Protein AF-A0A349END9-F1 (afdb_monomer_lite)

Sequence (588 aa):
MIPVGSDLELKRTPVATLIIIGINVVVHISQFFLLPQHYPWIIKYLVFSPVTYNPLSVVISMFLHIDFFHLIFNMVFLWAFGAALETRVGRKNFLLTYFGAGIWATALWIVVEAFVRPESTIGLVGASGAVSGVIALYLYRCFYSKIRMVVTLLFLPWRVSIPAAPFIIIWFYQNVIYSVADLTEPSGTAHWAHIGGFIFGLLVGRIKRYGHEGRLEHLNTRLLERLRSGDGWKSAEKELKKLLGVSPNDPVVHHELARLSVQNGDAGLASEHFQRAMHRYALTEPVHAAFVVIEHADTLGKPMALHHHLKAGEALAASGYVEDALRAILPAVRISEAGNAISEKALALYAKVLRHLGKTDAAGEAAARFRELFPESKLAAGVQAAMGKQPNEVFAPPPQKPAAVSSKASVQPEDEDREYTVLGILACFENIISQPYFLFPWICFSLFIGFAFGGFWPLHVLSFMFCFVLAAFIVIDWSSLFRSFSSTSTESARNEVDIIQAFDRASLAERGDNFQKAAELYEKTLALDPRHVQARFNLARIYMNRLLNNAKALLHTRLLLQHLPPAHPYHGEAQDMVLKLKVKLAKE

Secondary structure (DSSP, 8-state):
-EEEEESS--SS--HHHHHHHHHHHHHHHIIIII-GGGHHHHHHHTSB-TTT--HHHHHHGGG--SSHHHHHHHHHHHHHHHHHHHHHH-HHHHHHHHHHHHHHHHHHHHHHHHHH-TT--PPB-SSHHHHHHHHHHHHHHSTT-EEEEEEEETTEEEEEEEEHHHHHHHHHHHHHHHHHHTTTS--SS-HHHHHHHHHHHHHHHHHTTHHHHHHHHHHHHHHHHHHHHT--HHHHHHHHHHHHHH-TT-HHHHHHHHHHHHHTT-HHHHHHHHHHHHHHHHHH-HHHHHHHHHHHHHHHSS---HHHHHHHHHHHHHTT-HHHHHHHHHHHHHT--TT-HHHHHHHHHHHHHHHHTT-HHHHHHHHHHHHHH-TT-TTHHHHHHHHHS-GGGSSPPPPPPPPP-PPPPPPPS-SHHHHHHHHHHHHHHHHHHT-TTTHHHHHHHHHHHHHHTTT-HHHHHHHHHHHHHHHHHHHS-HHHHHHHHSTTTHHHHHHHHHHHHHHHHHHHHHHTT-HHHHHHHHHHHHHH-TT-HHHHHHHHHHHHHTS--HHHHHHHHHHHHTT--TTSTHHHHHHHHHHHHHHHHTT-

Structure (mmCIF, N/CA/C/O backbone):
data_AF-A0A349END9-F1
#
_entry.id   AF-A0A349END9-F1
#
loop_
_atom_site.group_PDB
_atom_site.id
_atom_site.type_symbol
_atom_site.label_atom_id
_atom_site.label_alt_id
_atom_site.label_comp_id
_atom_site.label_asym_id
_atom_site.label_entity_id
_atom_site.label_seq_id
_atom_site.pdbx_PDB_ins_code
_atom_site.Cartn_x
_atom_site.Cartn_y
_atom_site.Cartn_z
_atom_site.occupancy
_atom_site.B_iso_or_equiv
_atom_site.auth_seq_id
_atom_site.auth_comp_id
_atom_site.auth_asym_id
_atom_site.auth_atom_id
_atom_site.pdbx_PDB_model_num
ATOM 1 N N . MET A 1 1 ? 24.588 -10.634 -11.301 1.00 74.38 1 MET A N 1
ATOM 2 C CA . MET A 1 1 ? 23.450 -10.928 -10.399 1.00 74.38 1 MET A CA 1
ATOM 3 C C . MET A 1 1 ? 22.180 -10.513 -11.117 1.00 74.38 1 MET A C 1
ATOM 5 O O . MET A 1 1 ? 22.178 -9.423 -11.673 1.00 74.38 1 MET A O 1
ATOM 9 N N . ILE A 1 2 ? 21.144 -11.348 -11.141 1.00 80.50 2 ILE A N 1
ATOM 10 C CA . ILE A 1 2 ? 19.910 -11.086 -11.896 1.00 80.50 2 ILE A CA 1
ATOM 11 C C . ILE A 1 2 ? 18.745 -10.935 -10.909 1.00 80.50 2 ILE A C 1
ATOM 13 O O . ILE A 1 2 ? 18.530 -11.858 -10.120 1.00 80.50 2 ILE A O 1
ATOM 17 N N . PRO A 1 3 ? 18.008 -9.808 -10.904 1.00 83.44 3 PRO A N 1
ATOM 18 C CA . PRO A 1 3 ? 16.833 -9.658 -10.055 1.00 83.44 3 PRO A CA 1
ATOM 19 C C . PRO A 1 3 ? 15.689 -10.515 -10.604 1.00 83.44 3 PRO A C 1
ATOM 21 O O . PRO A 1 3 ? 15.348 -10.411 -11.774 1.00 83.44 3 PRO A O 1
ATOM 24 N N . VAL A 1 4 ? 15.091 -11.365 -9.770 1.00 84.12 4 VAL A N 1
ATOM 25 C CA . VAL A 1 4 ? 13.994 -12.270 -10.181 1.00 84.12 4 VAL A CA 1
ATOM 26 C C . VAL A 1 4 ? 12.654 -11.932 -9.525 1.00 84.12 4 VAL A C 1
ATOM 28 O O . VAL A 1 4 ? 11.622 -12.491 -9.881 1.00 84.12 4 VAL A O 1
ATOM 31 N N . GLY A 1 5 ? 12.655 -11.012 -8.561 1.00 85.44 5 GLY A N 1
ATOM 32 C CA . GLY A 1 5 ? 11.465 -10.569 -7.838 1.00 85.44 5 GLY A CA 1
ATOM 33 C C . GLY A 1 5 ? 11.834 -9.898 -6.524 1.00 85.44 5 GLY A C 1
ATOM 34 O O . GLY A 1 5 ? 13.010 -9.717 -6.222 1.00 85.44 5 GLY A O 1
ATOM 35 N N . SER A 1 6 ? 10.843 -9.573 -5.702 1.00 88.69 6 SER A N 1
ATOM 36 C CA . SER A 1 6 ? 11.058 -9.071 -4.342 1.00 88.69 6 SER A CA 1
ATOM 37 C C . SER A 1 6 ? 10.493 -10.015 -3.283 1.00 88.69 6 SER A C 1
ATOM 39 O O . SER A 1 6 ? 9.871 -11.033 -3.604 1.00 88.69 6 SER A O 1
ATOM 41 N N . ASP A 1 7 ? 10.780 -9.712 -2.019 1.00 88.06 7 ASP A N 1
ATOM 42 C CA . ASP A 1 7 ? 10.189 -10.344 -0.832 1.00 88.06 7 ASP A CA 1
ATOM 43 C C . ASP A 1 7 ? 8.766 -9.849 -0.532 1.00 88.06 7 ASP A C 1
ATOM 45 O O . ASP A 1 7 ? 8.123 -10.303 0.410 1.00 88.06 7 ASP A O 1
ATOM 49 N N . LEU A 1 8 ? 8.266 -8.918 -1.340 1.00 86.00 8 LEU A N 1
ATOM 50 C CA . LEU A 1 8 ? 6.950 -8.343 -1.185 1.00 86.00 8 LEU A CA 1
ATOM 51 C C . LEU A 1 8 ? 5.875 -9.253 -1.778 1.00 86.00 8 LEU A C 1
ATOM 53 O O . LEU A 1 8 ? 5.938 -9.633 -2.947 1.00 86.00 8 LEU A O 1
ATOM 57 N N . GLU A 1 9 ? 4.819 -9.495 -1.006 1.00 82.44 9 GLU A N 1
ATOM 58 C CA . GLU A 1 9 ? 3.622 -10.163 -1.513 1.00 82.44 9 GLU A CA 1
ATOM 59 C C . GLU A 1 9 ? 2.939 -9.325 -2.606 1.00 82.44 9 GLU A C 1
ATOM 61 O O . GLU A 1 9 ? 2.851 -8.085 -2.524 1.00 82.44 9 GLU A O 1
ATOM 66 N N . LEU A 1 10 ? 2.436 -10.021 -3.629 1.00 83.19 10 LEU A N 1
ATOM 67 C CA . LEU A 1 10 ? 1.621 -9.443 -4.691 1.00 83.19 10 LEU A CA 1
ATOM 68 C C . LEU A 1 10 ? 0.174 -9.339 -4.205 1.00 83.19 10 LEU A C 1
ATOM 70 O O . LEU A 1 10 ? -0.523 -10.337 -4.066 1.00 83.19 10 LEU A O 1
ATOM 74 N N . LYS A 1 11 ? -0.298 -8.111 -3.962 1.00 76.31 11 LYS A N 1
ATOM 75 C CA . LYS A 1 11 ? -1.661 -7.875 -3.444 1.00 76.31 11 LYS A CA 1
ATOM 76 C C . LYS A 1 11 ? -2.764 -8.142 -4.476 1.00 76.31 11 LYS A C 1
ATOM 78 O O . LYS A 1 11 ? -3.929 -8.259 -4.103 1.00 76.31 11 LYS A O 1
ATOM 83 N N . ARG A 1 12 ? -2.418 -8.125 -5.768 1.00 81.00 12 ARG A N 1
ATOM 84 C CA . ARG A 1 12 ? -3.301 -8.285 -6.939 1.00 81.00 12 ARG A CA 1
ATOM 85 C C . ARG A 1 12 ? -2.486 -8.843 -8.109 1.00 81.00 12 ARG A C 1
ATOM 87 O O . ARG A 1 12 ? -1.260 -8.814 -8.064 1.00 81.00 12 ARG A O 1
ATOM 94 N N . THR A 1 13 ? -3.147 -9.274 -9.178 1.00 85.44 13 THR A N 1
ATOM 95 C CA . THR A 1 13 ? -2.466 -9.641 -10.425 1.00 85.44 13 THR A CA 1
ATOM 96 C C . THR A 1 13 ? -1.896 -8.389 -11.126 1.00 85.44 13 THR A C 1
ATOM 98 O O . THR A 1 13 ? -2.647 -7.422 -11.346 1.00 85.44 13 THR A O 1
ATOM 101 N N . PRO A 1 14 ? -0.587 -8.366 -11.465 1.00 91.56 14 PRO A N 1
ATOM 102 C CA . PRO A 1 14 ? 0.092 -7.241 -12.113 1.00 91.56 14 PRO A CA 1
ATOM 103 C C . PRO A 1 14 ? -0.157 -7.241 -13.632 1.00 91.56 14 PRO A C 1
ATOM 105 O O . PRO A 1 14 ? 0.734 -7.474 -14.449 1.00 91.56 14 PRO A O 1
ATOM 108 N N . VAL A 1 15 ? -1.420 -7.039 -14.007 1.00 93.06 15 VAL A N 1
ATOM 109 C CA . VAL A 1 15 ? -1.901 -7.126 -15.392 1.00 93.06 15 VAL A CA 1
ATOM 110 C C . VAL A 1 15 ? -1.189 -6.132 -16.310 1.00 93.06 15 VAL A C 1
ATOM 112 O O . VAL A 1 15 ? -0.852 -6.491 -17.431 1.00 93.06 15 VAL A O 1
ATOM 115 N N . ALA A 1 16 ? -0.929 -4.899 -15.865 1.00 94.25 16 ALA A N 1
ATOM 116 C CA . ALA A 1 16 ? -0.267 -3.906 -16.713 1.00 94.25 16 ALA A CA 1
ATOM 117 C C . ALA A 1 16 ? 1.186 -4.300 -17.022 1.00 94.25 16 ALA A C 1
ATOM 119 O O . ALA A 1 16 ? 1.623 -4.191 -18.165 1.00 94.25 16 ALA A O 1
ATOM 120 N N . THR A 1 17 ? 1.908 -4.808 -16.023 1.00 94.62 17 THR A N 1
ATOM 121 C CA . THR A 1 17 ? 3.271 -5.333 -16.168 1.00 94.62 17 THR A CA 1
ATOM 122 C C . THR A 1 17 ? 3.287 -6.496 -17.159 1.00 94.62 17 THR A C 1
ATOM 124 O O . THR A 1 17 ? 4.083 -6.490 -18.095 1.00 94.62 17 THR A O 1
ATOM 127 N N . LEU A 1 18 ? 2.370 -7.458 -17.003 1.00 93.81 18 LEU A N 1
ATOM 128 C CA . LEU A 1 18 ? 2.256 -8.619 -17.890 1.00 93.81 18 LEU A CA 1
ATOM 129 C C . LEU A 1 18 ? 1.900 -8.228 -19.329 1.00 93.81 18 LEU A C 1
ATOM 131 O O . LEU A 1 18 ? 2.509 -8.747 -20.258 1.00 93.81 18 LEU A O 1
ATOM 135 N N . ILE A 1 19 ? 0.967 -7.291 -19.523 1.00 94.38 19 ILE A N 1
ATOM 136 C CA . ILE A 1 19 ? 0.595 -6.795 -20.855 1.00 94.38 19 ILE A CA 1
ATOM 137 C C . ILE A 1 19 ? 1.787 -6.117 -21.529 1.00 94.38 19 ILE A C 1
ATOM 139 O O . ILE A 1 19 ? 2.066 -6.404 -22.689 1.00 94.38 19 ILE A O 1
ATOM 143 N N . ILE A 1 20 ? 2.513 -5.247 -20.820 1.00 96.50 20 ILE A N 1
ATOM 144 C CA . ILE A 1 20 ? 3.696 -4.585 -21.383 1.00 96.50 20 ILE A CA 1
ATOM 145 C C . ILE A 1 20 ? 4.747 -5.626 -21.772 1.00 96.50 20 ILE A C 1
ATOM 147 O O . ILE A 1 20 ? 5.289 -5.543 -22.873 1.00 96.50 20 ILE A O 1
ATOM 151 N N . ILE A 1 21 ? 5.012 -6.617 -20.915 1.00 95.12 21 ILE A N 1
ATOM 152 C CA . ILE A 1 21 ? 5.941 -7.708 -21.238 1.00 95.12 21 ILE A CA 1
ATOM 153 C C . ILE A 1 21 ? 5.469 -8.464 -22.486 1.00 95.12 21 ILE A C 1
ATOM 155 O O . ILE A 1 21 ? 6.242 -8.634 -23.425 1.00 95.12 21 ILE A O 1
ATOM 159 N N . GLY A 1 22 ? 4.194 -8.856 -22.531 1.00 93.12 22 GLY A N 1
ATOM 160 C CA . GLY A 1 22 ? 3.602 -9.566 -23.663 1.00 93.12 22 GLY A CA 1
ATOM 161 C C . GLY A 1 22 ? 3.720 -8.792 -24.976 1.00 93.12 22 GLY A C 1
ATOM 162 O O . GLY A 1 22 ? 4.172 -9.352 -25.971 1.00 93.12 22 GLY A O 1
ATOM 163 N N . ILE A 1 23 ? 3.403 -7.493 -24.974 1.00 93.38 23 ILE A N 1
ATOM 164 C CA . ILE A 1 23 ? 3.544 -6.627 -26.155 1.00 93.38 23 ILE A CA 1
ATOM 165 C C . ILE A 1 23 ? 5.004 -6.579 -26.616 1.00 93.38 23 ILE A C 1
ATOM 167 O O . ILE A 1 23 ? 5.266 -6.769 -27.798 1.00 93.38 23 ILE A O 1
ATOM 171 N N . ASN A 1 24 ? 5.956 -6.373 -25.703 1.00 94.19 24 ASN A N 1
ATOM 172 C CA . ASN A 1 24 ? 7.382 -6.321 -26.039 1.00 94.19 24 ASN A CA 1
ATOM 173 C C . ASN A 1 24 ? 7.882 -7.628 -26.667 1.00 94.19 24 ASN A C 1
ATOM 175 O O . ASN A 1 24 ? 8.601 -7.604 -27.665 1.00 94.19 24 ASN A O 1
ATOM 179 N N . VAL A 1 25 ? 7.467 -8.770 -26.115 1.00 92.50 25 VAL A N 1
ATOM 180 C CA . VAL A 1 25 ? 7.806 -10.092 -26.653 1.00 92.50 25 VAL A CA 1
ATOM 181 C C . VAL A 1 25 ? 7.196 -10.291 -28.042 1.00 92.50 25 VAL A C 1
ATOM 183 O O . VAL A 1 25 ? 7.905 -10.693 -28.961 1.00 92.50 25 VAL A O 1
ATOM 186 N N . VAL A 1 26 ? 5.912 -9.965 -28.227 1.00 89.75 26 VAL A N 1
ATOM 187 C CA . VAL A 1 26 ? 5.226 -10.094 -29.524 1.00 89.75 26 VAL A CA 1
ATOM 188 C C . VAL A 1 26 ? 5.863 -9.191 -30.578 1.00 89.75 26 VAL A C 1
ATOM 190 O O . VAL A 1 26 ? 6.127 -9.649 -31.689 1.00 89.75 26 VAL A O 1
ATOM 193 N N . VAL A 1 27 ? 6.155 -7.933 -30.239 1.00 88.31 27 VAL A N 1
ATOM 194 C CA . VAL A 1 27 ? 6.823 -6.984 -31.143 1.00 88.31 27 VAL A CA 1
ATOM 195 C C . VAL A 1 27 ? 8.207 -7.498 -31.533 1.00 88.31 27 VAL A C 1
ATOM 197 O O . VAL A 1 27 ? 8.536 -7.513 -32.718 1.00 88.31 27 VAL A O 1
ATOM 200 N N . HIS A 1 28 ? 8.995 -7.991 -30.575 1.00 88.00 28 HIS A N 1
ATOM 201 C CA . HIS A 1 28 ? 10.331 -8.513 -30.854 1.00 88.00 28 HIS A CA 1
ATOM 202 C C . HIS A 1 28 ? 10.304 -9.777 -31.728 1.00 88.00 28 HIS A C 1
ATOM 204 O O . HIS A 1 28 ? 11.038 -9.860 -32.712 1.00 88.00 28 HIS A O 1
ATOM 210 N N . ILE A 1 29 ? 9.415 -10.734 -31.433 1.00 86.06 29 ILE A N 1
ATOM 211 C CA . ILE A 1 29 ? 9.221 -11.933 -32.266 1.00 86.06 29 ILE A CA 1
ATOM 212 C C . ILE A 1 29 ? 8.796 -11.535 -33.683 1.00 86.06 29 ILE A C 1
ATOM 214 O O . ILE A 1 29 ? 9.327 -12.058 -34.662 1.00 86.06 29 ILE A O 1
ATOM 218 N N . SER A 1 30 ? 7.882 -10.570 -33.802 1.00 82.88 30 SER A N 1
ATOM 219 C CA . SER A 1 30 ? 7.416 -10.077 -35.099 1.00 82.88 30 SER A CA 1
ATOM 220 C C . SER A 1 30 ? 8.549 -9.447 -35.909 1.00 82.88 30 SER A C 1
ATOM 222 O O . SER A 1 30 ? 8.685 -9.738 -37.094 1.00 82.88 30 SER A O 1
ATOM 224 N N . GLN A 1 31 ? 9.397 -8.639 -35.267 1.00 79.44 31 GLN A N 1
ATOM 225 C CA . GLN A 1 31 ? 10.535 -7.969 -35.897 1.00 79.44 31 GLN A CA 1
ATOM 226 C C . GLN A 1 31 ? 11.573 -8.956 -36.452 1.00 79.44 31 GLN A C 1
ATOM 228 O O . GLN A 1 31 ? 12.085 -8.743 -37.549 1.00 79.44 31 GLN A O 1
ATOM 233 N N . PHE A 1 32 ? 11.887 -10.023 -35.711 1.00 79.31 32 PHE A N 1
ATOM 234 C CA . PHE A 1 32 ? 12.980 -10.935 -36.064 1.00 79.31 32 PHE A CA 1
ATOM 235 C C . PHE A 1 32 ? 12.555 -12.165 -36.866 1.00 79.31 32 PHE A C 1
ATOM 237 O O . PHE A 1 32 ? 13.344 -12.652 -37.672 1.00 79.31 32 PHE A O 1
ATOM 244 N N . PHE A 1 33 ? 11.333 -12.664 -36.672 1.00 78.62 33 PHE A N 1
ATOM 245 C CA . PHE A 1 33 ? 10.887 -13.908 -37.308 1.00 78.62 33 PHE A CA 1
ATOM 246 C C . PHE A 1 33 ? 9.786 -13.707 -38.342 1.00 78.62 33 PHE A C 1
ATOM 248 O O . PHE A 1 33 ? 9.785 -1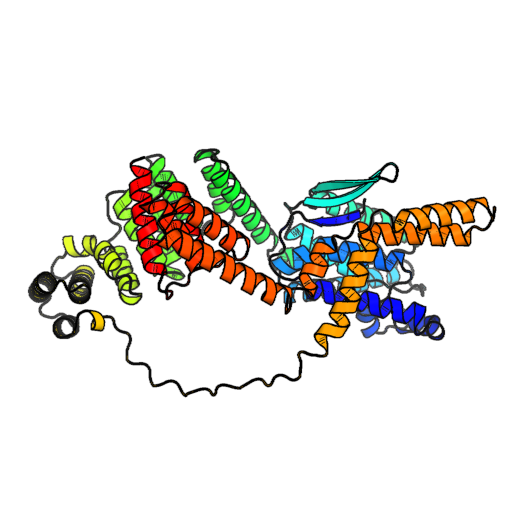4.400 -39.355 1.00 78.62 33 PHE A O 1
ATOM 255 N N . LEU A 1 34 ? 8.851 -12.780 -38.110 1.00 74.88 34 LEU A N 1
ATOM 256 C CA . LEU A 1 34 ? 7.697 -12.609 -39.002 1.00 74.88 34 LEU A CA 1
ATOM 257 C C . LEU A 1 34 ? 7.967 -11.602 -40.124 1.00 74.88 34 LEU A C 1
ATOM 259 O O . LEU A 1 34 ? 7.460 -11.766 -41.230 1.00 74.88 34 LEU A O 1
ATOM 263 N N . LEU A 1 35 ? 8.759 -10.562 -39.847 1.00 82.50 35 LEU A N 1
ATOM 264 C CA . LEU A 1 35 ? 9.025 -9.452 -40.766 1.00 82.50 35 LEU A CA 1
ATOM 265 C C . LEU A 1 35 ? 10.531 -9.143 -40.949 1.00 82.50 35 LEU A C 1
ATOM 267 O O . LEU A 1 35 ? 10.892 -7.962 -40.997 1.00 82.50 35 LEU A O 1
ATOM 271 N N . PRO A 1 36 ? 11.431 -10.140 -41.088 1.00 80.25 36 PRO A N 1
ATOM 272 C CA . PRO A 1 36 ? 12.876 -9.896 -41.152 1.00 80.25 36 PRO A CA 1
ATOM 273 C C . PRO A 1 36 ? 13.282 -8.997 -42.331 1.00 80.25 36 PRO A C 1
ATOM 275 O O . PRO A 1 36 ? 14.157 -8.144 -42.194 1.00 80.25 36 PRO A O 1
ATOM 278 N N . GLN A 1 37 ? 12.599 -9.104 -43.474 1.00 81.50 37 GLN A N 1
ATOM 279 C CA . GLN A 1 37 ? 12.840 -8.256 -44.646 1.00 81.50 37 GLN A CA 1
ATOM 280 C C . GLN A 1 37 ? 12.498 -6.776 -44.413 1.00 81.50 37 GLN A C 1
ATOM 282 O O . GLN A 1 37 ? 13.026 -5.899 -45.094 1.00 81.50 37 GLN A O 1
ATOM 287 N N . HIS A 1 38 ? 11.627 -6.482 -43.443 1.00 81.81 38 HIS A N 1
ATOM 288 C CA . HIS A 1 38 ? 11.241 -5.120 -43.084 1.00 81.81 38 HIS A CA 1
ATOM 289 C C . HIS A 1 38 ? 12.088 -4.555 -41.942 1.00 81.81 38 HIS A C 1
ATOM 291 O O . HIS A 1 38 ? 11.906 -3.392 -41.590 1.00 81.81 38 HIS A O 1
ATOM 297 N N . TYR A 1 39 ? 13.041 -5.314 -41.393 1.00 78.56 39 TYR A N 1
ATOM 298 C CA . TYR A 1 39 ? 13.894 -4.859 -40.296 1.00 78.56 39 TYR A CA 1
ATOM 299 C C . TYR A 1 39 ? 14.575 -3.503 -40.573 1.00 78.56 39 TYR A C 1
ATOM 301 O O . TYR A 1 39 ? 14.450 -2.606 -39.737 1.00 78.56 39 TYR A O 1
ATOM 309 N N . PRO A 1 40 ? 15.190 -3.250 -41.752 1.00 80.06 40 PRO A N 1
ATOM 310 C CA . PRO A 1 40 ? 15.771 -1.936 -42.045 1.00 80.06 40 PRO A CA 1
ATOM 311 C C . PRO A 1 40 ? 14.732 -0.805 -42.063 1.00 80.06 40 PRO A C 1
ATOM 313 O O . PRO A 1 40 ? 15.027 0.318 -41.663 1.00 80.06 40 PRO A O 1
ATOM 316 N N . TRP A 1 41 ? 13.504 -1.096 -42.501 1.00 82.69 41 TRP A N 1
ATOM 317 C CA . TRP A 1 41 ? 12.398 -0.138 -42.498 1.00 82.69 41 TRP A CA 1
ATOM 318 C C . TRP A 1 41 ? 11.918 0.154 -41.067 1.00 82.69 41 TRP A C 1
ATOM 320 O O . TRP A 1 41 ? 11.751 1.317 -40.706 1.00 82.69 41 TRP A O 1
ATOM 330 N N . ILE A 1 42 ? 11.777 -0.877 -40.227 1.00 79.19 42 ILE A N 1
ATOM 331 C CA . ILE A 1 42 ? 11.416 -0.755 -38.804 1.00 79.19 42 ILE A CA 1
ATOM 332 C C . ILE A 1 42 ? 12.435 0.132 -38.085 1.00 79.19 42 ILE A C 1
ATOM 334 O O . ILE A 1 42 ? 12.055 1.102 -37.432 1.00 79.19 42 ILE A O 1
ATOM 338 N N . ILE A 1 43 ? 13.730 -0.143 -38.265 1.00 77.50 43 ILE A N 1
ATOM 339 C CA . ILE A 1 43 ? 14.798 0.663 -37.666 1.00 77.50 43 ILE A CA 1
ATOM 340 C C . ILE A 1 43 ? 14.787 2.098 -38.203 1.00 77.50 43 ILE A C 1
ATOM 342 O O . ILE A 1 43 ? 14.995 3.034 -37.446 1.00 77.50 43 ILE A O 1
ATOM 346 N N . LYS A 1 44 ? 14.497 2.311 -39.487 1.00 74.31 44 LYS A N 1
ATOM 347 C CA . LYS A 1 44 ? 14.487 3.660 -40.067 1.00 74.31 44 LYS A CA 1
ATOM 348 C C . LYS A 1 44 ? 13.320 4.534 -39.587 1.00 74.31 44 LYS A C 1
ATOM 350 O O . LYS A 1 44 ? 13.494 5.745 -39.468 1.00 74.31 44 LYS A O 1
ATOM 355 N N . TYR A 1 45 ? 12.138 3.956 -39.365 1.00 76.69 45 TYR A N 1
ATOM 356 C CA . TYR A 1 45 ? 10.901 4.729 -39.162 1.00 76.69 45 TYR A CA 1
ATOM 357 C C . TYR A 1 45 ? 10.265 4.595 -37.775 1.00 76.69 45 TYR A C 1
ATOM 359 O O . TYR A 1 45 ? 9.492 5.475 -37.386 1.00 76.69 45 TYR A O 1
ATOM 367 N N . LEU A 1 46 ? 10.542 3.511 -37.045 1.00 81.25 46 LEU A N 1
ATOM 368 C CA . LEU A 1 46 ? 9.911 3.221 -35.752 1.00 81.25 46 LEU A CA 1
ATOM 369 C C . LEU A 1 46 ? 10.859 3.405 -34.560 1.00 81.25 46 LEU A C 1
ATOM 371 O O . LEU A 1 46 ? 10.389 3.673 -33.453 1.00 81.25 46 LEU A O 1
ATOM 375 N N . VAL A 1 47 ? 12.175 3.311 -34.777 1.00 83.06 47 VAL A N 1
ATOM 376 C CA . VAL A 1 47 ? 13.176 3.781 -33.808 1.00 83.06 47 VAL A CA 1
ATOM 377 C C . VAL A 1 47 ? 13.104 5.300 -33.740 1.00 83.06 47 VAL A C 1
ATOM 379 O O . VAL A 1 47 ? 12.901 5.975 -34.752 1.00 83.06 47 VAL A O 1
ATOM 382 N N . PHE A 1 48 ? 13.266 5.847 -32.539 1.00 82.44 48 PHE A N 1
ATOM 383 C CA . PHE A 1 48 ? 13.308 7.288 -32.388 1.00 82.44 48 PHE A CA 1
ATOM 384 C C . PHE A 1 48 ? 14.623 7.819 -32.969 1.00 82.44 48 PHE A C 1
ATOM 386 O O . PHE A 1 48 ? 15.695 7.425 -32.518 1.00 82.44 48 PHE A O 1
ATOM 393 N N . SER A 1 49 ? 14.551 8.725 -33.944 1.00 80.62 49 SER A N 1
ATOM 394 C CA . SER A 1 49 ? 15.716 9.432 -34.481 1.00 80.62 49 SER A CA 1
ATOM 395 C C . SER A 1 49 ? 15.523 10.942 -34.325 1.00 80.62 49 SER A C 1
ATOM 397 O O . SER A 1 49 ? 14.457 11.456 -34.686 1.00 80.62 49 SER A O 1
ATOM 399 N N . PRO A 1 50 ? 16.543 11.673 -33.835 1.00 70.94 50 PRO A N 1
ATOM 400 C CA . PRO A 1 50 ? 16.470 13.126 -33.717 1.00 70.94 50 PRO A CA 1
ATOM 401 C C . PRO A 1 50 ? 16.355 13.825 -35.084 1.00 70.94 50 PRO A C 1
ATOM 403 O O . PRO A 1 50 ? 15.852 14.941 -35.144 1.00 70.94 50 PRO A O 1
ATOM 406 N N . VAL A 1 51 ? 16.749 13.159 -36.179 1.00 72.62 51 VAL A N 1
ATOM 407 C CA . VAL A 1 51 ? 16.779 13.737 -37.534 1.00 72.62 51 VAL A CA 1
ATOM 408 C C . VAL A 1 51 ? 15.430 13.636 -38.252 1.00 72.62 51 VAL A C 1
ATOM 410 O O . VAL A 1 51 ? 15.010 14.581 -38.913 1.00 72.62 51 VAL A O 1
ATOM 413 N N . THR A 1 52 ? 14.729 12.502 -38.145 1.00 71.12 52 THR A N 1
ATOM 414 C CA . THR A 1 52 ? 13.435 12.298 -38.831 1.00 71.12 52 THR A CA 1
ATOM 415 C C . THR A 1 52 ? 12.232 12.777 -38.017 1.00 71.12 52 THR A C 1
ATOM 417 O O . THR A 1 52 ? 11.143 12.882 -38.575 1.00 71.12 52 THR A O 1
ATOM 420 N N . TYR A 1 53 ? 12.432 13.051 -36.720 1.00 67.69 53 TYR A N 1
ATOM 421 C CA . TYR A 1 53 ? 11.462 13.545 -35.736 1.00 67.69 53 TYR A CA 1
ATOM 422 C C . TYR A 1 53 ? 10.022 13.045 -35.951 1.00 67.69 53 TYR A C 1
ATOM 424 O O . TYR A 1 53 ? 9.147 13.752 -36.448 1.00 67.69 53 TYR A O 1
ATOM 432 N N . ASN A 1 54 ? 9.757 11.808 -35.523 1.00 78.25 54 ASN A N 1
ATOM 433 C CA . ASN A 1 54 ? 8.406 11.254 -35.465 1.00 78.25 54 ASN A CA 1
ATOM 434 C C . ASN A 1 54 ? 7.924 11.212 -34.002 1.00 78.25 54 ASN A C 1
ATOM 436 O O . ASN A 1 54 ? 8.401 10.365 -33.244 1.00 78.25 54 ASN A O 1
ATOM 440 N N . PRO A 1 55 ? 6.959 12.046 -33.574 1.00 77.75 55 PRO A N 1
ATOM 441 C CA . PRO A 1 55 ? 6.462 12.031 -32.196 1.00 77.75 55 PRO A CA 1
ATOM 442 C C . PRO A 1 55 ? 5.930 10.664 -31.741 1.00 77.75 55 PRO A C 1
ATOM 444 O O . PRO A 1 55 ? 6.074 10.305 -30.574 1.00 77.75 55 PRO A O 1
ATOM 447 N N . LEU A 1 56 ? 5.373 9.862 -32.655 1.00 83.75 56 LEU A N 1
ATOM 448 C CA . LEU A 1 56 ? 4.909 8.508 -32.340 1.00 83.75 56 LEU A CA 1
ATOM 449 C C . LEU A 1 56 ? 6.077 7.558 -32.049 1.00 83.75 56 LEU A C 1
ATOM 451 O O . LEU A 1 56 ? 5.939 6.661 -31.218 1.00 83.75 56 LEU A O 1
ATOM 455 N N . SER A 1 57 ? 7.242 7.778 -32.671 1.00 83.75 57 SER A N 1
ATOM 456 C CA . SER A 1 57 ? 8.441 6.959 -32.442 1.00 83.75 57 SER A CA 1
ATOM 457 C C . SER A 1 57 ? 8.972 7.071 -31.010 1.00 83.75 57 SER A C 1
ATOM 459 O O . SER A 1 57 ? 9.583 6.127 -30.527 1.00 83.75 57 SER A O 1
ATOM 461 N N . VAL A 1 58 ? 8.647 8.140 -30.268 1.00 86.00 58 VAL A N 1
ATOM 462 C CA . VAL A 1 58 ? 8.972 8.250 -28.831 1.00 86.00 58 VAL A CA 1
ATOM 463 C C . VAL A 1 58 ? 8.313 7.124 -28.035 1.00 86.00 58 VAL A C 1
ATOM 465 O O . VAL A 1 58 ? 8.941 6.524 -27.171 1.00 86.00 58 VAL A O 1
ATOM 468 N N . VAL A 1 59 ? 7.054 6.806 -28.343 1.00 89.31 59 VAL A N 1
ATOM 469 C CA . VAL A 1 59 ? 6.311 5.749 -27.643 1.00 89.31 59 VAL A CA 1
ATOM 470 C C . VAL A 1 59 ? 6.580 4.387 -28.271 1.00 89.31 59 VAL A C 1
ATOM 472 O O . VAL A 1 59 ? 6.745 3.408 -27.552 1.00 89.31 59 VAL A O 1
ATOM 475 N N . ILE A 1 60 ? 6.656 4.306 -29.601 1.00 89.12 60 ILE A N 1
ATOM 476 C CA . ILE A 1 60 ? 6.886 3.035 -30.302 1.00 89.12 60 ILE A CA 1
ATOM 477 C C . ILE A 1 60 ? 8.278 2.475 -29.982 1.00 89.12 60 ILE A C 1
ATOM 479 O O . ILE A 1 60 ? 8.405 1.277 -29.735 1.00 89.12 60 ILE A O 1
ATOM 483 N N . SER A 1 61 ? 9.307 3.325 -29.903 1.00 89.50 61 SER A N 1
ATOM 484 C CA . SER A 1 61 ? 10.677 2.895 -29.594 1.00 89.50 61 SER A CA 1
ATOM 485 C C . SER A 1 61 ? 10.818 2.241 -28.216 1.00 89.50 61 SER A C 1
ATOM 487 O O . SER A 1 61 ? 11.692 1.391 -28.048 1.00 89.50 61 SER A O 1
ATOM 489 N N . MET A 1 62 ? 9.913 2.534 -27.270 1.00 93.38 62 MET A N 1
ATOM 490 C CA . MET A 1 62 ? 9.843 1.862 -25.965 1.00 93.38 62 MET A CA 1
ATOM 491 C C . MET A 1 62 ? 9.536 0.363 -26.077 1.00 93.38 62 MET A C 1
ATOM 493 O O . MET A 1 62 ? 9.789 -0.369 -25.125 1.00 93.38 62 MET A O 1
ATOM 497 N N . PHE A 1 63 ? 8.980 -0.092 -27.205 1.00 94.06 63 PHE A N 1
ATOM 498 C CA . PHE A 1 63 ? 8.609 -1.492 -27.433 1.00 94.06 63 PHE A CA 1
ATOM 499 C C . PHE A 1 63 ? 9.555 -2.243 -28.378 1.00 94.06 63 PHE A C 1
ATOM 501 O O . PHE A 1 63 ? 9.428 -3.453 -28.570 1.00 94.06 63 PHE A O 1
ATOM 508 N N . LEU A 1 64 ? 10.517 -1.536 -28.969 1.00 91.00 64 LEU A N 1
ATOM 509 C CA . LEU A 1 64 ? 11.491 -2.094 -29.898 1.00 91.00 64 LEU A CA 1
ATOM 510 C C . LEU A 1 64 ? 12.768 -2.487 -29.152 1.00 91.00 64 LEU A C 1
ATOM 512 O O . LEU A 1 64 ? 13.184 -1.812 -28.217 1.00 91.00 64 LEU A O 1
ATOM 516 N N . HIS A 1 65 ? 13.405 -3.575 -29.577 1.00 90.25 65 HIS A N 1
ATOM 517 C CA . HIS A 1 65 ? 14.650 -4.073 -28.988 1.00 90.25 65 HIS A CA 1
ATOM 518 C C . HIS A 1 65 ? 15.588 -4.540 -30.104 1.00 90.25 65 HIS A C 1
ATOM 520 O O . HIS A 1 65 ? 15.140 -5.213 -31.033 1.00 90.25 65 HIS A O 1
ATOM 526 N N . ILE A 1 66 ? 16.872 -4.177 -30.011 1.00 86.19 66 ILE A N 1
ATOM 527 C CA . ILE A 1 66 ? 17.894 -4.463 -31.039 1.00 86.19 66 ILE A CA 1
ATOM 528 C C . ILE A 1 66 ? 18.285 -5.947 -31.059 1.00 86.19 66 ILE A C 1
ATOM 530 O O . ILE A 1 66 ? 18.680 -6.463 -32.096 1.00 86.19 66 ILE A O 1
ATOM 534 N N . ASP A 1 67 ? 18.165 -6.645 -29.933 1.00 86.25 67 ASP A N 1
ATOM 535 C CA . ASP A 1 67 ? 18.545 -8.049 -29.804 1.00 86.25 67 ASP A CA 1
ATOM 536 C C . ASP A 1 67 ? 17.799 -8.724 -28.640 1.00 86.25 67 ASP A C 1
ATOM 538 O O . ASP A 1 67 ? 17.125 -8.070 -27.832 1.00 86.25 67 ASP A O 1
ATOM 542 N N . PHE A 1 68 ? 17.911 -10.052 -28.565 1.00 87.69 68 PHE A N 1
ATOM 543 C CA . PHE A 1 68 ? 17.245 -10.859 -27.542 1.00 87.69 68 PHE A CA 1
ATOM 544 C C . PHE A 1 68 ? 17.715 -10.545 -26.123 1.00 87.69 68 PHE A C 1
ATOM 546 O O . PHE A 1 68 ? 16.899 -10.568 -25.202 1.00 87.69 68 PHE A O 1
ATOM 553 N N . PHE A 1 69 ? 19.002 -10.256 -25.912 1.00 86.56 69 PHE A N 1
ATOM 554 C CA . PHE A 1 69 ? 19.506 -9.937 -24.577 1.00 86.56 69 PHE A CA 1
ATOM 555 C C . PHE A 1 69 ? 18.938 -8.606 -24.102 1.00 86.56 69 PHE A C 1
ATOM 557 O O . PHE A 1 69 ? 18.481 -8.513 -22.961 1.00 86.56 69 PHE A O 1
ATOM 564 N N . HIS A 1 70 ? 18.883 -7.609 -24.986 1.00 88.44 70 HIS A N 1
ATOM 565 C CA . HIS A 1 70 ? 18.274 -6.324 -24.682 1.00 88.44 70 HIS A CA 1
ATOM 566 C C . HIS A 1 70 ? 16.800 -6.488 -24.268 1.00 88.44 70 HIS A C 1
ATOM 568 O O . HIS A 1 70 ? 16.383 -5.902 -23.265 1.00 88.44 70 HIS A O 1
ATOM 574 N N . LEU A 1 71 ? 16.023 -7.335 -24.957 1.00 91.06 71 LEU A N 1
ATOM 575 C CA . LEU A 1 71 ? 14.656 -7.672 -24.538 1.00 91.06 71 LEU A CA 1
ATOM 576 C C . LEU A 1 71 ? 14.636 -8.355 -23.163 1.00 91.06 71 LEU A C 1
ATOM 578 O O . LEU A 1 71 ? 13.945 -7.892 -22.256 1.00 91.06 71 LEU A O 1
ATOM 582 N N . ILE A 1 72 ? 15.390 -9.447 -22.994 1.00 89.31 72 ILE A N 1
ATOM 583 C CA . ILE A 1 72 ? 15.366 -10.266 -21.774 1.00 89.31 72 ILE A CA 1
ATOM 584 C C . ILE A 1 72 ? 15.697 -9.418 -20.544 1.00 89.31 72 ILE A C 1
ATOM 586 O O . ILE A 1 72 ? 14.960 -9.466 -19.559 1.00 89.31 72 ILE A O 1
ATOM 590 N N . PHE A 1 73 ? 16.753 -8.603 -20.593 1.00 88.69 73 PHE A N 1
ATOM 591 C CA . PHE A 1 73 ? 17.129 -7.765 -19.454 1.00 88.69 73 PHE A CA 1
ATOM 592 C C . PHE A 1 73 ? 16.053 -6.731 -19.112 1.00 88.69 73 PHE A C 1
ATOM 594 O O . PHE A 1 73 ? 15.734 -6.565 -17.933 1.00 88.69 73 PHE A O 1
ATOM 601 N N . ASN A 1 74 ? 15.430 -6.097 -20.110 1.00 93.44 74 ASN A N 1
ATOM 602 C CA . ASN A 1 74 ? 14.322 -5.176 -19.859 1.00 93.44 74 ASN A CA 1
ATOM 603 C C . ASN A 1 74 ? 13.136 -5.880 -19.199 1.00 93.44 74 ASN A C 1
ATOM 605 O O . ASN A 1 74 ? 12.589 -5.367 -18.223 1.00 93.44 74 ASN A O 1
ATOM 609 N N . MET A 1 75 ? 12.750 -7.058 -19.694 1.00 94.62 75 MET A N 1
ATOM 610 C CA . MET A 1 75 ? 11.590 -7.783 -19.171 1.00 94.62 75 MET A CA 1
ATOM 611 C C . MET A 1 75 ? 11.847 -8.342 -17.770 1.00 94.62 75 MET A C 1
ATOM 613 O O . MET A 1 75 ? 10.964 -8.282 -16.919 1.00 94.62 75 MET A O 1
ATOM 617 N N . VAL A 1 76 ? 13.062 -8.822 -17.492 1.00 90.69 76 VAL A N 1
ATOM 618 C CA . VAL A 1 76 ? 13.453 -9.312 -16.163 1.00 90.69 76 VAL A CA 1
ATOM 619 C C . VAL A 1 76 ? 13.417 -8.188 -15.129 1.00 90.69 76 VAL A C 1
ATOM 621 O O . VAL A 1 76 ? 12.833 -8.361 -14.060 1.00 90.69 76 VAL A O 1
ATOM 624 N N . PHE A 1 77 ? 13.974 -7.014 -15.442 1.00 93.44 77 PHE A N 1
ATOM 625 C CA . PHE A 1 77 ? 13.897 -5.863 -14.539 1.00 93.44 77 PHE A CA 1
ATOM 626 C C . PHE A 1 77 ? 12.458 -5.344 -14.415 1.00 93.44 77 PHE A C 1
ATOM 628 O O . PHE A 1 77 ? 11.985 -5.088 -13.305 1.00 93.44 77 PHE A O 1
ATOM 635 N N . LEU A 1 78 ? 11.718 -5.247 -15.521 1.00 96.31 78 LEU A N 1
ATOM 636 C CA . LEU A 1 78 ? 10.316 -4.837 -15.485 1.00 96.31 78 LEU A CA 1
ATOM 637 C C . LEU A 1 78 ? 9.473 -5.785 -14.626 1.00 96.31 78 LEU A C 1
ATOM 639 O O . LEU A 1 78 ? 8.654 -5.315 -13.846 1.00 96.31 78 LEU A O 1
ATOM 643 N N . TRP A 1 79 ? 9.692 -7.096 -14.701 1.00 94.44 79 TRP A N 1
ATOM 644 C CA . TRP A 1 79 ? 9.016 -8.059 -13.838 1.00 94.44 79 TRP A CA 1
ATOM 645 C C . TRP A 1 79 ? 9.436 -7.900 -12.375 1.00 94.44 79 TRP A C 1
ATOM 647 O O . TRP A 1 79 ? 8.585 -7.712 -11.502 1.00 94.44 79 TRP A O 1
ATOM 657 N N . ALA A 1 80 ? 10.746 -7.925 -12.107 1.00 91.56 80 ALA A N 1
ATOM 658 C CA . ALA A 1 80 ? 11.280 -7.952 -10.751 1.00 91.56 80 ALA A CA 1
ATOM 659 C C . ALA A 1 80 ? 10.853 -6.737 -9.914 1.00 91.56 80 ALA A C 1
ATOM 661 O O . ALA A 1 80 ? 10.588 -6.870 -8.718 1.00 91.56 80 ALA A O 1
ATOM 662 N N . PHE A 1 81 ? 10.753 -5.567 -10.549 1.00 96.50 81 PHE A N 1
ATOM 663 C CA . PHE A 1 81 ? 10.351 -4.321 -9.900 1.00 96.50 81 PHE A CA 1
ATOM 664 C C . PHE A 1 81 ? 8.887 -3.960 -10.165 1.00 96.50 81 PHE A C 1
ATOM 666 O O . PHE A 1 81 ? 8.161 -3.569 -9.248 1.00 96.50 81 PHE A O 1
ATOM 673 N N . GLY A 1 82 ? 8.429 -4.094 -11.408 1.00 96.31 82 GLY A N 1
ATOM 674 C CA . GLY A 1 82 ? 7.113 -3.633 -11.842 1.00 96.31 82 GLY A CA 1
ATOM 675 C C . GLY A 1 82 ? 5.961 -4.420 -11.233 1.00 96.31 82 GLY A C 1
ATOM 676 O O . GLY A 1 82 ? 4.994 -3.801 -10.793 1.00 96.31 82 GLY A O 1
ATOM 677 N N . ALA A 1 83 ? 6.089 -5.742 -11.074 1.00 92.94 83 ALA A N 1
ATOM 678 C CA . ALA A 1 83 ? 5.011 -6.567 -10.528 1.00 92.94 83 ALA A CA 1
ATOM 679 C C . ALA A 1 83 ? 4.633 -6.156 -9.092 1.00 92.94 83 ALA A C 1
ATOM 681 O O . ALA A 1 83 ? 3.474 -5.867 -8.779 1.00 92.94 83 ALA A O 1
ATOM 682 N N . ALA A 1 84 ? 5.625 -6.059 -8.204 1.00 91.75 84 ALA A N 1
ATOM 683 C CA . ALA A 1 84 ? 5.400 -5.634 -6.824 1.00 91.75 84 ALA A CA 1
ATOM 684 C C . ALA A 1 84 ? 5.032 -4.144 -6.715 1.00 91.75 84 ALA A C 1
ATOM 686 O O . ALA A 1 84 ? 4.321 -3.766 -5.775 1.00 91.75 84 ALA A O 1
ATOM 687 N N . LEU A 1 85 ? 5.475 -3.311 -7.663 1.00 97.06 85 LEU A N 1
ATOM 688 C CA . LEU A 1 85 ? 5.116 -1.898 -7.714 1.00 97.06 85 LEU A CA 1
ATOM 689 C C . LEU A 1 85 ? 3.657 -1.685 -8.124 1.00 97.06 85 LEU A C 1
ATOM 691 O O . LEU A 1 85 ? 2.929 -0.987 -7.419 1.00 97.06 85 LEU A O 1
ATOM 695 N N . GLU A 1 86 ? 3.215 -2.289 -9.229 1.00 96.69 86 GLU A N 1
ATOM 696 C CA . GLU A 1 86 ? 1.869 -2.128 -9.792 1.00 96.69 86 GLU A CA 1
ATOM 697 C C . GLU A 1 86 ? 0.788 -2.457 -8.760 1.00 96.69 86 GLU A C 1
ATOM 699 O O . GLU A 1 86 ? -0.191 -1.723 -8.612 1.00 96.69 86 GLU A O 1
ATOM 704 N N . THR A 1 87 ? 0.994 -3.523 -7.986 1.00 91.25 87 THR A N 1
ATOM 705 C CA . THR A 1 87 ? 0.051 -3.950 -6.942 1.00 91.25 87 THR A CA 1
ATOM 706 C C . THR A 1 87 ? -0.057 -2.970 -5.771 1.00 91.25 87 THR A C 1
ATOM 708 O O . THR A 1 87 ? -1.035 -3.027 -5.025 1.00 91.25 87 THR A O 1
ATOM 711 N N . ARG A 1 88 ? 0.912 -2.057 -5.613 1.00 91.31 88 ARG A N 1
ATOM 712 C CA . ARG A 1 88 ? 0.960 -1.041 -4.548 1.00 91.31 88 ARG A CA 1
ATOM 713 C C . ARG A 1 88 ? 0.516 0.336 -5.012 1.00 91.31 88 ARG A C 1
ATOM 715 O O . ARG A 1 88 ? -0.223 0.991 -4.289 1.00 91.31 88 ARG A O 1
ATOM 722 N N . VAL A 1 89 ? 0.945 0.770 -6.197 1.00 92.94 89 VAL A N 1
ATOM 723 C CA . VAL A 1 89 ? 0.599 2.103 -6.732 1.00 92.94 89 VAL A CA 1
ATOM 724 C C . VAL A 1 89 ? -0.687 2.094 -7.562 1.00 92.94 89 VAL A C 1
ATOM 726 O O . VAL A 1 89 ? -1.270 3.150 -7.819 1.00 92.94 89 VAL A O 1
ATOM 729 N N . GLY A 1 90 ? -1.151 0.907 -7.958 1.00 93.88 90 GLY A N 1
ATOM 730 C CA . GLY A 1 90 ? -2.303 0.697 -8.825 1.00 93.88 90 GLY A CA 1
ATOM 731 C C . GLY A 1 90 ? -1.971 0.845 -10.313 1.00 93.88 90 GLY A C 1
ATOM 732 O O . GLY A 1 90 ? -1.096 1.617 -10.706 1.00 93.88 90 GLY A O 1
ATOM 733 N N . ARG A 1 91 ? -2.739 0.141 -11.156 1.00 95.00 91 ARG A N 1
ATOM 734 C CA . ARG A 1 91 ? -2.540 0.044 -12.618 1.00 95.00 91 ARG A CA 1
ATOM 735 C C . ARG A 1 91 ? -2.402 1.401 -13.307 1.00 95.00 91 ARG A C 1
ATOM 737 O O . ARG A 1 91 ? -1.478 1.609 -14.082 1.00 95.00 91 ARG A O 1
ATOM 744 N N . LYS A 1 92 ? -3.297 2.345 -12.990 1.00 95.81 92 LYS A N 1
ATOM 745 C CA . LYS A 1 92 ? -3.300 3.688 -13.590 1.00 95.81 92 LYS A CA 1
ATOM 746 C C . LYS A 1 92 ? -1.992 4.435 -13.325 1.00 95.81 92 LYS A C 1
ATOM 748 O O . LYS A 1 92 ? -1.395 4.953 -14.259 1.00 95.81 92 LYS A O 1
ATOM 753 N N . ASN A 1 93 ? -1.551 4.496 -12.067 1.00 95.31 93 ASN A N 1
ATOM 754 C CA . ASN A 1 93 ? -0.329 5.223 -11.722 1.00 95.31 93 ASN A CA 1
ATOM 755 C C . ASN A 1 93 ? 0.908 4.502 -12.259 1.00 95.31 93 ASN A C 1
ATOM 757 O O . ASN A 1 93 ? 1.813 5.167 -12.739 1.00 95.31 93 ASN A O 1
ATOM 761 N N . PHE A 1 94 ? 0.912 3.165 -12.259 1.00 98.00 94 PHE A N 1
ATOM 762 C CA . PHE A 1 94 ? 1.981 2.375 -12.866 1.00 98.00 94 PHE A CA 1
ATOM 763 C C . PHE A 1 94 ? 2.153 2.685 -14.361 1.00 98.00 94 PHE A C 1
ATOM 765 O O . PHE A 1 94 ? 3.256 3.008 -14.791 1.00 98.00 94 PHE A O 1
ATOM 772 N N . LEU A 1 95 ? 1.062 2.669 -15.137 1.00 97.94 95 LEU A N 1
ATOM 773 C CA . LEU A 1 95 ? 1.091 2.993 -16.568 1.00 97.94 95 LEU A CA 1
ATOM 774 C C . LEU A 1 95 ? 1.521 4.443 -16.821 1.00 97.94 95 LEU A C 1
ATOM 776 O O . LEU A 1 95 ? 2.364 4.687 -17.681 1.00 97.94 95 LEU A O 1
ATOM 780 N N . LEU A 1 96 ? 0.996 5.401 -16.046 1.00 97.38 96 LEU A N 1
ATOM 781 C CA . LEU A 1 96 ? 1.424 6.803 -16.128 1.00 97.38 96 LEU A CA 1
ATOM 782 C C . LEU A 1 96 ? 2.918 6.960 -15.830 1.00 97.38 96 LEU A C 1
ATOM 784 O O . LEU A 1 96 ? 3.591 7.747 -16.491 1.00 97.38 96 LEU A O 1
ATOM 788 N N . THR A 1 97 ? 3.447 6.208 -14.863 1.00 98.12 97 THR A N 1
ATOM 789 C CA . THR A 1 97 ? 4.881 6.197 -14.573 1.00 98.12 97 THR A CA 1
ATOM 790 C C . THR A 1 97 ? 5.679 5.590 -15.713 1.00 98.12 97 THR A C 1
ATOM 792 O O . THR A 1 97 ? 6.651 6.205 -16.122 1.00 98.12 97 THR A O 1
ATOM 795 N N . TYR A 1 98 ? 5.275 4.436 -16.246 1.00 98.50 98 TYR A N 1
ATOM 796 C CA . TYR A 1 98 ? 5.995 3.760 -17.325 1.00 98.50 98 TYR A CA 1
ATOM 797 C C . TYR A 1 98 ? 6.082 4.636 -18.584 1.00 98.50 98 TYR A C 1
ATOM 799 O O . TYR A 1 98 ? 7.178 4.958 -19.040 1.00 98.50 98 TYR A O 1
ATOM 807 N N . PHE A 1 99 ? 4.942 5.103 -19.102 1.00 97.69 99 PHE A N 1
ATOM 808 C CA . PHE A 1 99 ? 4.919 5.941 -20.305 1.00 97.69 99 PHE A CA 1
ATOM 809 C C . PHE A 1 99 ? 5.526 7.324 -20.065 1.00 97.69 99 PHE A C 1
ATOM 811 O O . PHE A 1 99 ? 6.314 7.798 -20.879 1.00 97.69 99 PHE A O 1
ATOM 818 N N . GLY A 1 100 ? 5.218 7.955 -18.929 1.00 97.44 100 GLY A N 1
ATOM 819 C CA . GLY A 1 100 ? 5.797 9.249 -18.578 1.00 97.44 100 GLY A CA 1
ATOM 820 C C . GLY A 1 100 ? 7.320 9.188 -18.436 1.00 97.44 100 GLY A C 1
ATOM 821 O O . GLY A 1 100 ? 8.007 10.076 -18.932 1.00 97.44 100 GLY A O 1
ATOM 822 N N . ALA A 1 101 ? 7.852 8.113 -17.845 1.00 98.06 101 ALA A N 1
ATOM 823 C CA . ALA A 1 101 ? 9.289 7.893 -17.729 1.00 98.06 101 ALA A CA 1
ATOM 824 C C . ALA A 1 101 ? 9.947 7.651 -19.087 1.00 98.06 101 ALA A C 1
ATOM 826 O O . ALA A 1 101 ? 11.014 8.201 -19.321 1.00 98.06 101 ALA A O 1
ATOM 827 N N . GLY A 1 102 ? 9.326 6.885 -19.991 1.00 96.69 102 GLY A N 1
ATOM 828 C CA . GLY A 1 102 ? 9.852 6.682 -21.346 1.00 96.69 102 GLY A CA 1
ATOM 829 C C . GLY A 1 102 ? 9.921 7.978 -22.161 1.00 96.69 102 GLY A C 1
ATOM 830 O O . GLY A 1 102 ? 10.934 8.260 -22.803 1.00 96.69 102 GLY A O 1
ATOM 831 N N . ILE A 1 103 ? 8.889 8.820 -22.061 1.00 94.50 103 ILE A N 1
ATOM 832 C CA . ILE A 1 103 ? 8.861 10.137 -22.713 1.00 94.50 103 ILE A CA 1
ATOM 833 C C . ILE A 1 103 ? 9.941 11.056 -22.126 1.00 94.50 103 ILE A C 1
ATOM 835 O O . ILE A 1 103 ? 10.698 11.666 -22.877 1.00 94.50 103 ILE A O 1
ATOM 839 N N . TRP A 1 104 ? 10.061 11.129 -20.796 1.00 95.50 104 TRP A N 1
ATOM 840 C CA . TRP A 1 104 ? 11.090 11.942 -20.133 1.00 95.50 104 TRP A CA 1
ATOM 841 C C . TRP A 1 104 ? 12.513 11.437 -20.377 1.00 95.50 104 TRP A C 1
ATOM 843 O O . TRP A 1 104 ? 13.427 12.243 -20.539 1.00 95.50 104 TRP A O 1
ATOM 853 N N . ALA A 1 105 ? 12.701 10.120 -20.434 1.00 96.12 105 ALA A N 1
ATOM 854 C CA . ALA A 1 105 ? 13.957 9.487 -20.814 1.00 96.12 105 ALA A CA 1
ATOM 855 C C . ALA A 1 105 ? 14.382 9.924 -22.219 1.00 96.12 105 ALA A C 1
ATOM 857 O O . ALA A 1 105 ? 15.505 10.386 -22.409 1.00 96.12 105 ALA A O 1
ATOM 858 N N . THR A 1 106 ? 13.456 9.844 -23.176 1.00 92.62 106 THR A N 1
ATOM 859 C CA . THR A 1 106 ? 13.691 10.261 -24.562 1.00 92.62 106 THR A CA 1
ATOM 860 C C . THR A 1 106 ? 13.980 11.757 -24.646 1.00 92.62 106 THR A C 1
ATOM 862 O O . THR A 1 106 ? 14.953 12.153 -25.275 1.00 92.62 106 THR A O 1
ATOM 865 N N . ALA A 1 107 ? 13.203 12.591 -23.949 1.00 91.94 107 ALA A N 1
ATOM 866 C CA . ALA A 1 107 ? 13.411 14.037 -23.917 1.00 91.94 107 ALA A CA 1
ATOM 867 C C . ALA A 1 107 ? 14.795 14.419 -23.372 1.00 91.94 107 ALA A C 1
ATOM 869 O O . ALA A 1 107 ? 15.489 15.221 -23.993 1.00 91.94 107 ALA A O 1
ATOM 870 N N . LEU A 1 108 ? 15.224 13.833 -22.246 1.00 93.38 108 LEU A N 1
ATOM 871 C CA . LEU A 1 108 ? 16.543 14.129 -21.685 1.00 93.38 108 LEU A CA 1
ATOM 872 C C . LEU A 1 108 ? 17.665 13.661 -22.616 1.00 93.38 108 LEU A C 1
ATOM 874 O O . LEU A 1 108 ? 18.628 14.394 -22.822 1.00 93.38 108 LEU A O 1
ATOM 878 N N . TRP A 1 109 ? 17.531 12.469 -23.197 1.00 92.31 109 TRP A N 1
ATOM 879 C CA . TRP A 1 109 ? 18.515 11.946 -24.139 1.00 92.31 109 TRP A CA 1
ATOM 880 C C . TRP A 1 109 ? 18.648 12.833 -25.387 1.00 92.31 109 TRP A C 1
ATOM 882 O O . TRP A 1 109 ? 19.769 13.171 -25.754 1.00 92.31 109 TRP A O 1
ATOM 892 N N . ILE A 1 110 ? 17.531 13.296 -25.970 1.00 89.44 110 ILE A N 1
ATOM 893 C CA . ILE A 1 110 ? 17.534 14.239 -27.107 1.00 89.44 110 ILE A CA 1
ATOM 894 C C . ILE A 1 110 ? 18.297 15.511 -26.757 1.00 89.44 110 ILE A C 1
ATOM 896 O O . ILE A 1 110 ? 19.126 15.962 -27.541 1.00 89.44 110 ILE A O 1
ATOM 900 N N . VAL A 1 111 ? 18.000 16.101 -25.594 1.00 89.81 111 VAL A N 1
ATOM 901 C CA . VAL A 1 111 ? 18.648 17.342 -25.162 1.00 89.81 111 VAL A CA 1
ATOM 902 C C . VAL A 1 111 ? 20.157 17.136 -25.086 1.00 89.81 111 VAL A C 1
ATOM 904 O O . VAL A 1 111 ? 20.899 17.941 -25.633 1.00 89.81 111 VAL A O 1
ATOM 907 N N . VAL A 1 112 ? 20.616 16.047 -24.467 1.00 90.81 112 VAL A N 1
ATOM 908 C CA . VAL A 1 112 ? 22.052 15.771 -24.338 1.00 90.81 112 VAL A CA 1
ATOM 909 C C . VAL A 1 112 ? 22.703 15.523 -25.700 1.00 90.81 112 VAL A C 1
ATOM 911 O O . VAL A 1 112 ? 23.710 16.159 -26.000 1.00 90.81 112 VAL A O 1
ATOM 914 N N . GLU A 1 113 ? 22.135 14.666 -26.550 1.00 87.62 113 GLU A N 1
ATOM 915 C CA . GLU A 1 113 ? 22.706 14.398 -27.879 1.00 87.62 113 GLU A CA 1
ATOM 916 C C . GLU A 1 113 ? 22.757 15.654 -28.754 1.00 87.62 113 GLU A C 1
ATOM 918 O O . GLU A 1 113 ? 23.758 15.874 -29.428 1.00 87.62 113 GLU A O 1
ATOM 923 N N . ALA A 1 114 ? 21.755 16.536 -28.682 1.00 87.56 114 ALA A N 1
ATOM 924 C CA . ALA A 1 114 ? 21.758 17.792 -29.433 1.00 87.56 114 ALA A CA 1
ATOM 925 C C . ALA A 1 114 ? 22.934 18.717 -29.061 1.00 87.56 114 ALA A C 1
ATOM 927 O O . ALA A 1 114 ? 23.424 19.452 -29.915 1.00 87.56 114 ALA A O 1
ATOM 928 N N . PHE A 1 115 ? 23.405 18.680 -27.809 1.00 88.50 115 PHE A N 1
ATOM 929 C CA . PHE A 1 115 ? 24.563 19.466 -27.365 1.00 88.50 115 PHE A CA 1
ATOM 930 C C . PHE A 1 115 ? 25.902 18.761 -27.595 1.00 88.50 115 PHE A C 1
ATOM 932 O O . PHE A 1 115 ? 26.902 19.425 -27.858 1.00 88.50 115 PHE A O 1
ATOM 939 N N . VAL A 1 116 ? 25.940 17.436 -27.459 1.00 88.81 116 VAL A N 1
ATOM 940 C CA . VAL A 1 116 ? 27.187 16.656 -27.476 1.00 88.81 116 VAL A CA 1
ATOM 941 C C . VAL A 1 116 ? 27.549 16.220 -28.898 1.00 88.81 116 VAL A C 1
ATOM 943 O O . VAL A 1 116 ? 28.718 16.260 -29.275 1.00 88.81 116 VAL A O 1
ATOM 946 N N . ARG A 1 117 ? 26.556 15.812 -29.698 1.00 86.38 117 ARG A N 1
ATOM 947 C CA . ARG A 1 117 ? 26.712 15.301 -31.069 1.00 86.38 117 ARG A CA 1
ATOM 948 C C . ARG A 1 117 ? 25.535 15.749 -31.957 1.00 86.38 117 ARG A C 1
ATOM 950 O O . ARG A 1 117 ? 24.711 14.920 -32.345 1.00 86.38 117 ARG A O 1
ATOM 957 N N . PRO A 1 118 ? 25.466 17.037 -32.336 1.00 82.50 118 PRO A N 1
ATOM 958 C CA . PRO A 1 118 ? 24.348 17.586 -33.113 1.00 82.50 118 PRO A CA 1
ATOM 959 C C . PRO A 1 118 ? 24.133 16.904 -34.476 1.00 82.50 118 PRO A C 1
ATOM 961 O O . PRO A 1 118 ? 23.006 16.839 -34.953 1.00 82.50 118 PRO A O 1
ATOM 964 N N . GLU A 1 119 ? 25.190 16.344 -35.072 1.00 82.00 119 GLU A N 1
ATOM 965 C CA . GLU A 1 119 ? 25.142 15.639 -36.365 1.00 82.00 119 GLU A CA 1
ATOM 966 C C . GLU A 1 119 ? 24.865 14.124 -36.230 1.00 82.00 119 GLU A C 1
ATOM 968 O O . GLU A 1 119 ? 24.929 13.374 -37.207 1.00 82.00 119 GLU A O 1
ATOM 973 N N . SER A 1 120 ? 24.605 13.629 -35.012 1.00 78.12 120 SER A N 1
ATOM 974 C CA . SER A 1 120 ? 24.380 12.203 -34.766 1.00 78.12 120 SER A CA 1
ATOM 975 C C . SER A 1 120 ? 23.070 11.725 -35.387 1.00 78.12 120 SER A C 1
ATOM 977 O O . SER A 1 120 ? 21.990 12.254 -35.126 1.00 78.12 120 SER A O 1
ATOM 979 N N . THR A 1 121 ? 23.155 10.645 -36.160 1.00 77.19 121 THR A N 1
ATOM 980 C CA . THR A 1 121 ? 21.988 9.915 -36.679 1.00 77.19 121 THR A CA 1
ATOM 981 C C . THR A 1 121 ? 21.617 8.711 -35.812 1.00 77.19 121 THR A C 1
ATOM 983 O O . THR A 1 121 ? 20.671 7.991 -36.139 1.00 77.19 121 THR A O 1
ATOM 986 N N . ILE A 1 122 ? 22.345 8.485 -34.708 1.00 78.69 122 ILE A N 1
ATOM 987 C CA . ILE A 1 122 ? 22.096 7.376 -33.784 1.00 78.69 122 ILE A CA 1
ATOM 988 C C . ILE A 1 122 ? 20.684 7.532 -33.219 1.00 78.69 122 ILE A C 1
ATOM 990 O O . ILE A 1 122 ? 20.292 8.613 -32.789 1.00 78.69 122 ILE A O 1
ATOM 994 N N . GLY A 1 123 ? 19.907 6.453 -33.266 1.00 82.38 123 GLY A N 1
ATOM 995 C CA . GLY A 1 123 ? 18.544 6.421 -32.751 1.00 82.38 123 GLY A CA 1
ATOM 996 C C . GLY A 1 123 ? 18.456 5.849 -31.337 1.00 82.38 123 GLY A C 1
ATOM 997 O O . GLY A 1 123 ? 19.315 5.079 -30.908 1.00 82.38 123 GLY A O 1
ATOM 998 N N . LEU A 1 124 ? 17.379 6.192 -30.633 1.00 86.62 124 LEU A N 1
ATOM 999 C CA . LEU A 1 124 ? 17.034 5.651 -29.323 1.00 86.62 124 LEU A CA 1
ATOM 1000 C C . LEU A 1 124 ? 16.005 4.526 -29.466 1.00 86.62 124 LEU A C 1
ATOM 1002 O O . LEU A 1 124 ? 14.983 4.669 -30.141 1.00 86.62 124 LEU A O 1
ATOM 1006 N N . VAL A 1 125 ? 16.268 3.408 -28.796 1.00 89.06 125 VAL A N 1
ATOM 1007 C CA . VAL A 1 125 ? 15.420 2.216 -28.816 1.00 89.06 125 VAL A CA 1
ATOM 1008 C C . VAL A 1 125 ? 15.508 1.469 -27.490 1.00 89.06 125 VAL A C 1
ATOM 1010 O O . VAL A 1 125 ? 16.577 1.409 -26.884 1.00 89.06 125 VAL A O 1
ATOM 1013 N N . GLY A 1 126 ? 14.396 0.879 -27.057 1.00 87.19 126 GLY A N 1
ATOM 1014 C CA . GLY A 1 126 ? 14.329 0.043 -25.863 1.00 87.19 126 GLY A CA 1
ATOM 1015 C C . GLY A 1 126 ? 13.395 0.583 -24.787 1.00 87.19 126 GLY A C 1
ATOM 1016 O O . GLY A 1 126 ? 13.208 1.787 -24.612 1.00 87.19 126 GLY A O 1
ATOM 1017 N N . ALA A 1 127 ? 12.857 -0.340 -23.991 1.00 92.25 127 ALA A N 1
ATOM 1018 C CA . ALA A 1 127 ? 12.016 -0.026 -22.836 1.00 92.25 127 ALA A CA 1
ATOM 1019 C C . ALA A 1 127 ? 12.795 0.580 -21.650 1.00 92.25 127 ALA A C 1
ATOM 1021 O O . ALA A 1 127 ? 12.190 1.000 -20.660 1.00 92.25 127 ALA A O 1
ATOM 1022 N N . SER A 1 128 ? 14.126 0.611 -21.703 1.00 94.75 128 SER A N 1
ATOM 1023 C CA . SER A 1 128 ? 14.990 0.742 -20.526 1.00 94.75 128 SER A CA 1
ATOM 1024 C C . SER A 1 128 ? 14.870 2.081 -19.798 1.00 94.75 128 SER A C 1
ATOM 1026 O O . SER A 1 128 ? 14.931 2.118 -18.569 1.00 94.75 128 SER A O 1
ATOM 1028 N N . GLY A 1 129 ? 14.597 3.177 -20.511 1.00 96.38 129 GLY A N 1
ATOM 1029 C CA . GLY A 1 129 ? 14.266 4.468 -19.896 1.00 96.38 129 GLY A CA 1
ATOM 1030 C C . GLY A 1 129 ? 12.969 4.412 -19.076 1.00 96.38 129 GLY A C 1
ATOM 1031 O O . GLY A 1 129 ? 12.923 4.866 -17.931 1.00 96.38 129 GLY A O 1
ATOM 1032 N N . ALA A 1 130 ? 11.928 3.772 -19.613 1.00 98.00 130 ALA A N 1
ATOM 1033 C CA . ALA A 1 130 ? 10.659 3.575 -18.913 1.00 98.00 130 ALA A CA 1
ATOM 1034 C C . ALA A 1 130 ? 10.810 2.643 -17.700 1.00 98.00 130 ALA A C 1
ATOM 1036 O O . ALA A 1 130 ? 10.312 2.937 -16.609 1.00 98.00 130 ALA A O 1
ATOM 1037 N N . VAL A 1 131 ? 11.559 1.548 -17.864 1.00 98.06 131 VAL A N 1
ATOM 1038 C CA . VAL A 1 131 ? 11.888 0.607 -16.783 1.00 98.06 131 VAL A CA 1
ATOM 1039 C C . VAL A 1 131 ? 12.712 1.296 -15.690 1.00 98.06 131 VAL A C 1
ATOM 1041 O O . VAL A 1 131 ? 12.427 1.102 -14.510 1.00 98.06 131 VAL A O 1
ATOM 1044 N N . SER A 1 132 ? 13.655 2.174 -16.045 1.00 98.31 132 SER A N 1
ATOM 1045 C CA . SER A 1 132 ? 14.411 2.988 -15.083 1.00 98.31 132 SER A CA 1
ATOM 1046 C C . SER A 1 132 ? 13.491 3.845 -14.203 1.00 98.31 132 SER A C 1
ATOM 1048 O O . SER A 1 132 ? 13.656 3.894 -12.982 1.00 98.31 132 SER A O 1
ATOM 1050 N N . GLY A 1 133 ? 12.446 4.450 -14.780 1.00 98.38 133 GLY A N 1
ATOM 1051 C CA . GLY A 1 133 ? 11.447 5.186 -14.000 1.00 98.38 133 GLY A CA 1
ATOM 1052 C C . GLY A 1 133 ? 10.592 4.305 -13.091 1.00 98.38 133 GLY A C 1
ATOM 1053 O O . GLY A 1 133 ? 10.292 4.696 -11.960 1.00 98.38 133 GLY A O 1
ATOM 1054 N N . VAL A 1 134 ? 10.252 3.090 -13.530 1.00 98.56 134 VAL A N 1
ATOM 1055 C CA . VAL A 1 134 ? 9.599 2.080 -12.678 1.00 98.56 134 VAL A CA 1
ATOM 1056 C C . VAL A 1 134 ? 10.499 1.705 -11.496 1.00 98.56 134 VAL A C 1
ATOM 1058 O O . VAL A 1 134 ? 10.030 1.680 -10.358 1.00 98.56 134 VAL A O 1
ATOM 1061 N N . ILE A 1 135 ? 11.792 1.478 -11.731 1.00 98.31 135 ILE A N 1
ATOM 1062 C CA . ILE A 1 135 ? 12.777 1.160 -10.687 1.00 98.31 135 ILE A CA 1
ATOM 1063 C C . ILE A 1 135 ? 12.923 2.323 -9.695 1.00 98.31 135 ILE A C 1
ATOM 1065 O O . ILE A 1 135 ? 12.926 2.104 -8.483 1.00 98.31 135 ILE A O 1
ATOM 1069 N N . ALA A 1 136 ? 12.988 3.565 -10.175 1.00 98.25 136 ALA A N 1
ATOM 1070 C CA . ALA A 1 136 ? 13.054 4.746 -9.317 1.00 98.25 136 ALA A CA 1
ATOM 1071 C C . ALA A 1 136 ? 11.803 4.908 -8.443 1.00 98.25 136 ALA A C 1
ATOM 1073 O O . ALA A 1 136 ? 11.894 5.190 -7.245 1.00 98.25 136 ALA A O 1
ATOM 1074 N N . LEU A 1 137 ? 10.617 4.685 -9.015 1.00 98.25 137 LEU A N 1
ATOM 1075 C CA . LEU A 1 137 ? 9.379 4.715 -8.247 1.00 98.25 137 LEU A CA 1
ATOM 1076 C C . LEU A 1 137 ? 9.314 3.558 -7.235 1.00 98.25 137 LEU A C 1
ATOM 1078 O O . LEU A 1 137 ? 8.852 3.754 -6.108 1.00 98.25 137 LEU A O 1
ATOM 1082 N N . TYR A 1 138 ? 9.829 2.379 -7.595 1.00 98.00 138 TYR A N 1
ATOM 1083 C CA . TYR A 1 138 ? 9.996 1.255 -6.675 1.00 98.00 138 TYR A CA 1
ATOM 1084 C C . TYR A 1 138 ? 10.920 1.609 -5.510 1.00 98.00 138 TYR A C 1
ATOM 1086 O O . TYR A 1 138 ? 10.545 1.377 -4.364 1.00 98.00 138 TYR A O 1
ATOM 1094 N N . LEU A 1 139 ? 12.082 2.223 -5.759 1.00 96.88 139 LEU A N 1
ATOM 1095 C CA . LEU A 1 139 ? 12.980 2.702 -4.701 1.00 96.88 139 LEU A CA 1
ATOM 1096 C C . LEU A 1 139 ? 12.230 3.594 -3.705 1.00 96.88 139 LEU A C 1
ATOM 1098 O O . LEU A 1 139 ? 12.401 3.457 -2.495 1.00 96.88 139 LEU A O 1
ATOM 1102 N N . TYR A 1 140 ? 11.364 4.471 -4.211 1.00 93.12 140 TYR A N 1
ATOM 1103 C CA . TYR A 1 140 ? 10.595 5.395 -3.386 1.00 93.12 140 TYR A CA 1
ATOM 1104 C C . TYR A 1 140 ? 9.471 4.700 -2.593 1.00 93.12 140 TYR A C 1
ATOM 1106 O O . TYR A 1 140 ? 9.327 4.933 -1.392 1.00 93.12 140 TYR A O 1
ATOM 1114 N N . ARG A 1 141 ? 8.663 3.841 -3.239 1.00 95.38 141 ARG A N 1
ATOM 1115 C CA . ARG A 1 141 ? 7.477 3.190 -2.636 1.00 95.38 141 ARG A CA 1
ATOM 1116 C C . ARG A 1 141 ? 7.808 1.946 -1.809 1.00 95.38 141 ARG A C 1
ATOM 1118 O O . ARG A 1 141 ? 7.083 1.625 -0.866 1.00 95.38 141 ARG A O 1
ATOM 1125 N N . CYS A 1 142 ? 8.873 1.245 -2.170 1.00 95.19 142 CYS A N 1
ATOM 1126 C CA . CYS A 1 142 ? 9.268 -0.065 -1.654 1.00 95.19 142 CYS A CA 1
ATOM 1127 C C . CYS A 1 142 ? 10.666 -0.016 -1.009 1.00 95.19 142 CYS A C 1
ATOM 1129 O O . CYS A 1 142 ? 11.384 -1.014 -1.006 1.00 95.19 142 CYS A O 1
ATOM 1131 N N . PHE A 1 143 ? 11.055 1.135 -0.448 1.00 95.00 143 PHE A N 1
ATOM 1132 C CA . PHE A 1 143 ? 12.403 1.414 0.071 1.00 95.00 143 PHE A CA 1
ATOM 1133 C C . PHE A 1 143 ? 12.960 0.340 1.025 1.00 95.00 143 PHE A C 1
ATOM 1135 O O . PHE A 1 143 ? 14.136 -0.006 0.957 1.00 95.00 143 PHE A O 1
ATOM 1142 N N . TYR A 1 144 ? 12.111 -0.206 1.901 1.00 92.69 144 TYR A N 1
ATOM 1143 C CA . TYR A 1 144 ? 12.495 -1.189 2.925 1.00 92.69 144 TYR A CA 1
ATOM 1144 C C . TYR A 1 144 ? 12.397 -2.655 2.468 1.00 92.69 144 TYR A C 1
ATOM 1146 O O . TYR A 1 144 ? 12.581 -3.553 3.287 1.00 92.69 144 TYR A O 1
ATOM 1154 N N . SER A 1 145 ? 12.077 -2.905 1.195 1.00 93.88 145 SER A N 1
ATOM 1155 C CA . SER A 1 145 ? 11.964 -4.262 0.644 1.00 93.88 145 SER A CA 1
ATOM 1156 C C . SER A 1 145 ? 13.323 -4.890 0.336 1.00 93.88 145 SER A C 1
ATOM 1158 O O . SER A 1 145 ? 14.345 -4.199 0.238 1.00 93.88 145 SER A O 1
ATOM 1160 N N . LYS A 1 146 ? 13.328 -6.207 0.135 1.00 93.50 146 LYS A N 1
ATOM 1161 C CA . LYS A 1 146 ? 14.463 -6.953 -0.407 1.00 93.50 146 LYS A CA 1
ATOM 1162 C C . LYS A 1 146 ? 14.146 -7.442 -1.813 1.00 93.50 146 LYS A C 1
ATOM 1164 O O . LYS A 1 146 ? 13.032 -7.861 -2.115 1.00 93.50 146 LYS A O 1
ATOM 1169 N N . ILE A 1 147 ? 15.153 -7.426 -2.673 1.00 92.00 147 ILE A N 1
ATOM 1170 C CA . ILE A 1 147 ? 15.086 -8.014 -4.009 1.00 92.00 147 ILE A CA 1
ATOM 1171 C C . ILE A 1 147 ? 15.713 -9.398 -3.927 1.00 92.00 147 ILE A C 1
ATOM 1173 O O . ILE A 1 147 ? 16.823 -9.561 -3.415 1.00 92.00 147 ILE A O 1
ATOM 1177 N N . ARG A 1 148 ? 14.989 -10.392 -4.435 1.00 89.19 148 ARG A N 1
ATOM 1178 C CA . ARG A 1 148 ? 15.487 -11.740 -4.673 1.00 89.19 148 ARG A CA 1
ATOM 1179 C C . ARG A 1 148 ? 16.347 -11.706 -5.928 1.00 89.19 148 ARG A C 1
ATOM 1181 O O . ARG A 1 148 ? 15.871 -11.379 -7.014 1.00 89.19 148 ARG A O 1
ATOM 1188 N N . MET A 1 149 ? 17.611 -12.048 -5.759 1.00 83.56 149 MET A N 1
ATOM 1189 C CA . MET A 1 149 ? 18.609 -12.117 -6.810 1.00 83.56 149 MET A CA 1
ATOM 1190 C C . MET A 1 149 ? 18.984 -13.571 -7.052 1.00 83.56 149 MET A C 1
ATOM 1192 O O . MET A 1 149 ? 19.112 -14.357 -6.110 1.00 83.56 149 MET A O 1
ATOM 1196 N N . VAL A 1 150 ? 19.237 -13.902 -8.311 1.00 82.12 150 VAL A N 1
ATOM 1197 C CA . VAL A 1 150 ? 19.942 -15.121 -8.688 1.00 82.12 150 VAL A CA 1
ATOM 1198 C C . VAL A 1 150 ? 21.368 -14.764 -9.076 1.00 82.12 150 VAL A C 1
ATOM 1200 O O . VAL A 1 150 ? 21.625 -13.865 -9.885 1.00 82.12 150 VAL A O 1
ATOM 1203 N N . VAL A 1 151 ? 22.311 -15.440 -8.432 1.00 76.25 151 VAL A N 1
ATOM 1204 C CA . VAL A 1 151 ? 23.744 -15.301 -8.664 1.00 76.25 151 VAL A CA 1
ATOM 1205 C C . VAL A 1 151 ? 24.252 -16.639 -9.159 1.00 76.25 151 VAL A C 1
ATOM 1207 O O . VAL A 1 151 ? 24.149 -17.642 -8.461 1.00 76.25 151 VAL A O 1
ATOM 1210 N N . THR A 1 152 ? 24.792 -16.654 -10.369 1.00 67.44 152 THR A N 1
ATOM 1211 C CA . THR A 1 152 ? 25.452 -17.839 -10.909 1.00 67.44 152 THR A CA 1
ATOM 1212 C C . THR A 1 152 ? 26.888 -17.842 -10.402 1.00 67.44 152 THR A C 1
ATOM 1214 O O . THR A 1 152 ? 27.722 -17.093 -10.909 1.00 67.44 152 THR A O 1
ATOM 1217 N N . LEU A 1 153 ? 27.167 -18.635 -9.369 1.00 61.50 153 LEU A N 1
ATOM 1218 C CA . LEU A 1 153 ? 28.518 -18.856 -8.848 1.00 61.50 153 LEU A CA 1
ATOM 1219 C C . LEU A 1 153 ? 28.902 -20.307 -9.149 1.00 61.50 153 LEU A C 1
ATOM 1221 O O . LEU A 1 153 ? 28.130 -21.208 -8.833 1.00 61.50 153 LEU A O 1
ATOM 1225 N N . LEU A 1 154 ? 30.064 -20.543 -9.774 1.00 56.88 154 LEU A N 1
ATOM 1226 C CA . LEU A 1 154 ? 30.514 -21.890 -10.175 1.00 56.88 154 LEU A CA 1
ATOM 1227 C C . LEU A 1 154 ? 29.446 -22.677 -10.970 1.00 56.88 154 LEU A C 1
ATOM 1229 O O . LEU A 1 154 ? 29.240 -23.863 -10.736 1.00 56.88 154 LEU A O 1
ATOM 1233 N N . PHE A 1 155 ? 28.727 -22.004 -11.878 1.00 59.72 155 PHE A N 1
ATOM 1234 C CA . PHE A 1 155 ? 27.620 -22.561 -12.680 1.00 59.72 155 PHE A CA 1
ATOM 1235 C C . PHE A 1 155 ? 26.377 -23.029 -11.895 1.00 59.72 155 PHE A C 1
ATOM 1237 O O . PHE A 1 155 ? 25.411 -23.481 -12.504 1.00 59.72 155 PHE A O 1
ATOM 1244 N N . LEU A 1 156 ? 26.340 -22.855 -10.570 1.00 65.38 156 LEU A N 1
ATOM 1245 C CA . LEU A 1 156 ? 25.181 -23.163 -9.729 1.00 65.38 156 LEU A CA 1
ATOM 1246 C C . LEU A 1 156 ? 24.347 -21.894 -9.463 1.00 65.38 156 LEU A C 1
ATOM 1248 O O . LEU A 1 156 ? 24.911 -20.856 -9.099 1.00 65.38 156 LEU A O 1
ATOM 1252 N N . PRO A 1 157 ? 23.009 -21.941 -9.615 1.00 73.12 157 PRO A N 1
ATOM 1253 C CA . PRO A 1 157 ? 22.143 -20.801 -9.332 1.00 73.12 157 PRO A CA 1
ATOM 1254 C C . PRO A 1 157 ? 21.919 -20.648 -7.820 1.00 73.12 157 PRO A C 1
ATOM 1256 O O . PRO A 1 157 ? 21.164 -21.400 -7.207 1.00 73.12 157 PRO A O 1
ATOM 1259 N N . TRP A 1 158 ? 22.536 -19.635 -7.214 1.00 76.69 158 TRP A N 1
ATOM 1260 C CA . TRP A 1 158 ? 22.318 -19.272 -5.813 1.00 76.69 158 TRP A CA 1
ATOM 1261 C C . TRP A 1 158 ? 21.264 -18.174 -5.693 1.00 76.69 158 TRP A C 1
ATOM 1263 O O . TRP A 1 158 ? 21.334 -17.152 -6.376 1.00 76.69 158 TRP A O 1
ATOM 1273 N N . ARG A 1 159 ? 20.291 -18.368 -4.798 1.00 82.81 159 ARG A N 1
ATOM 1274 C CA . ARG A 1 159 ? 19.236 -17.388 -4.508 1.00 82.81 159 ARG A CA 1
ATOM 1275 C C . ARG A 1 159 ? 19.617 -16.590 -3.266 1.00 82.81 159 ARG A C 1
ATOM 1277 O O . ARG A 1 159 ? 19.708 -17.154 -2.180 1.00 82.81 159 ARG A O 1
ATOM 1284 N N . VAL A 1 160 ? 19.818 -15.285 -3.420 1.00 86.75 160 VAL A N 1
ATOM 1285 C CA . VAL A 1 160 ? 20.149 -14.372 -2.314 1.00 86.75 160 VAL A CA 1
ATOM 1286 C C . VAL A 1 160 ? 19.175 -13.202 -2.291 1.00 86.75 160 VAL A C 1
ATOM 1288 O O . VAL A 1 160 ? 18.781 -12.700 -3.339 1.00 86.75 160 VAL A O 1
ATOM 1291 N N . SER A 1 161 ? 18.787 -12.750 -1.102 1.00 90.44 161 SER A N 1
ATOM 1292 C CA . SER A 1 161 ? 17.908 -11.588 -0.940 1.00 90.44 161 SER A CA 1
ATOM 1293 C C . SER A 1 161 ? 18.706 -10.417 -0.392 1.00 90.44 161 SER A C 1
ATOM 1295 O O . SER A 1 161 ? 19.216 -10.490 0.726 1.00 90.44 161 SER A O 1
ATOM 1297 N N . ILE A 1 162 ? 18.791 -9.330 -1.155 1.00 92.00 162 ILE A N 1
ATOM 1298 C CA . ILE A 1 162 ? 19.532 -8.121 -0.768 1.00 92.00 162 ILE A CA 1
ATOM 1299 C C . ILE A 1 162 ? 18.580 -6.932 -0.604 1.00 92.00 162 ILE A C 1
ATOM 1301 O O . ILE A 1 162 ? 17.541 -6.899 -1.266 1.00 92.00 162 ILE A O 1
ATOM 1305 N N . PRO A 1 163 ? 18.888 -5.945 0.257 1.00 95.25 163 PRO A N 1
ATOM 1306 C CA . PRO A 1 163 ? 18.058 -4.751 0.382 1.00 95.25 163 PRO A CA 1
ATOM 1307 C C . PRO A 1 163 ? 17.931 -4.019 -0.962 1.00 95.25 163 PRO A C 1
ATOM 1309 O O . PRO A 1 163 ? 18.931 -3.770 -1.637 1.00 95.25 163 PRO A O 1
ATOM 1312 N N . ALA A 1 164 ? 16.704 -3.663 -1.342 1.00 94.56 164 ALA A N 1
ATOM 1313 C CA . ALA A 1 164 ? 16.417 -3.084 -2.651 1.00 94.56 164 ALA A CA 1
ATOM 1314 C C . ALA A 1 164 ? 17.084 -1.720 -2.853 1.00 94.56 164 ALA A C 1
ATOM 1316 O O . ALA A 1 164 ? 17.664 -1.452 -3.902 1.00 94.56 164 ALA A O 1
ATOM 1317 N N . ALA A 1 165 ? 17.015 -0.863 -1.832 1.00 95.94 165 ALA A N 1
ATOM 1318 C CA . ALA A 1 165 ? 17.493 0.509 -1.913 1.00 95.94 165 ALA A CA 1
ATOM 1319 C C . ALA A 1 165 ? 18.980 0.639 -2.299 1.00 95.94 165 ALA A C 1
ATOM 1321 O O . ALA A 1 165 ? 19.255 1.301 -3.299 1.00 95.94 165 ALA A O 1
ATOM 1322 N N . PRO A 1 166 ? 19.945 0.012 -1.592 1.00 94.88 166 PRO A N 1
ATOM 1323 C CA . PRO A 1 166 ? 21.353 0.115 -1.969 1.00 94.88 166 PRO A CA 1
ATOM 1324 C C . PRO A 1 166 ? 21.633 -0.475 -3.353 1.00 94.88 166 PRO A C 1
ATOM 1326 O O . PRO A 1 166 ? 22.408 0.116 -4.097 1.00 94.88 166 PRO A O 1
ATOM 1329 N N . PHE A 1 167 ? 20.975 -1.577 -3.737 1.00 93.88 167 PHE A N 1
ATOM 1330 C CA . PHE A 1 167 ? 21.121 -2.144 -5.081 1.00 93.88 167 PHE A CA 1
ATOM 1331 C C . PHE A 1 167 ? 20.735 -1.130 -6.167 1.00 93.88 167 PHE A C 1
ATOM 1333 O O . PHE A 1 167 ? 21.517 -0.872 -7.079 1.00 93.88 167 PHE A O 1
ATOM 1340 N N . ILE A 1 168 ? 19.558 -0.511 -6.035 1.00 96.38 168 ILE A N 1
ATOM 1341 C CA . ILE A 1 168 ? 19.063 0.475 -7.002 1.00 96.38 168 ILE A CA 1
ATOM 1342 C C . ILE A 1 168 ? 19.946 1.730 -7.016 1.00 96.38 168 ILE A C 1
ATOM 1344 O O . ILE A 1 168 ? 20.236 2.255 -8.086 1.00 96.38 168 ILE A O 1
ATOM 1348 N N . ILE A 1 169 ? 20.382 2.215 -5.848 1.00 96.06 169 ILE A N 1
ATOM 1349 C CA . ILE A 1 169 ? 21.230 3.413 -5.740 1.00 96.06 169 ILE A CA 1
ATOM 1350 C C . ILE A 1 169 ? 22.587 3.181 -6.410 1.00 96.06 169 ILE A C 1
ATOM 1352 O O . ILE A 1 169 ? 23.037 4.037 -7.166 1.00 96.06 169 ILE A O 1
ATOM 1356 N N . ILE A 1 170 ? 23.218 2.026 -6.178 1.00 94.88 170 ILE A N 1
ATOM 1357 C CA . ILE A 1 170 ? 24.486 1.667 -6.827 1.00 94.88 170 ILE A CA 1
ATOM 1358 C C . ILE A 1 170 ? 24.291 1.555 -8.341 1.00 94.88 170 ILE A C 1
ATOM 1360 O O . ILE A 1 170 ? 25.073 2.127 -9.095 1.00 94.88 170 ILE A O 1
ATOM 1364 N N . TRP A 1 171 ? 23.228 0.881 -8.789 1.00 94.06 171 TRP A N 1
ATOM 1365 C CA . TRP A 1 171 ? 22.908 0.764 -10.213 1.00 94.06 171 TRP A CA 1
ATOM 1366 C C . TRP A 1 171 ? 22.686 2.136 -10.870 1.00 94.06 171 TRP A C 1
ATOM 1368 O O . TRP A 1 171 ? 23.210 2.405 -11.949 1.00 94.06 171 TRP A O 1
ATOM 1378 N N . PHE A 1 172 ? 21.960 3.045 -10.214 1.00 96.25 172 PHE A N 1
ATOM 1379 C CA . PHE A 1 172 ? 21.763 4.404 -10.718 1.00 96.25 172 PHE A CA 1
ATOM 1380 C C . PHE A 1 172 ? 23.080 5.189 -10.761 1.00 96.25 172 PHE A C 1
ATOM 1382 O O . PHE A 1 172 ? 23.372 5.846 -11.755 1.00 96.25 172 PHE A O 1
ATOM 1389 N N . TYR A 1 173 ? 23.910 5.073 -9.724 1.00 95.69 173 TYR A N 1
ATOM 1390 C CA . TYR A 1 173 ? 25.222 5.715 -9.684 1.00 95.69 173 TYR A CA 1
ATOM 1391 C C . TYR A 1 173 ? 26.144 5.227 -10.814 1.00 95.69 173 TYR A C 1
ATOM 1393 O O . TYR A 1 173 ? 26.822 6.034 -11.444 1.00 95.69 173 TYR A O 1
ATOM 1401 N N . GLN A 1 174 ? 26.112 3.931 -11.142 1.00 93.19 174 GLN A N 1
ATOM 1402 C CA . GLN A 1 174 ? 26.815 3.391 -12.311 1.00 93.19 174 GLN A CA 1
ATOM 1403 C C . GLN A 1 174 ? 26.324 4.028 -13.616 1.00 93.19 174 GLN A C 1
ATOM 1405 O O . GLN A 1 174 ? 27.145 4.424 -14.435 1.00 93.19 174 GLN A O 1
ATOM 1410 N N . ASN A 1 175 ? 25.009 4.204 -13.788 1.00 94.19 175 ASN A N 1
ATOM 1411 C CA . ASN A 1 175 ? 24.457 4.890 -14.961 1.00 94.19 175 ASN A CA 1
ATOM 1412 C C . ASN A 1 175 ? 24.926 6.347 -15.065 1.00 94.19 175 ASN A C 1
ATOM 1414 O O . ASN A 1 175 ? 25.167 6.813 -16.170 1.00 94.19 175 ASN A O 1
ATOM 1418 N N . VAL A 1 176 ? 25.096 7.046 -13.939 1.00 94.75 176 VAL A N 1
ATOM 1419 C CA . VAL A 1 176 ? 25.658 8.408 -13.921 1.00 94.75 176 VAL A CA 1
ATOM 1420 C C . VAL A 1 176 ? 27.131 8.417 -14.336 1.00 94.75 176 VAL A C 1
ATOM 1422 O O . VAL A 1 176 ? 27.550 9.284 -15.093 1.00 94.75 176 VAL A O 1
ATOM 1425 N N . ILE A 1 177 ? 27.933 7.448 -13.885 1.00 94.56 177 ILE A N 1
ATOM 1426 C CA . ILE A 1 177 ? 29.335 7.338 -14.320 1.00 94.56 177 ILE A CA 1
ATOM 1427 C C . ILE A 1 177 ? 29.405 7.056 -15.825 1.00 94.56 177 ILE A C 1
ATOM 1429 O O . ILE A 1 177 ? 30.140 7.728 -16.548 1.00 94.56 177 ILE A O 1
ATOM 1433 N N . TYR A 1 178 ? 28.625 6.088 -16.307 1.00 93.00 178 TYR A N 1
ATOM 1434 C CA . TYR A 1 178 ? 28.620 5.725 -17.721 1.00 93.00 178 TYR A CA 1
ATOM 1435 C C . TYR A 1 178 ? 28.049 6.830 -18.611 1.00 93.00 178 TYR A C 1
ATOM 1437 O O . TYR A 1 178 ? 28.555 7.029 -19.709 1.00 93.00 178 TYR A O 1
ATOM 1445 N N . SER A 1 179 ? 27.089 7.625 -18.129 1.00 92.12 179 SER A N 1
ATOM 1446 C CA . SER A 1 179 ? 26.582 8.768 -18.892 1.00 92.12 179 SER A CA 1
ATOM 1447 C C . SER A 1 179 ? 27.641 9.855 -19.091 1.00 92.12 179 SER A C 1
ATOM 1449 O O . SER A 1 179 ? 27.631 10.534 -20.113 1.00 92.12 179 SER A O 1
ATOM 1451 N N . VAL A 1 180 ? 28.564 10.029 -18.138 1.00 92.38 180 VAL A N 1
ATOM 1452 C CA . VAL A 1 180 ? 29.711 10.937 -18.303 1.00 92.38 180 VAL A CA 1
ATOM 1453 C C . VAL A 1 180 ? 30.699 10.379 -19.328 1.00 92.38 180 VAL A C 1
ATOM 1455 O O . VAL A 1 180 ? 31.164 11.133 -20.177 1.00 92.38 180 VAL A O 1
ATOM 1458 N N . ALA A 1 181 ? 30.982 9.073 -19.297 1.00 90.00 181 ALA A N 1
ATOM 1459 C CA . ALA A 1 181 ? 31.836 8.426 -20.299 1.00 90.00 181 ALA A CA 1
ATOM 1460 C C . ALA A 1 181 ? 31.234 8.500 -21.721 1.00 90.00 181 ALA A C 1
ATOM 1462 O O . ALA A 1 181 ? 31.951 8.753 -22.687 1.00 90.00 181 ALA A O 1
ATOM 1463 N N . ASP A 1 182 ? 29.906 8.395 -21.838 1.00 87.88 182 ASP A N 1
ATOM 1464 C CA . ASP A 1 182 ? 29.174 8.525 -23.106 1.00 87.88 182 ASP A CA 1
ATOM 1465 C C . ASP A 1 182 ? 29.296 9.912 -23.760 1.00 87.88 182 ASP A C 1
ATOM 1467 O O . ASP A 1 182 ? 28.937 10.075 -24.931 1.00 87.88 182 ASP A O 1
ATOM 1471 N N . LEU A 1 183 ? 29.775 10.932 -23.037 1.00 87.62 183 LEU A N 1
ATOM 1472 C CA . LEU A 1 183 ? 30.025 12.255 -23.614 1.00 87.62 183 LEU A CA 1
ATOM 1473 C C . LEU A 1 183 ? 31.193 12.228 -24.605 1.00 87.62 183 LEU A C 1
ATOM 1475 O O . LEU A 1 183 ? 31.175 12.978 -25.576 1.00 87.62 183 LEU A O 1
ATOM 1479 N N . THR A 1 184 ? 32.179 11.355 -24.384 1.00 85.56 184 THR A N 1
ATOM 1480 C CA . THR A 1 184 ? 33.357 11.230 -25.251 1.00 85.56 184 THR A CA 1
ATOM 1481 C C . THR A 1 184 ? 33.213 10.095 -26.256 1.00 85.56 184 THR A C 1
ATOM 1483 O O . THR A 1 184 ? 33.494 10.296 -27.434 1.00 85.56 184 THR A O 1
ATOM 1486 N N . GLU A 1 185 ? 32.738 8.924 -25.824 1.00 83.44 185 GLU A N 1
ATOM 1487 C CA . GLU A 1 185 ? 32.615 7.738 -26.680 1.00 83.44 185 GLU A CA 1
ATOM 1488 C C . GLU A 1 185 ? 31.252 7.060 -26.482 1.00 83.44 185 GLU A C 1
ATOM 1490 O O . GLU A 1 185 ? 30.934 6.668 -25.361 1.00 83.44 185 GLU A O 1
ATOM 1495 N N . PRO A 1 186 ? 30.431 6.887 -27.536 1.00 79.38 186 PRO A N 1
ATOM 1496 C CA . PRO A 1 186 ? 29.142 6.212 -27.407 1.00 79.38 186 PRO A CA 1
ATOM 1497 C C . PRO A 1 186 ? 29.296 4.734 -27.010 1.00 79.38 186 PRO A C 1
ATOM 1499 O O . PRO A 1 186 ? 29.831 3.935 -27.775 1.00 79.38 186 PRO A O 1
ATOM 1502 N N . SER A 1 187 ? 28.751 4.335 -25.857 1.00 79.75 187 SER A N 1
ATOM 1503 C CA . SER A 1 187 ? 28.786 2.938 -25.383 1.00 79.75 187 SER A CA 1
ATOM 1504 C C . SER A 1 187 ? 27.736 2.007 -26.014 1.00 79.75 187 SER A C 1
ATOM 1506 O O . SER A 1 187 ? 27.668 0.824 -25.680 1.00 79.75 187 SER A O 1
ATOM 1508 N N . GLY A 1 188 ? 26.862 2.529 -26.882 1.00 81.88 188 GLY A N 1
ATOM 1509 C CA . GLY A 1 188 ? 25.718 1.794 -27.443 1.00 81.88 188 GLY A CA 1
ATOM 1510 C C . GLY A 1 188 ? 24.543 1.606 -26.471 1.00 81.88 188 GLY A C 1
ATOM 1511 O O . GLY A 1 188 ? 23.491 1.118 -26.877 1.00 81.88 188 GLY A O 1
ATOM 1512 N N . THR A 1 189 ? 24.680 2.032 -25.211 1.00 84.44 189 THR A N 1
ATOM 1513 C CA . THR A 1 189 ? 23.596 2.077 -24.220 1.00 84.44 189 THR A CA 1
ATOM 1514 C C . THR A 1 189 ? 23.266 3.528 -23.893 1.00 84.44 189 THR A C 1
ATOM 1516 O O . THR A 1 189 ? 24.142 4.309 -23.546 1.00 84.44 189 THR A O 1
ATOM 1519 N N . ALA A 1 190 ? 21.993 3.912 -23.972 1.00 89.06 190 ALA A N 1
ATOM 1520 C CA . ALA A 1 190 ? 21.569 5.291 -23.735 1.00 89.06 190 ALA A CA 1
ATOM 1521 C C . ALA A 1 190 ? 21.470 5.626 -22.229 1.00 89.06 190 ALA A C 1
ATOM 1523 O O . ALA A 1 190 ? 20.374 5.806 -21.694 1.00 89.06 190 ALA A O 1
ATOM 1524 N N . HIS A 1 191 ? 22.601 5.743 -21.523 1.00 92.88 191 HIS A N 1
ATOM 1525 C CA . HIS A 1 191 ? 22.617 5.986 -20.070 1.00 92.88 191 HIS A CA 1
ATOM 1526 C C . HIS A 1 191 ? 21.902 7.288 -19.663 1.00 92.88 191 HIS A C 1
ATOM 1528 O O . HIS A 1 191 ? 21.213 7.329 -18.641 1.00 92.88 191 HIS A O 1
ATOM 1534 N N . TRP A 1 192 ? 21.959 8.333 -20.496 1.00 94.31 192 TRP A N 1
ATOM 1535 C CA . TRP A 1 192 ? 21.194 9.570 -20.283 1.00 94.31 192 TRP A CA 1
ATOM 1536 C C . TRP A 1 192 ? 19.673 9.360 -20.322 1.00 94.31 192 TRP A C 1
ATOM 1538 O O . TRP A 1 192 ? 18.944 10.005 -19.565 1.00 94.31 192 TRP A O 1
ATOM 1548 N N . ALA A 1 193 ? 19.182 8.405 -21.119 1.00 95.25 193 ALA A N 1
ATOM 1549 C CA . ALA A 1 193 ? 17.773 8.023 -21.108 1.00 95.25 193 ALA A CA 1
ATOM 1550 C C . ALA A 1 193 ? 17.403 7.337 -19.780 1.00 95.25 193 ALA A C 1
ATOM 1552 O O . ALA A 1 193 ? 16.363 7.641 -19.189 1.00 95.25 193 ALA A O 1
ATOM 1553 N N . HIS A 1 194 ? 18.274 6.472 -19.245 1.00 96.56 194 HIS A N 1
ATOM 1554 C CA . HIS A 1 194 ? 18.056 5.866 -17.927 1.00 96.56 194 HIS A CA 1
ATOM 1555 C C . HIS A 1 194 ? 17.976 6.925 -16.827 1.00 96.56 194 HIS A C 1
ATOM 1557 O O . HIS A 1 194 ? 17.089 6.833 -15.977 1.00 96.56 194 HIS A O 1
ATOM 1563 N N . ILE A 1 195 ? 18.839 7.945 -16.862 1.00 97.56 195 ILE A N 1
ATOM 1564 C CA . ILE A 1 195 ? 18.808 9.058 -15.904 1.00 97.56 195 ILE A CA 1
ATOM 1565 C C . ILE A 1 195 ? 17.488 9.827 -15.999 1.00 97.56 195 ILE A C 1
ATOM 1567 O O . ILE A 1 195 ? 16.852 10.071 -14.972 1.00 97.56 195 ILE A O 1
ATOM 1571 N N . GLY A 1 196 ? 17.034 10.153 -17.212 1.00 97.38 196 GLY A N 1
ATOM 1572 C CA . GLY A 1 196 ? 15.787 10.895 -17.425 1.00 97.38 196 GLY A CA 1
ATOM 1573 C C . GLY A 1 196 ? 14.565 10.142 -16.904 1.00 97.38 196 GLY A C 1
ATOM 1574 O O . GLY A 1 196 ? 13.752 10.699 -16.163 1.00 97.38 196 GLY A O 1
ATOM 1575 N N . GLY A 1 197 ? 14.487 8.843 -17.204 1.00 98.00 197 GLY A N 1
ATOM 1576 C CA . GLY A 1 197 ? 13.450 7.970 -16.664 1.00 98.00 197 GLY A CA 1
ATOM 1577 C C . GLY A 1 197 ? 13.499 7.874 -15.138 1.00 98.00 197 GLY A C 1
ATOM 1578 O O . GLY A 1 197 ? 12.466 8.001 -14.476 1.00 98.00 197 GLY A O 1
ATOM 1579 N N . PHE A 1 198 ? 14.697 7.723 -14.563 1.00 98.31 198 PHE A N 1
ATOM 1580 C CA . PHE A 1 198 ? 14.888 7.620 -13.115 1.00 98.31 198 PHE A CA 1
ATOM 1581 C C . PHE A 1 198 ? 14.423 8.888 -12.386 1.00 98.31 198 PHE A C 1
ATOM 1583 O O . PHE A 1 198 ? 13.667 8.810 -11.416 1.00 98.31 198 PHE A O 1
ATOM 1590 N N . ILE A 1 199 ? 14.817 10.066 -12.884 1.00 98.06 199 ILE A N 1
ATOM 1591 C CA . ILE A 1 199 ? 14.391 11.366 -12.346 1.00 98.06 199 ILE A CA 1
ATOM 1592 C C . ILE A 1 199 ? 12.866 11.473 -12.374 1.00 98.06 199 ILE A C 1
ATOM 1594 O O . ILE A 1 199 ? 12.259 11.830 -11.362 1.00 98.06 199 ILE A O 1
ATOM 1598 N N . PHE A 1 200 ? 12.228 11.107 -13.489 1.00 98.06 200 PHE A N 1
ATOM 1599 C CA . PHE A 1 200 ? 10.771 11.130 -13.588 1.00 98.06 200 PHE A CA 1
ATOM 1600 C C . PHE A 1 200 ? 10.104 10.227 -12.540 1.00 98.06 200 PHE A C 1
ATOM 1602 O O . PHE A 1 200 ? 9.177 10.655 -11.848 1.00 98.06 200 PHE A O 1
ATOM 1609 N N . GLY A 1 201 ? 10.599 9.000 -12.360 1.00 97.88 201 GLY A N 1
ATOM 1610 C CA . GLY A 1 201 ? 10.090 8.082 -11.339 1.00 97.88 201 GLY A CA 1
ATOM 1611 C C . GLY A 1 201 ? 10.227 8.629 -9.912 1.00 97.88 201 GLY A C 1
ATOM 1612 O O . GLY A 1 201 ? 9.277 8.540 -9.127 1.00 97.88 201 GLY A O 1
ATOM 1613 N N . LEU A 1 202 ? 11.357 9.272 -9.586 1.00 97.00 202 LEU A N 1
ATOM 1614 C CA . LEU A 1 202 ? 11.550 9.958 -8.300 1.00 97.00 202 LEU A CA 1
ATOM 1615 C C . LEU A 1 202 ? 10.566 11.121 -8.111 1.00 97.00 202 LEU A C 1
ATOM 1617 O O . LEU A 1 202 ? 9.998 11.273 -7.026 1.00 97.00 202 LEU A O 1
ATOM 1621 N N . LEU A 1 203 ? 10.334 11.922 -9.156 1.00 97.50 203 LEU A N 1
ATOM 1622 C CA . LEU A 1 203 ? 9.378 13.031 -9.128 1.00 97.50 203 LEU A CA 1
ATOM 1623 C C . LEU A 1 203 ? 7.953 12.530 -8.881 1.00 97.50 203 LEU A C 1
ATOM 1625 O O . LEU A 1 203 ? 7.265 13.052 -8.000 1.00 97.50 203 LEU A O 1
ATOM 1629 N N . VAL A 1 204 ? 7.523 11.472 -9.575 1.00 97.00 204 VAL A N 1
ATOM 1630 C CA . VAL A 1 204 ? 6.220 10.836 -9.322 1.00 97.00 204 VAL A CA 1
ATOM 1631 C C . VAL A 1 204 ? 6.140 10.329 -7.881 1.00 97.00 204 VAL A C 1
ATOM 1633 O O . VAL A 1 204 ? 5.155 10.605 -7.189 1.00 97.00 204 VAL A O 1
ATOM 1636 N N . GLY A 1 205 ? 7.190 9.655 -7.401 1.00 95.12 205 GLY A N 1
ATOM 1637 C CA . GLY A 1 205 ? 7.317 9.194 -6.017 1.00 95.12 205 GLY A CA 1
ATOM 1638 C C . GLY A 1 205 ? 7.096 10.313 -4.999 1.00 95.12 205 GLY A C 1
ATOM 1639 O O . GLY A 1 205 ? 6.300 10.170 -4.063 1.00 95.12 205 GLY A O 1
ATOM 1640 N N . ARG A 1 206 ? 7.754 11.455 -5.223 1.00 94.38 206 ARG A N 1
ATOM 1641 C CA . ARG A 1 206 ? 7.683 12.658 -4.387 1.00 94.38 206 ARG A CA 1
ATOM 1642 C C . ARG A 1 206 ? 6.296 13.301 -4.411 1.00 94.38 206 ARG A C 1
ATOM 1644 O O . ARG A 1 206 ? 5.755 13.571 -3.338 1.00 94.38 206 ARG A O 1
ATOM 1651 N N . ILE A 1 207 ? 5.728 13.535 -5.599 1.00 94.31 207 ILE A N 1
ATOM 1652 C CA . ILE A 1 207 ? 4.433 14.216 -5.796 1.00 94.31 207 ILE A CA 1
ATOM 1653 C C . ILE A 1 207 ? 3.295 13.396 -5.186 1.00 94.31 207 ILE A C 1
ATOM 1655 O O . ILE A 1 207 ? 2.445 13.931 -4.479 1.00 94.31 207 ILE A O 1
ATOM 1659 N N . LYS A 1 208 ? 3.297 12.081 -5.415 1.00 92.31 208 LYS A N 1
ATOM 1660 C CA . LYS A 1 208 ? 2.274 11.167 -4.890 1.00 92.31 208 LYS A CA 1
ATOM 1661 C C . LYS A 1 208 ? 2.513 10.750 -3.438 1.00 92.31 208 LYS A C 1
ATOM 1663 O O . LYS A 1 208 ? 1.696 10.032 -2.880 1.00 92.31 208 LYS A O 1
ATOM 1668 N N . ARG A 1 209 ? 3.605 11.209 -2.811 1.00 89.88 209 ARG A N 1
ATOM 1669 C CA . ARG A 1 209 ? 3.985 10.897 -1.420 1.00 89.88 209 ARG A CA 1
ATOM 1670 C C . ARG A 1 209 ? 4.114 9.393 -1.142 1.00 89.88 209 ARG A C 1
ATOM 1672 O O . ARG A 1 209 ? 3.950 8.957 -0.005 1.00 89.88 209 ARG A O 1
ATOM 1679 N N . TYR A 1 210 ? 4.506 8.606 -2.141 1.00 91.62 210 TYR A N 1
ATOM 1680 C CA . TYR A 1 210 ? 4.597 7.148 -2.026 1.00 91.62 210 TYR A CA 1
ATOM 1681 C C . TYR A 1 210 ? 5.605 6.661 -0.972 1.00 91.62 210 TYR A C 1
ATOM 1683 O O . TYR A 1 210 ? 5.452 5.570 -0.430 1.00 91.62 210 TYR A O 1
ATOM 1691 N N . GLY A 1 211 ? 6.597 7.480 -0.611 1.00 87.12 211 GLY A N 1
ATOM 1692 C CA . GLY A 1 211 ? 7.529 7.169 0.477 1.00 87.12 211 GLY A CA 1
ATOM 1693 C C . GLY A 1 211 ? 6.869 7.174 1.861 1.00 87.12 211 GLY A C 1
ATOM 1694 O O . GLY A 1 211 ? 7.268 6.408 2.737 1.00 87.12 211 GLY A O 1
ATOM 1695 N N . HIS A 1 212 ? 5.828 7.991 2.059 1.00 82.94 212 HIS A N 1
ATOM 1696 C CA . HIS A 1 212 ? 5.040 7.987 3.292 1.00 82.94 212 HIS A CA 1
ATOM 1697 C C . HIS A 1 212 ? 4.240 6.683 3.414 1.00 82.94 212 HIS A C 1
ATOM 1699 O O . HIS A 1 212 ? 4.329 6.009 4.438 1.00 82.94 212 HIS A O 1
ATOM 1705 N N . GLU A 1 213 ? 3.561 6.268 2.341 1.00 84.94 213 GLU A N 1
ATOM 1706 C CA . GLU A 1 213 ? 2.840 4.989 2.294 1.00 84.94 213 GLU A CA 1
ATOM 1707 C C . GLU A 1 213 ? 3.764 3.780 2.487 1.00 84.94 213 GLU A C 1
ATOM 1709 O O . GLU A 1 213 ? 3.434 2.861 3.233 1.00 84.94 213 GLU A O 1
ATOM 1714 N N . GLY A 1 214 ? 4.941 3.784 1.850 1.00 86.06 214 GLY A N 1
ATOM 1715 C CA . GLY A 1 214 ? 5.931 2.715 2.004 1.00 86.06 214 GLY A CA 1
ATOM 1716 C C . GLY A 1 214 ? 6.449 2.583 3.434 1.00 86.06 214 GLY A C 1
ATOM 1717 O O . GLY A 1 214 ? 6.612 1.471 3.938 1.00 86.06 214 GLY A O 1
ATOM 1718 N N . ARG A 1 215 ? 6.658 3.712 4.123 1.00 86.19 215 ARG A N 1
ATOM 1719 C CA . ARG A 1 215 ? 7.054 3.722 5.535 1.00 86.19 215 ARG A CA 1
ATOM 1720 C C . ARG A 1 215 ? 5.938 3.205 6.444 1.00 86.19 215 ARG A C 1
ATOM 1722 O O . ARG A 1 215 ? 6.233 2.437 7.354 1.00 86.19 215 ARG A O 1
ATOM 1729 N N . LEU A 1 216 ? 4.687 3.594 6.191 1.00 80.38 216 LEU A N 1
ATOM 1730 C CA . LEU A 1 216 ? 3.530 3.095 6.943 1.00 80.38 216 LEU A CA 1
ATOM 1731 C C . LEU A 1 216 ? 3.361 1.584 6.784 1.00 80.38 216 LEU A C 1
ATOM 1733 O O . LEU A 1 216 ? 3.231 0.880 7.780 1.00 80.38 216 LEU A O 1
ATOM 1737 N N . GLU A 1 217 ? 3.426 1.076 5.551 1.00 83.25 217 GLU A N 1
ATOM 1738 C CA . GLU A 1 217 ? 3.354 -0.364 5.282 1.00 83.25 217 GLU A CA 1
ATOM 1739 C C . GLU A 1 217 ? 4.464 -1.120 6.022 1.00 83.25 217 GLU A C 1
ATOM 1741 O O . GLU A 1 217 ? 4.181 -2.095 6.709 1.00 83.25 217 GLU A O 1
ATOM 1746 N N . HIS A 1 218 ? 5.706 -0.628 5.968 1.00 87.06 218 HIS A N 1
ATOM 1747 C CA . HIS A 1 218 ? 6.830 -1.252 6.664 1.00 87.06 218 HIS A CA 1
ATOM 1748 C C . HIS A 1 218 ? 6.646 -1.303 8.188 1.00 87.06 218 HIS A C 1
ATOM 1750 O O . HIS A 1 218 ? 6.871 -2.345 8.807 1.00 87.06 218 HIS A O 1
ATOM 1756 N N . LEU A 1 219 ? 6.250 -0.183 8.798 1.00 82.81 219 LEU A N 1
ATOM 1757 C CA . LEU A 1 219 ? 6.053 -0.105 10.244 1.00 82.81 219 LEU A CA 1
ATOM 1758 C C . LEU A 1 219 ? 4.870 -0.968 10.705 1.00 82.81 219 LEU A C 1
ATOM 1760 O O . LEU A 1 219 ? 4.981 -1.639 11.728 1.00 82.81 219 LEU A O 1
ATOM 1764 N N . ASN A 1 220 ? 3.782 -1.018 9.930 1.00 74.44 220 ASN A N 1
ATOM 1765 C CA . ASN A 1 220 ? 2.644 -1.892 10.213 1.00 74.44 220 ASN A CA 1
ATOM 1766 C C . ASN A 1 220 ? 3.027 -3.373 10.128 1.00 74.44 220 ASN A C 1
ATOM 1768 O O . ASN A 1 220 ? 2.688 -4.138 11.029 1.00 74.44 220 ASN A O 1
ATOM 1772 N N . THR A 1 221 ? 3.782 -3.784 9.104 1.00 79.88 221 THR A N 1
ATOM 1773 C CA . THR A 1 221 ? 4.278 -5.166 9.005 1.00 79.88 221 THR A CA 1
ATOM 1774 C C . THR A 1 221 ? 5.156 -5.522 10.203 1.00 79.88 221 THR A C 1
ATOM 1776 O O . THR A 1 221 ? 4.934 -6.551 10.834 1.00 79.88 221 THR A O 1
ATOM 1779 N N . ARG A 1 222 ? 6.085 -4.640 10.598 1.00 82.69 222 ARG A N 1
ATOM 1780 C CA . ARG A 1 222 ? 6.934 -4.862 11.780 1.00 82.69 222 ARG A CA 1
ATOM 1781 C C . ARG A 1 222 ? 6.158 -4.913 13.088 1.00 82.69 222 ARG A C 1
ATOM 1783 O O . ARG A 1 222 ? 6.514 -5.688 13.974 1.00 82.69 222 ARG A O 1
ATOM 1790 N N . LEU A 1 223 ? 5.126 -4.085 13.231 1.00 75.44 223 LEU A N 1
ATOM 1791 C CA . LEU A 1 223 ? 4.245 -4.129 14.392 1.00 75.44 223 LEU A CA 1
ATOM 1792 C C . LEU A 1 223 ? 3.548 -5.491 14.473 1.00 75.44 223 LEU A C 1
ATOM 1794 O O . LEU A 1 223 ? 3.576 -6.121 15.525 1.00 75.44 223 LEU A O 1
ATOM 1798 N N . LEU A 1 224 ? 2.989 -5.980 13.363 1.00 71.00 224 LEU A N 1
ATOM 1799 C CA . LEU A 1 224 ? 2.341 -7.292 13.308 1.00 71.00 224 LEU A CA 1
ATOM 1800 C C . LEU A 1 224 ? 3.315 -8.439 13.590 1.00 71.00 224 LEU A C 1
ATOM 1802 O O . LEU A 1 224 ? 2.966 -9.356 14.327 1.00 71.00 224 LEU A O 1
ATOM 1806 N N . GLU A 1 225 ? 4.530 -8.386 13.044 1.00 76.25 225 GLU A N 1
ATOM 1807 C CA . GLU A 1 225 ? 5.581 -9.368 13.332 1.00 76.25 225 GLU A CA 1
ATOM 1808 C C . GLU A 1 225 ? 5.908 -9.413 14.827 1.00 76.25 225 GLU A C 1
ATOM 1810 O O . GLU A 1 225 ? 5.935 -10.496 15.403 1.00 76.25 225 GLU A O 1
ATOM 1815 N N . ARG A 1 226 ? 6.061 -8.252 15.477 1.00 73.38 226 ARG A N 1
ATOM 1816 C CA . ARG A 1 226 ? 6.336 -8.157 16.923 1.00 73.38 226 ARG A CA 1
ATOM 1817 C C . ARG A 1 226 ? 5.176 -8.626 17.792 1.00 73.38 226 ARG A C 1
ATOM 1819 O O . ARG A 1 226 ? 5.389 -9.237 18.834 1.00 73.38 226 ARG A O 1
ATOM 1826 N N . LEU A 1 227 ? 3.945 -8.335 17.375 1.00 65.31 227 LEU A N 1
ATOM 1827 C CA . LEU A 1 227 ? 2.753 -8.827 18.063 1.00 65.31 227 LEU A CA 1
ATOM 1828 C C . LEU A 1 227 ? 2.624 -10.352 17.935 1.00 65.31 227 LEU A C 1
ATOM 1830 O O . LEU A 1 227 ? 2.125 -10.993 18.854 1.00 65.31 227 LEU A O 1
ATOM 1834 N N . ARG A 1 228 ? 3.090 -10.939 16.823 1.00 66.94 228 ARG A N 1
ATOM 1835 C CA . ARG A 1 228 ? 3.100 -12.395 16.597 1.00 66.94 228 ARG A CA 1
ATOM 1836 C C . ARG A 1 228 ? 4.249 -13.111 17.300 1.00 66.94 228 ARG A C 1
ATOM 1838 O O . ARG A 1 228 ? 4.043 -14.229 17.756 1.00 66.94 228 ARG A O 1
ATOM 1845 N N . SER A 1 229 ? 5.435 -12.507 17.368 1.00 69.81 229 SER A N 1
ATOM 1846 C CA . SER A 1 229 ? 6.614 -13.122 17.994 1.00 69.81 229 SER A CA 1
ATOM 1847 C C . SER A 1 229 ? 6.496 -13.231 19.512 1.00 69.81 229 SER A C 1
ATOM 1849 O O . SER A 1 229 ? 7.249 -13.978 20.126 1.00 69.81 229 SER A O 1
ATOM 1851 N N . GLY A 1 230 ? 5.549 -12.514 20.126 1.00 56.62 230 GLY A N 1
ATOM 1852 C CA . GLY A 1 230 ? 5.386 -12.521 21.575 1.00 56.62 230 GLY A CA 1
ATOM 1853 C C . GLY A 1 230 ? 6.508 -11.779 22.306 1.00 56.62 230 GLY A C 1
ATOM 1854 O O . GLY A 1 230 ? 6.591 -11.893 23.524 1.00 56.62 230 GLY A O 1
ATOM 1855 N N . ASP A 1 231 ? 7.312 -10.962 21.604 1.00 59.56 231 ASP A N 1
ATOM 1856 C CA . ASP A 1 231 ? 8.447 -10.175 22.140 1.00 59.56 231 ASP A CA 1
ATOM 1857 C C . ASP A 1 231 ? 8.042 -9.096 23.177 1.00 59.56 231 ASP A C 1
ATOM 1859 O O . ASP A 1 231 ? 8.829 -8.215 23.537 1.00 59.56 231 ASP A O 1
ATOM 1863 N N . GLY A 1 232 ? 6.800 -9.135 23.660 1.00 60.09 232 GLY A N 1
ATOM 1864 C CA . GLY A 1 232 ? 6.275 -8.286 24.715 1.00 60.09 232 GLY A CA 1
ATOM 1865 C C . GLY A 1 232 ? 5.846 -6.889 24.261 1.00 60.09 232 GLY A C 1
ATOM 1866 O O . GLY A 1 232 ? 6.286 -6.324 23.255 1.00 60.09 232 GLY A O 1
ATOM 1867 N N . TRP A 1 233 ? 4.980 -6.291 25.076 1.00 63.34 233 TRP A N 1
ATOM 1868 C CA . TRP A 1 233 ? 4.289 -5.021 24.831 1.00 63.34 233 TRP A CA 1
ATOM 1869 C C . TRP A 1 233 ? 5.233 -3.821 24.623 1.00 63.34 233 TRP A C 1
ATOM 1871 O O . TRP A 1 233 ? 4.962 -2.953 23.792 1.00 63.34 233 TRP A O 1
ATOM 1881 N N . LYS A 1 234 ? 6.413 -3.821 25.266 1.00 68.12 234 LYS A N 1
ATOM 1882 C CA . LYS A 1 234 ? 7.466 -2.797 25.075 1.00 68.12 234 LYS A CA 1
ATOM 1883 C C . LYS A 1 234 ? 8.001 -2.751 23.639 1.00 68.12 234 LYS A C 1
ATOM 1885 O O . LYS A 1 234 ? 8.385 -1.692 23.139 1.00 68.12 234 LYS A O 1
ATOM 1890 N N . SER A 1 235 ? 8.035 -3.898 22.959 1.00 71.38 235 SER A N 1
ATOM 1891 C CA . SER A 1 235 ? 8.500 -3.997 21.575 1.00 71.38 235 SER A CA 1
ATOM 1892 C C . SER A 1 235 ? 7.487 -3.370 20.605 1.00 71.38 235 SER A C 1
ATOM 1894 O O . SER A 1 235 ? 7.890 -2.686 19.658 1.00 71.38 235 SER A O 1
ATOM 1896 N N . ALA A 1 236 ? 6.187 -3.545 20.869 1.00 73.94 236 ALA A N 1
ATOM 1897 C CA . ALA A 1 236 ? 5.095 -2.957 20.093 1.00 73.94 236 ALA A CA 1
ATOM 1898 C C . ALA A 1 236 ? 4.979 -1.437 20.308 1.00 73.94 236 ALA A C 1
ATOM 1900 O O . ALA A 1 236 ? 4.824 -0.696 19.339 1.00 73.94 236 ALA A O 1
ATOM 1901 N N . GLU A 1 237 ? 5.158 -0.955 21.544 1.00 81.81 237 GLU A N 1
ATOM 1902 C CA . GLU A 1 237 ? 5.128 0.476 21.880 1.00 81.81 237 GLU A CA 1
ATOM 1903 C C . GLU A 1 237 ? 6.108 1.299 21.035 1.00 81.81 237 GLU A C 1
ATOM 1905 O O . GLU A 1 237 ? 5.759 2.355 20.506 1.00 81.81 237 GLU A O 1
ATOM 1910 N N . LYS A 1 238 ? 7.339 0.803 20.862 1.00 85.50 238 LYS A N 1
ATOM 1911 C CA . LYS A 1 238 ? 8.360 1.480 20.053 1.00 85.50 238 LYS A CA 1
ATOM 1912 C C . LYS A 1 238 ? 7.918 1.653 18.598 1.00 85.50 238 LYS A C 1
ATOM 1914 O O . LYS A 1 238 ? 8.178 2.701 18.009 1.00 85.50 238 LYS A O 1
ATOM 1919 N N . GLU A 1 239 ? 7.283 0.640 18.010 1.00 83.31 239 GLU A N 1
ATOM 1920 C CA . GLU A 1 239 ? 6.799 0.716 16.627 1.00 83.31 239 GLU A CA 1
ATOM 1921 C C . GLU A 1 239 ? 5.532 1.575 16.516 1.00 83.31 239 GLU A C 1
ATOM 1923 O O . GLU A 1 239 ? 5.441 2.381 15.594 1.00 83.31 239 GLU A O 1
ATOM 1928 N N . LEU A 1 240 ? 4.623 1.521 17.496 1.00 83.94 240 LEU A N 1
ATOM 1929 C CA . LEU A 1 240 ? 3.458 2.413 17.578 1.00 83.94 240 LEU A CA 1
ATOM 1930 C C . LEU A 1 240 ? 3.866 3.890 17.695 1.00 83.94 240 LEU A C 1
ATOM 1932 O O . LEU A 1 240 ? 3.324 4.736 16.989 1.00 83.94 240 LEU A O 1
ATOM 1936 N N . LYS A 1 241 ? 4.877 4.219 18.509 1.00 87.31 241 LYS A N 1
ATOM 1937 C CA . LYS A 1 241 ? 5.412 5.591 18.606 1.00 87.31 241 LYS A CA 1
ATOM 1938 C C . LYS A 1 241 ? 6.030 6.066 17.290 1.00 87.31 241 LYS A C 1
ATOM 1940 O O . LYS A 1 241 ? 5.844 7.218 16.904 1.00 87.31 241 LYS A O 1
ATOM 1945 N N . LYS A 1 242 ? 6.733 5.189 16.562 1.00 88.31 242 LYS A N 1
ATOM 1946 C CA . LYS A 1 242 ? 7.232 5.512 15.213 1.00 88.31 242 LYS A CA 1
ATOM 1947 C C . LYS A 1 242 ? 6.090 5.716 14.223 1.00 88.31 242 LYS A C 1
ATOM 1949 O O . LYS A 1 242 ? 6.155 6.655 13.436 1.00 88.31 242 LYS A O 1
ATOM 1954 N N . LEU A 1 243 ? 5.062 4.864 14.266 1.00 84.88 243 LEU A N 1
ATOM 1955 C CA . LEU A 1 243 ? 3.855 5.012 13.452 1.00 84.88 243 LEU A CA 1
ATOM 1956 C C . LEU A 1 243 ? 3.185 6.353 13.724 1.00 84.88 243 LEU A C 1
ATOM 1958 O O . LEU A 1 243 ? 2.866 7.053 12.772 1.00 84.88 243 LEU A O 1
ATOM 1962 N N . LEU A 1 244 ? 3.085 6.764 14.989 1.00 86.88 244 LEU A N 1
ATOM 1963 C CA . LEU A 1 244 ? 2.533 8.060 15.368 1.00 86.88 244 LEU A CA 1
ATOM 1964 C C . LEU A 1 244 ? 3.379 9.232 14.847 1.00 86.88 244 LEU A C 1
ATOM 1966 O O . LEU A 1 244 ? 2.837 10.228 14.383 1.00 86.88 244 LEU A O 1
ATOM 1970 N N . GLY A 1 245 ? 4.710 9.107 14.841 1.00 87.38 245 GLY A N 1
ATOM 1971 C CA . GLY A 1 245 ? 5.589 10.107 14.223 1.00 87.38 245 GLY A CA 1
ATOM 1972 C C . GLY A 1 245 ? 5.390 10.251 12.707 1.00 87.38 245 GLY A C 1
ATOM 1973 O O . GLY A 1 245 ? 5.670 11.307 12.144 1.00 87.38 245 GLY A O 1
ATOM 1974 N N . VAL A 1 246 ? 4.904 9.203 12.033 1.00 83.06 246 VAL A N 1
ATOM 1975 C CA . VAL A 1 246 ? 4.611 9.221 10.592 1.00 83.06 246 VAL A CA 1
ATOM 1976 C C . VAL A 1 246 ? 3.173 9.661 10.328 1.00 83.06 246 VAL A C 1
ATOM 1978 O O . VAL A 1 246 ? 2.961 10.516 9.473 1.00 83.06 246 VAL A O 1
ATOM 1981 N N . SER A 1 247 ? 2.206 9.114 11.064 1.00 81.19 247 SER A N 1
ATOM 1982 C CA . SER A 1 247 ? 0.776 9.414 10.992 1.00 81.19 247 SER A CA 1
ATOM 1983 C C . SER A 1 247 ? 0.257 9.849 12.372 1.00 81.19 247 SER A C 1
ATOM 1985 O O . SER A 1 247 ? -0.295 9.040 13.119 1.00 81.19 247 SER A O 1
ATOM 1987 N N . PRO A 1 248 ? 0.404 11.141 12.731 1.00 86.31 248 PRO A N 1
ATOM 1988 C CA . PRO A 1 248 ? 0.066 11.640 14.071 1.00 86.31 248 PRO A CA 1
ATOM 1989 C C . PRO A 1 248 ? -1.420 11.598 14.415 1.00 86.31 248 PRO A C 1
ATOM 1991 O O . PRO A 1 248 ? -1.788 11.811 15.560 1.00 86.31 248 PRO A O 1
ATOM 1994 N N . ASN A 1 249 ? -2.272 11.402 13.412 1.00 82.31 249 ASN A N 1
ATOM 1995 C CA . ASN A 1 249 ? -3.723 11.443 13.535 1.00 82.31 249 ASN A CA 1
ATOM 1996 C C . ASN A 1 249 ? -4.364 10.080 13.258 1.00 82.31 249 ASN A C 1
ATOM 1998 O O . ASN A 1 249 ? -5.575 10.025 13.056 1.00 82.31 249 ASN A O 1
ATOM 2002 N N . ASP A 1 250 ? -3.567 9.010 13.198 1.00 79.12 250 ASP A N 1
ATOM 2003 C CA . ASP A 1 250 ? -4.073 7.666 12.951 1.00 79.12 250 ASP A CA 1
ATOM 2004 C C . ASP A 1 250 ? -4.916 7.191 14.150 1.00 79.12 250 ASP A C 1
ATOM 2006 O O . ASP A 1 250 ? -4.377 7.030 15.255 1.00 79.12 250 ASP A O 1
ATOM 2010 N N . PRO A 1 251 ? -6.234 6.988 13.969 1.00 76.12 251 PRO A N 1
ATOM 2011 C CA . PRO A 1 251 ? -7.106 6.581 15.061 1.00 76.12 251 PRO A CA 1
ATOM 2012 C C . PRO A 1 251 ? -6.762 5.187 15.594 1.00 76.12 251 PRO A C 1
ATOM 2014 O O . PRO A 1 251 ? -6.895 4.955 16.794 1.00 76.12 251 PRO A O 1
ATOM 2017 N N . VAL A 1 252 ? -6.266 4.287 14.739 1.00 75.50 252 VAL A N 1
ATOM 2018 C CA . VAL A 1 252 ? -5.893 2.918 15.116 1.00 75.50 252 VAL A CA 1
ATOM 2019 C C . VAL A 1 252 ? -4.669 2.953 16.022 1.00 75.50 252 VAL A C 1
ATOM 2021 O O . VAL A 1 252 ? -4.665 2.339 17.087 1.00 75.50 252 VAL A O 1
ATOM 2024 N N . VAL A 1 253 ? -3.647 3.726 15.643 1.00 79.88 253 VAL A N 1
ATOM 2025 C CA . VAL A 1 253 ? -2.410 3.847 16.432 1.00 79.88 253 VAL A CA 1
ATOM 2026 C C . VAL A 1 253 ? -2.699 4.460 17.800 1.00 79.88 253 VAL A C 1
ATOM 2028 O O . VAL A 1 253 ? -2.195 3.969 18.809 1.00 79.88 253 VAL A O 1
ATOM 2031 N N . HIS A 1 254 ? -3.536 5.499 17.855 1.00 84.12 254 HIS A N 1
ATOM 2032 C CA . HIS A 1 254 ? -3.965 6.076 19.126 1.00 84.12 254 HIS A CA 1
ATOM 2033 C C . HIS A 1 254 ? -4.752 5.086 19.982 1.00 84.12 254 HIS A C 1
ATOM 2035 O O . HIS A 1 254 ? -4.512 5.006 21.181 1.00 84.12 254 HIS A O 1
ATOM 2041 N N . HIS A 1 255 ? -5.652 4.304 19.393 1.00 82.00 255 HIS A N 1
ATOM 2042 C CA . HIS A 1 255 ? -6.439 3.326 20.140 1.00 82.00 255 HIS A CA 1
ATOM 2043 C C . HIS A 1 255 ? -5.565 2.217 20.739 1.00 82.00 255 HIS A C 1
ATOM 2045 O O . HIS A 1 255 ? -5.722 1.875 21.910 1.00 82.00 255 HIS A O 1
ATOM 2051 N N . GLU A 1 256 ? -4.594 1.705 19.981 1.00 80.38 256 GLU A N 1
ATOM 2052 C CA . GLU A 1 256 ? -3.650 0.699 20.484 1.00 80.38 256 GLU A CA 1
ATOM 2053 C C . GLU A 1 256 ? -2.700 1.269 21.546 1.00 80.38 256 GLU A C 1
ATOM 2055 O O . GLU A 1 256 ? -2.438 0.615 22.556 1.00 80.38 256 GLU A O 1
ATOM 2060 N N . LEU A 1 257 ? -2.238 2.514 21.386 1.00 85.56 257 LEU A N 1
ATOM 2061 C CA . LEU A 1 257 ? -1.472 3.196 22.432 1.00 85.56 257 LEU A CA 1
ATOM 2062 C C . LEU A 1 257 ? -2.304 3.424 23.697 1.00 85.56 257 LEU A C 1
ATOM 2064 O O . LEU A 1 257 ? -1.769 3.275 24.788 1.00 85.56 257 LEU A O 1
ATOM 2068 N N . ALA A 1 258 ? -3.601 3.724 23.577 1.00 86.56 258 ALA A N 1
ATOM 2069 C CA . ALA A 1 258 ? -4.480 3.868 24.734 1.00 86.56 258 ALA A CA 1
ATOM 2070 C C . ALA A 1 258 ? -4.551 2.566 25.545 1.00 86.56 258 ALA A C 1
ATOM 2072 O O . ALA A 1 258 ? -4.331 2.580 26.754 1.00 86.56 258 ALA A O 1
ATOM 2073 N N . ARG A 1 259 ? -4.771 1.429 24.870 1.00 82.38 259 ARG A N 1
ATOM 2074 C CA . ARG A 1 259 ? -4.763 0.095 25.497 1.00 82.38 259 ARG A CA 1
ATOM 2075 C C . ARG A 1 259 ? -3.432 -0.209 26.176 1.00 82.38 259 ARG A C 1
ATOM 2077 O O . ARG A 1 259 ? -3.414 -0.732 27.288 1.00 82.38 259 ARG A O 1
ATOM 2084 N N . LEU A 1 260 ? -2.327 0.149 25.529 1.00 81.12 260 LEU A N 1
ATOM 2085 C CA . LEU A 1 260 ? -0.992 -0.021 26.091 1.00 81.12 260 LEU A CA 1
ATOM 2086 C C . LEU A 1 260 ? -0.785 0.848 27.344 1.00 81.12 260 LEU A C 1
ATOM 2088 O O . LEU A 1 260 ? -0.263 0.371 28.347 1.00 81.12 260 LEU A O 1
ATOM 2092 N N . SER A 1 261 ? -1.227 2.106 27.323 1.00 86.31 261 SER A N 1
ATOM 2093 C CA . SER A 1 261 ? -1.159 3.000 28.483 1.00 86.31 261 SER A CA 1
ATOM 2094 C C . SER A 1 261 ? -1.984 2.477 29.662 1.00 86.31 261 SER A C 1
ATOM 2096 O O . SER A 1 261 ? -1.507 2.545 30.793 1.00 86.31 261 SER A O 1
ATOM 2098 N N . VAL A 1 262 ? -3.158 1.876 29.410 1.00 85.50 262 VAL A N 1
ATOM 2099 C CA . VAL A 1 262 ? -3.948 1.182 30.447 1.00 85.50 262 VAL A CA 1
ATOM 2100 C C . VAL A 1 262 ? -3.142 0.042 31.068 1.00 85.50 262 VAL A C 1
ATOM 2102 O O . VAL A 1 262 ? -3.042 -0.033 32.289 1.00 85.50 262 VAL A O 1
ATOM 2105 N N . GLN A 1 263 ? -2.528 -0.817 30.249 1.00 82.81 263 GLN A N 1
ATOM 2106 C CA . GLN A 1 263 ? -1.698 -1.925 30.744 1.00 82.81 263 GLN A CA 1
ATOM 2107 C C . GLN A 1 263 ? -0.489 -1.442 31.556 1.00 82.81 263 GLN A C 1
ATOM 2109 O O . GLN A 1 263 ? -0.097 -2.089 32.523 1.00 82.81 263 GLN A O 1
ATOM 2114 N N . ASN A 1 264 ? 0.084 -0.297 31.186 1.00 83.50 264 ASN A N 1
ATOM 2115 C CA . ASN A 1 264 ? 1.206 0.320 31.892 1.00 83.50 264 ASN A CA 1
ATOM 2116 C C . ASN A 1 264 ? 0.787 1.094 33.159 1.00 83.50 264 ASN A C 1
ATOM 2118 O O . ASN A 1 264 ? 1.654 1.615 33.858 1.00 83.50 264 ASN A O 1
ATOM 2122 N N . GLY A 1 265 ? -0.514 1.191 33.455 1.00 85.25 265 GLY A N 1
ATOM 2123 C CA . GLY A 1 265 ? -1.042 1.912 34.616 1.00 85.25 265 GLY A CA 1
ATOM 2124 C C . GLY A 1 265 ? -1.108 3.437 34.460 1.00 85.25 265 GLY A C 1
ATOM 2125 O O . GLY A 1 265 ? -1.409 4.131 35.429 1.00 85.25 265 GLY A O 1
ATOM 2126 N N . ASP A 1 266 ? -0.869 3.979 33.263 1.00 90.62 266 ASP A N 1
ATOM 2127 C CA . ASP A 1 266 ? -0.963 5.417 32.987 1.00 90.62 266 ASP A CA 1
ATOM 2128 C C . ASP A 1 266 ? -2.361 5.779 32.466 1.00 90.62 266 ASP A C 1
ATOM 2130 O O . ASP A 1 266 ? -2.617 5.884 31.262 1.00 90.62 266 ASP A O 1
ATOM 2134 N N . ALA A 1 267 ? -3.294 5.959 33.402 1.00 91.06 267 ALA A N 1
ATOM 2135 C CA . ALA A 1 267 ? -4.683 6.297 33.094 1.00 91.06 267 ALA A CA 1
ATOM 2136 C C . ALA A 1 267 ? -4.840 7.668 32.405 1.00 91.06 267 ALA A C 1
ATOM 2138 O O . ALA A 1 267 ? -5.774 7.861 31.622 1.00 91.06 267 ALA A O 1
ATOM 2139 N N . GLY A 1 268 ? -3.940 8.620 32.683 1.00 92.81 268 GLY A N 1
ATOM 2140 C CA . GLY A 1 268 ? -3.977 9.956 32.087 1.00 92.81 268 GLY A CA 1
ATOM 2141 C C . GLY A 1 268 ? -3.662 9.898 30.598 1.00 92.81 268 GLY A C 1
ATOM 2142 O O . GLY A 1 268 ? -4.470 10.329 29.769 1.00 92.81 268 GLY A O 1
ATOM 2143 N N . LEU A 1 269 ? -2.533 9.271 30.261 1.00 92.62 269 LEU A N 1
ATOM 2144 C CA . LEU A 1 269 ? -2.110 9.080 28.878 1.00 92.62 269 LEU A CA 1
ATOM 2145 C C . LEU A 1 269 ? -3.075 8.171 28.103 1.00 92.62 269 LEU A C 1
ATOM 2147 O O . LEU A 1 269 ? -3.394 8.445 26.944 1.00 92.62 269 LEU A O 1
ATOM 2151 N N . ALA A 1 270 ? -3.607 7.129 28.754 1.00 91.50 270 ALA A N 1
ATOM 2152 C CA . ALA A 1 270 ? -4.638 6.276 28.169 1.00 91.50 270 ALA A CA 1
ATOM 2153 C C . ALA A 1 270 ? -5.876 7.084 27.762 1.00 91.50 270 ALA A C 1
ATOM 2155 O O . ALA A 1 270 ? -6.350 6.971 26.629 1.00 91.50 270 ALA A O 1
ATOM 2156 N N . SER A 1 271 ? -6.379 7.937 28.661 1.00 94.81 271 SER A N 1
ATOM 2157 C CA . SER A 1 271 ? -7.549 8.771 28.383 1.00 94.81 271 SER A CA 1
ATOM 2158 C C . SER A 1 271 ? -7.299 9.740 27.227 1.00 94.81 271 SER A C 1
ATOM 2160 O O . SER A 1 271 ? -8.177 9.915 26.382 1.00 94.81 271 SER A O 1
ATOM 2162 N N . GLU A 1 272 ? -6.117 10.353 27.155 1.00 94.31 272 GLU A N 1
ATOM 2163 C CA . GLU A 1 272 ? -5.749 11.252 26.055 1.00 94.31 272 GLU A CA 1
ATOM 2164 C C . GLU A 1 272 ? -5.778 10.524 24.702 1.00 94.31 272 GLU A C 1
ATOM 2166 O O . GLU A 1 272 ? -6.375 11.000 23.730 1.00 94.31 272 GLU A O 1
ATOM 2171 N N . HIS A 1 273 ? -5.170 9.340 24.633 1.00 93.06 273 HIS A N 1
ATOM 2172 C CA . HIS A 1 273 ? -5.134 8.543 23.414 1.00 93.06 273 HIS A CA 1
ATOM 2173 C C . HIS A 1 273 ? -6.517 8.022 23.000 1.00 93.06 273 HIS A C 1
ATOM 2175 O O . HIS A 1 273 ? -6.861 8.108 21.819 1.00 93.06 273 HIS A O 1
ATOM 2181 N N . PHE A 1 274 ? -7.351 7.585 23.948 1.00 93.00 274 PHE A N 1
ATOM 2182 C CA . PHE A 1 274 ? -8.743 7.223 23.673 1.00 93.00 274 PHE A CA 1
ATOM 2183 C C . PHE A 1 274 ? -9.544 8.397 23.096 1.00 93.00 274 PHE A C 1
ATOM 2185 O O . PHE A 1 274 ? -10.265 8.220 22.114 1.00 93.00 274 PHE A O 1
ATOM 2192 N N . GLN A 1 275 ? -9.397 9.606 23.650 1.00 94.62 275 GLN A N 1
ATOM 2193 C CA . GLN A 1 275 ? -10.078 10.802 23.137 1.00 94.62 275 GLN A CA 1
ATOM 2194 C C . GLN A 1 275 ? -9.649 11.140 21.709 1.00 94.62 275 GLN A C 1
ATOM 2196 O O . GLN A 1 275 ? -10.497 11.427 20.862 1.00 94.62 275 GLN A O 1
ATOM 2201 N N . ARG A 1 276 ? -8.346 11.060 21.413 1.00 93.56 276 ARG A N 1
ATOM 2202 C CA . ARG A 1 276 ? -7.826 11.300 20.059 1.00 93.56 276 ARG A CA 1
ATOM 2203 C C . ARG A 1 276 ? -8.322 10.259 19.059 1.00 93.56 276 ARG A C 1
ATOM 2205 O O . ARG A 1 276 ? -8.762 10.641 17.974 1.00 93.56 276 ARG A O 1
ATOM 2212 N N . ALA A 1 277 ? -8.293 8.977 19.424 1.00 83.31 277 ALA A N 1
ATOM 2213 C CA . ALA A 1 277 ? -8.818 7.899 18.590 1.00 83.31 277 ALA A CA 1
ATOM 2214 C C . ALA A 1 277 ? -10.312 8.096 18.308 1.00 83.31 277 ALA A C 1
ATOM 2216 O O . ALA A 1 277 ? -10.724 8.123 17.151 1.00 83.31 277 ALA A O 1
ATOM 2217 N N . MET A 1 278 ? -11.109 8.321 19.355 1.00 92.44 278 MET A N 1
ATOM 2218 C CA . MET A 1 278 ? -12.551 8.543 19.255 1.00 92.44 278 MET A CA 1
ATOM 2219 C C . MET A 1 278 ? -12.884 9.737 18.358 1.00 92.44 278 MET A C 1
ATOM 2221 O O . MET A 1 278 ? -13.676 9.587 17.431 1.00 92.44 278 MET A O 1
ATOM 2225 N N . HIS A 1 279 ? -12.248 10.898 18.560 1.00 91.75 279 HIS A N 1
ATOM 2226 C CA . HIS A 1 279 ? -12.525 12.091 17.753 1.00 91.75 279 HIS A CA 1
ATOM 2227 C C . HIS A 1 279 ? -12.225 11.855 16.266 1.00 91.75 279 HIS A C 1
ATOM 2229 O O . HIS A 1 279 ? -12.909 12.385 15.393 1.00 91.75 279 HIS A O 1
ATOM 2235 N N . ARG A 1 280 ? -11.193 11.063 15.957 1.00 84.88 280 ARG A N 1
ATOM 2236 C CA . ARG A 1 280 ? -10.829 10.721 14.579 1.00 84.88 280 ARG A CA 1
ATOM 2237 C C . ARG A 1 280 ? -11.789 9.698 13.976 1.00 84.88 280 ARG A C 1
ATOM 2239 O O . ARG A 1 280 ? -12.289 9.949 12.883 1.00 84.88 280 ARG A O 1
ATOM 2246 N N . TYR A 1 281 ? -12.122 8.627 14.697 1.00 81.69 281 TYR A N 1
ATOM 2247 C CA . TYR A 1 281 ? -13.135 7.669 14.250 1.00 81.69 281 TYR A CA 1
ATOM 2248 C C . TYR A 1 281 ? -14.508 8.317 14.078 1.00 81.69 281 TYR A C 1
ATOM 2250 O O . TYR A 1 281 ? -15.219 7.969 13.150 1.00 81.69 281 TYR A O 1
ATOM 2258 N N . ALA A 1 282 ? -14.885 9.306 14.890 1.00 82.56 282 ALA A N 1
ATOM 2259 C CA . ALA A 1 282 ? -16.185 9.965 14.769 1.00 82.56 282 ALA A CA 1
ATOM 2260 C C . ALA A 1 282 ? -16.401 10.645 13.400 1.00 82.56 282 ALA A C 1
ATOM 2262 O O . ALA A 1 282 ? -17.544 10.866 13.008 1.00 82.56 282 ALA A O 1
ATOM 2263 N N . LEU A 1 283 ? -15.320 10.964 12.673 1.00 80.75 283 LEU A N 1
ATOM 2264 C CA . LEU A 1 283 ? -15.372 11.582 11.344 1.00 80.75 283 LEU A CA 1
ATOM 2265 C C . LEU A 1 283 ? -15.561 10.568 10.207 1.00 80.75 283 LEU A C 1
ATOM 2267 O O . LEU A 1 283 ? -16.082 10.936 9.157 1.00 80.75 283 LEU A O 1
ATOM 2271 N N . THR A 1 284 ? -15.108 9.326 10.385 1.00 76.31 284 THR A N 1
ATOM 2272 C CA . THR A 1 284 ? -15.048 8.317 9.310 1.00 76.31 284 THR A CA 1
ATOM 2273 C C . THR A 1 284 ? -15.870 7.068 9.615 1.00 76.31 284 THR A C 1
ATOM 2275 O O . THR A 1 284 ? -16.479 6.496 8.719 1.00 76.31 284 THR A O 1
ATOM 2278 N N . GLU A 1 285 ? -15.896 6.649 10.878 1.00 76.69 285 GLU A N 1
ATOM 2279 C CA . GLU A 1 285 ? -16.455 5.396 11.382 1.00 76.69 285 GLU A CA 1
ATOM 2280 C C . GLU A 1 285 ? -17.145 5.625 12.749 1.00 76.69 285 GLU A C 1
ATOM 2282 O O . GLU A 1 285 ? -16.618 5.244 13.801 1.00 76.69 285 GLU A O 1
ATOM 2287 N N . PRO A 1 286 ? -18.339 6.250 12.779 1.00 77.12 286 PRO A N 1
ATOM 2288 C CA . PRO A 1 286 ? -19.007 6.651 14.023 1.00 77.12 286 PRO A CA 1
ATOM 2289 C C . PRO A 1 286 ? -19.355 5.472 14.945 1.00 77.12 286 PRO A C 1
ATOM 2291 O O . PRO A 1 286 ? -19.328 5.616 16.165 1.00 77.12 286 PRO A O 1
ATOM 2294 N N . VAL A 1 287 ? -19.617 4.288 14.381 1.00 75.19 287 VAL A N 1
ATOM 2295 C CA . VAL A 1 287 ? -19.814 3.045 15.147 1.00 75.19 287 VAL A CA 1
ATOM 2296 C C . VAL A 1 287 ? -18.526 2.630 15.861 1.00 75.19 287 VAL A C 1
ATOM 2298 O O . VAL A 1 287 ? -18.555 2.289 17.039 1.00 75.19 287 VAL A O 1
ATOM 2301 N N . HIS A 1 288 ? -17.378 2.711 15.184 1.00 72.56 288 HIS A N 1
ATOM 2302 C CA . HIS A 1 288 ? -16.091 2.379 15.792 1.00 72.56 288 HIS A CA 1
ATOM 2303 C C . HIS A 1 288 ? -15.741 3.373 16.905 1.00 72.56 288 HIS A C 1
ATOM 2305 O O . HIS A 1 288 ? -15.324 2.972 17.988 1.00 72.56 288 HIS A O 1
ATOM 2311 N N . ALA A 1 289 ? -16.013 4.664 16.686 1.00 76.88 289 ALA A N 1
ATOM 2312 C CA . ALA A 1 289 ? -15.872 5.696 17.711 1.00 76.88 289 ALA A CA 1
ATOM 2313 C C . ALA A 1 289 ? -16.714 5.391 18.959 1.00 76.88 289 ALA A C 1
ATOM 2315 O O . ALA A 1 289 ? -16.240 5.576 20.078 1.00 76.88 289 ALA A O 1
ATOM 2316 N N . ALA A 1 290 ? -17.938 4.890 18.776 1.00 79.62 290 ALA A N 1
ATOM 2317 C CA . ALA A 1 290 ? -18.814 4.507 19.875 1.00 79.62 290 ALA A CA 1
ATOM 2318 C C . ALA A 1 290 ? -18.222 3.368 20.722 1.00 79.62 290 ALA A C 1
ATOM 2320 O O . ALA A 1 290 ? -18.237 3.446 21.950 1.00 79.62 290 ALA A O 1
ATOM 2321 N N . PHE A 1 291 ? -17.616 2.362 20.086 1.00 76.62 291 PHE A N 1
ATOM 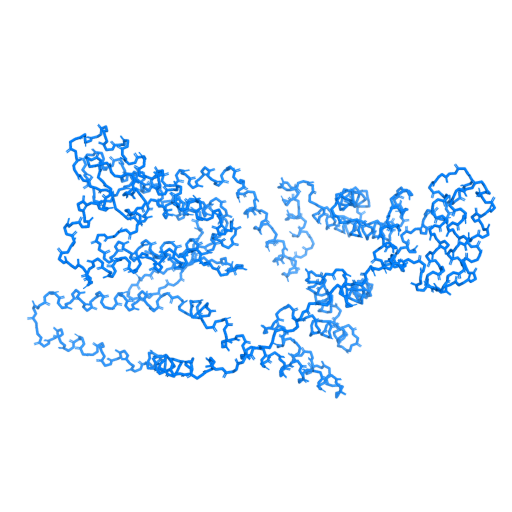2322 C CA . PHE A 1 291 ? -16.899 1.304 20.802 1.00 76.62 291 PHE A CA 1
ATOM 2323 C C . PHE A 1 291 ? -15.670 1.824 21.555 1.00 76.62 291 PHE A C 1
ATOM 2325 O O . PHE A 1 291 ? -15.397 1.354 22.657 1.00 76.62 291 PHE A O 1
ATOM 2332 N N . VAL A 1 292 ? -14.964 2.825 21.020 1.00 76.75 292 VAL A N 1
ATOM 2333 C CA . VAL A 1 292 ? -13.864 3.488 21.744 1.00 76.75 292 VAL A CA 1
ATOM 2334 C C . VAL A 1 292 ? -14.372 4.199 23.003 1.00 76.75 292 VAL A C 1
ATOM 2336 O O . VAL A 1 292 ? -13.712 4.139 24.038 1.00 76.75 292 VAL A O 1
ATOM 2339 N N . VAL A 1 293 ? -15.545 4.842 22.944 1.00 88.56 293 VAL A N 1
ATOM 2340 C CA . VAL A 1 293 ? -16.179 5.488 24.111 1.00 88.56 293 VAL A CA 1
ATOM 2341 C C . VAL A 1 293 ? -16.539 4.463 25.189 1.00 88.56 293 VAL A C 1
ATOM 2343 O O . VAL A 1 293 ? -16.284 4.710 26.367 1.00 88.56 293 VAL A O 1
ATOM 2346 N N . ILE A 1 294 ? -17.109 3.318 24.797 1.00 84.06 294 ILE A N 1
ATOM 2347 C CA . ILE A 1 294 ? -17.419 2.220 25.726 1.00 84.06 294 ILE A CA 1
ATOM 2348 C C . ILE A 1 294 ? -16.127 1.687 26.354 1.00 84.06 294 ILE A C 1
ATOM 2350 O O . ILE A 1 294 ? -16.014 1.638 27.574 1.00 84.06 294 ILE A O 1
ATOM 2354 N N . GLU A 1 295 ? -15.125 1.351 25.535 1.00 83.19 295 GLU A N 1
ATOM 2355 C CA . GLU A 1 295 ? -13.867 0.774 26.017 1.00 83.19 295 GLU A CA 1
ATOM 2356 C C . GLU A 1 295 ? -13.118 1.729 26.956 1.00 83.19 295 GLU A C 1
ATOM 2358 O O . GLU A 1 295 ? -12.584 1.290 27.971 1.00 83.19 295 GLU A O 1
ATOM 2363 N N . HIS A 1 296 ? -13.111 3.033 26.672 1.00 92.81 296 HIS A N 1
ATOM 2364 C CA . HIS A 1 296 ? -12.565 4.045 27.583 1.00 92.81 296 HIS A CA 1
ATOM 2365 C C . HIS A 1 296 ? -13.246 4.004 28.957 1.00 92.81 296 HIS A C 1
ATOM 2367 O O . HIS A 1 296 ? -12.556 3.908 29.974 1.00 92.81 296 HIS A O 1
ATOM 2373 N N . ALA A 1 297 ? -14.582 4.030 28.989 1.00 88.19 297 ALA A N 1
ATOM 2374 C CA . ALA A 1 297 ? -15.340 4.032 30.237 1.00 88.19 297 ALA A CA 1
ATOM 2375 C C . ALA A 1 297 ? -15.144 2.731 31.033 1.00 88.19 297 ALA A C 1
ATOM 2377 O O . ALA A 1 297 ? -14.958 2.787 32.249 1.00 88.19 297 ALA A O 1
ATOM 2378 N N . ASP A 1 298 ? -15.129 1.586 30.347 1.00 86.31 298 ASP A N 1
ATOM 2379 C CA . ASP A 1 298 ? -14.951 0.266 30.958 1.00 86.31 298 ASP A CA 1
ATOM 2380 C C . ASP A 1 298 ? -13.532 0.075 31.511 1.00 86.31 298 ASP A C 1
ATOM 2382 O O . ASP A 1 298 ? -13.352 -0.501 32.582 1.00 86.31 298 ASP A O 1
ATOM 2386 N N . THR A 1 299 ? -12.514 0.566 30.798 1.00 85.62 299 THR A N 1
ATOM 2387 C CA . THR A 1 299 ? -11.105 0.369 31.183 1.00 85.62 299 THR A CA 1
ATOM 2388 C C . THR A 1 299 ? -10.632 1.342 32.256 1.00 85.62 299 THR A C 1
ATOM 2390 O O . THR A 1 299 ? -9.856 0.953 33.126 1.00 85.62 299 THR A O 1
ATOM 2393 N N . LEU A 1 300 ? -11.082 2.599 32.217 1.00 90.31 300 LEU A N 1
ATOM 2394 C CA . LEU A 1 300 ? -10.633 3.640 33.148 1.00 90.31 300 LEU A CA 1
ATOM 2395 C C . LEU A 1 300 ? -11.607 3.887 34.306 1.00 90.31 300 LEU A C 1
ATOM 2397 O O . LEU A 1 300 ? -11.297 4.662 35.213 1.00 90.31 300 LEU A O 1
ATOM 2401 N N . GLY A 1 301 ? -12.796 3.279 34.271 1.00 86.38 301 GLY A N 1
ATOM 2402 C CA . GLY A 1 301 ? -13.837 3.440 35.291 1.00 86.38 301 GLY A CA 1
ATOM 2403 C C . GLY A 1 301 ? -14.413 4.858 35.388 1.00 86.38 301 GLY A C 1
ATOM 2404 O O . GLY A 1 301 ? -15.149 5.164 36.326 1.00 86.38 301 GLY A O 1
ATOM 2405 N N . LYS A 1 302 ? -14.076 5.744 34.442 1.00 87.88 302 LYS A N 1
ATOM 2406 C CA . LYS A 1 302 ? -14.546 7.131 34.374 1.00 87.88 302 LYS A CA 1
ATOM 2407 C C . LYS A 1 302 ? -15.124 7.390 32.986 1.00 87.88 302 LYS A C 1
ATOM 2409 O O . LYS A 1 302 ? -14.387 7.251 32.012 1.00 87.88 302 LYS A O 1
ATOM 2414 N N . PRO A 1 303 ? -16.405 7.781 32.874 1.00 88.44 303 PRO A N 1
ATOM 2415 C CA . PRO A 1 303 ? -17.001 8.061 31.578 1.00 88.44 303 PRO A CA 1
ATOM 2416 C C . PRO A 1 303 ? -16.353 9.283 30.921 1.00 88.44 303 PRO A C 1
ATOM 2418 O O . PRO A 1 303 ? -15.872 10.202 31.593 1.00 88.44 303 PRO A O 1
ATOM 2421 N N . MET A 1 304 ? -16.385 9.313 29.590 1.00 90.56 304 MET A N 1
ATOM 2422 C CA . MET A 1 304 ? -16.096 10.526 28.831 1.00 90.56 304 MET A CA 1
ATOM 2423 C C . MET A 1 304 ? -17.172 11.596 29.080 1.00 90.56 304 MET A C 1
ATOM 2425 O O . MET A 1 304 ? -18.197 11.356 29.720 1.00 90.56 304 MET A O 1
ATOM 2429 N N . ALA A 1 305 ? -16.977 12.793 28.518 1.00 90.69 305 ALA A N 1
ATOM 2430 C CA . ALA A 1 305 ? -18.018 13.818 28.519 1.00 90.69 305 ALA A CA 1
ATOM 2431 C C . ALA A 1 305 ? -19.341 13.259 27.958 1.00 90.69 305 ALA A C 1
ATOM 2433 O O . ALA A 1 305 ? -19.349 12.596 26.919 1.00 90.69 305 ALA A O 1
ATOM 2434 N N . LEU A 1 306 ? -20.457 13.559 28.631 1.00 91.06 306 LEU A N 1
ATOM 2435 C CA . LEU A 1 306 ? -21.760 12.918 28.398 1.00 91.06 306 LEU A CA 1
ATOM 2436 C C . LEU A 1 306 ? -22.244 12.995 26.941 1.00 91.06 306 LEU A C 1
ATOM 2438 O O . LEU A 1 306 ? -22.895 12.075 26.452 1.00 91.06 306 LEU A O 1
ATOM 2442 N N . HIS A 1 307 ? -21.892 14.059 26.217 1.00 91.25 307 HIS A N 1
ATOM 2443 C CA . HIS A 1 307 ? -22.248 14.201 24.805 1.00 91.25 307 HIS A CA 1
ATOM 2444 C C . HIS A 1 307 ? -21.593 13.138 23.902 1.00 91.25 307 HIS A C 1
ATOM 2446 O O . HIS A 1 307 ? -22.177 12.780 22.882 1.00 91.25 307 HIS A O 1
ATOM 2452 N N . HIS A 1 308 ? -20.416 12.607 24.260 1.00 93.56 308 HIS A N 1
ATOM 2453 C CA . HIS A 1 308 ? -19.793 11.493 23.535 1.00 93.56 308 HIS A CA 1
ATOM 2454 C C . HIS A 1 308 ? -20.564 10.191 23.755 1.00 93.56 308 HIS A C 1
ATOM 2456 O O . HIS A 1 308 ? -20.800 9.462 22.800 1.00 93.56 308 HIS A O 1
ATOM 2462 N N . HIS A 1 309 ? -21.019 9.942 24.985 1.00 93.44 309 HIS A N 1
ATOM 2463 C CA . HIS A 1 309 ? -21.863 8.793 25.323 1.00 93.44 309 HIS A CA 1
ATOM 2464 C C . HIS A 1 309 ? -23.218 8.836 24.607 1.00 93.44 309 HIS A C 1
ATOM 2466 O O . HIS A 1 309 ? -23.667 7.822 24.076 1.00 93.44 309 HIS A O 1
ATOM 2472 N N . LEU A 1 310 ? -23.835 10.020 24.510 1.00 93.94 310 LEU A N 1
ATOM 2473 C CA . LEU A 1 310 ? -25.056 10.213 23.726 1.00 93.94 310 LEU A CA 1
ATOM 2474 C C . LEU A 1 310 ? -24.831 9.895 22.239 1.00 93.94 310 LEU A C 1
ATOM 2476 O O . LEU A 1 310 ? -25.547 9.067 21.684 1.00 93.94 310 LEU A O 1
ATOM 2480 N N . LYS A 1 311 ? -23.810 10.497 21.611 1.00 93.69 311 LYS A N 1
ATOM 2481 C CA . LYS A 1 311 ? -23.484 10.245 20.195 1.00 93.69 311 LYS A CA 1
ATOM 2482 C C . LYS A 1 311 ? -23.128 8.781 19.926 1.00 93.69 311 LYS A C 1
ATOM 2484 O O . LYS A 1 311 ? -23.510 8.241 18.893 1.00 93.69 311 LYS A O 1
ATOM 2489 N N . ALA A 1 312 ? -22.411 8.141 20.849 1.00 89.62 312 ALA A N 1
ATOM 2490 C CA . ALA A 1 312 ? -22.083 6.723 20.777 1.00 89.62 312 ALA A CA 1
ATOM 2491 C C . ALA A 1 312 ? -23.354 5.860 20.795 1.00 89.62 312 ALA A C 1
ATOM 2493 O O . ALA A 1 312 ? -23.524 4.997 19.935 1.00 89.62 312 ALA A O 1
ATOM 2494 N N . GLY A 1 313 ? -24.278 6.147 21.718 1.00 90.38 313 GLY A N 1
ATOM 2495 C CA . GLY A 1 313 ? -25.584 5.492 21.776 1.00 90.38 313 GLY A CA 1
ATOM 2496 C C . GLY A 1 313 ? -26.401 5.686 20.496 1.00 90.38 313 GLY A C 1
ATOM 2497 O O . GLY A 1 313 ? -26.954 4.719 19.978 1.00 90.38 313 GLY A O 1
ATOM 2498 N N . GLU A 1 314 ? -26.447 6.906 19.952 1.00 92.25 314 GLU A N 1
ATOM 2499 C CA . GLU A 1 314 ? -27.150 7.217 18.696 1.00 92.25 314 GLU A CA 1
ATOM 2500 C C . GLU A 1 314 ? -26.573 6.425 17.512 1.00 92.25 314 GLU A C 1
ATOM 2502 O O . GLU A 1 314 ? -27.324 5.792 16.768 1.00 92.25 314 GLU A O 1
ATOM 2507 N N . ALA A 1 315 ? -25.244 6.415 17.361 1.00 81.00 315 ALA A N 1
ATOM 2508 C CA . ALA A 1 315 ? -24.556 5.718 16.276 1.00 81.00 315 ALA A CA 1
ATOM 2509 C C . ALA A 1 315 ? -24.754 4.195 16.334 1.00 81.00 315 ALA A C 1
ATOM 2511 O O . ALA A 1 315 ? -25.008 3.566 15.303 1.00 81.00 315 ALA A O 1
ATOM 2512 N N . LEU A 1 316 ? -24.667 3.604 17.531 1.00 81.75 316 LEU A N 1
ATOM 2513 C CA . LEU A 1 316 ? -24.864 2.168 17.741 1.00 81.75 316 LEU A CA 1
ATOM 2514 C C . LEU A 1 316 ? -26.322 1.764 17.507 1.00 81.75 316 LEU A C 1
ATOM 2516 O O . LEU A 1 316 ? -26.570 0.807 16.776 1.00 81.75 316 LEU A O 1
ATOM 2520 N N . ALA A 1 317 ? -27.284 2.523 18.044 1.00 83.50 317 ALA A N 1
ATOM 2521 C CA . ALA A 1 317 ? -28.708 2.244 17.864 1.00 83.50 317 ALA A CA 1
ATOM 2522 C C . ALA A 1 317 ? -29.127 2.335 16.389 1.00 83.50 317 ALA A C 1
ATOM 2524 O O . ALA A 1 317 ? -29.813 1.446 15.891 1.00 83.50 317 ALA A O 1
ATOM 2525 N N . ALA A 1 318 ? -28.665 3.364 15.669 1.00 81.88 318 ALA A N 1
ATOM 2526 C CA . ALA A 1 318 ? -28.938 3.526 14.239 1.00 81.88 318 ALA A CA 1
ATOM 2527 C C . ALA A 1 318 ? -28.317 2.415 13.373 1.00 81.88 318 ALA A C 1
ATOM 2529 O O . ALA A 1 318 ? -28.813 2.133 12.286 1.00 81.88 318 ALA A O 1
ATOM 2530 N N . SER A 1 319 ? -27.244 1.786 13.857 1.00 75.06 319 SER A N 1
ATOM 2531 C CA . SER A 1 319 ? -26.514 0.732 13.142 1.00 75.06 319 SER A CA 1
ATOM 2532 C C . SER A 1 319 ? -26.906 -0.686 13.575 1.00 75.06 319 SER A C 1
ATOM 2534 O O . SER A 1 319 ? -26.296 -1.645 13.115 1.00 75.06 319 SER A O 1
ATOM 2536 N N . GLY A 1 320 ? -27.904 -0.830 14.457 1.00 75.31 320 GLY A N 1
ATOM 2537 C CA . GLY A 1 320 ? -28.415 -2.125 14.921 1.00 75.31 320 GLY A CA 1
ATOM 2538 C C . GLY A 1 320 ? -27.683 -2.744 16.121 1.00 75.31 320 GLY A C 1
ATOM 2539 O O . GLY A 1 320 ? -28.092 -3.802 16.590 1.00 75.31 320 GLY A O 1
ATOM 2540 N N . TYR A 1 321 ? -26.663 -2.088 16.684 1.00 74.25 321 TYR A N 1
ATOM 2541 C CA . TYR A 1 321 ? -25.941 -2.543 17.885 1.00 74.25 321 TYR A CA 1
ATOM 2542 C C . TYR A 1 321 ? -26.670 -2.109 19.161 1.00 74.25 321 TYR A C 1
ATOM 2544 O O . TYR A 1 321 ? -26.164 -1.327 19.964 1.00 74.25 321 TYR A O 1
ATOM 2552 N N . VAL A 1 322 ? -27.915 -2.552 19.326 1.00 80.88 322 VAL A N 1
ATOM 2553 C CA . VAL A 1 322 ? -28.830 -1.964 20.318 1.00 80.88 322 VAL A CA 1
ATOM 2554 C C . VAL A 1 322 ? -28.439 -2.294 21.768 1.00 80.88 322 VAL A C 1
ATOM 2556 O O . VAL A 1 322 ? -28.625 -1.464 22.658 1.00 80.88 322 VAL A O 1
ATOM 2559 N N . GLU A 1 323 ? -27.824 -3.451 22.024 1.00 81.94 323 GLU A N 1
ATOM 2560 C CA . GLU A 1 323 ? -27.286 -3.783 23.353 1.00 81.94 323 GLU A CA 1
ATOM 2561 C C . GLU A 1 323 ? -26.083 -2.908 23.734 1.00 81.94 323 GLU A C 1
ATOM 2563 O O . GLU A 1 323 ? -26.005 -2.402 24.855 1.00 81.94 323 GLU A O 1
ATOM 2568 N N . ASP A 1 324 ? -25.167 -2.667 22.798 1.00 79.00 324 ASP A N 1
ATOM 2569 C CA . ASP A 1 324 ? -24.025 -1.785 23.036 1.00 79.00 324 ASP A CA 1
ATOM 2570 C C . ASP A 1 324 ? -24.454 -0.317 23.094 1.00 79.00 324 ASP A C 1
ATOM 2572 O O . ASP A 1 324 ? -23.894 0.455 23.870 1.00 79.00 324 ASP A O 1
ATOM 2576 N N . ALA A 1 325 ? -25.506 0.070 22.362 1.00 82.88 325 ALA A N 1
ATOM 2577 C CA . ALA A 1 325 ? -26.124 1.388 22.487 1.00 82.88 325 ALA A CA 1
ATOM 2578 C C . ALA A 1 325 ? -26.635 1.634 23.914 1.00 82.88 325 ALA A C 1
ATOM 2580 O O . ALA A 1 325 ? -26.454 2.729 24.453 1.00 82.88 325 ALA A O 1
ATOM 2581 N N . LEU A 1 326 ? -27.218 0.607 24.549 1.00 88.88 326 LEU A N 1
ATOM 2582 C CA . LEU A 1 326 ? -27.616 0.661 25.955 1.00 88.88 326 LEU A CA 1
ATOM 2583 C C . LEU A 1 326 ? -26.397 0.902 26.854 1.00 88.88 326 LEU A C 1
ATOM 2585 O O . LEU A 1 326 ? -26.427 1.802 27.688 1.00 88.88 326 LEU A O 1
ATOM 2589 N N . ARG A 1 327 ? -25.307 0.148 26.668 1.00 87.31 327 ARG A N 1
ATOM 2590 C CA . ARG A 1 327 ? -24.068 0.332 27.449 1.00 87.31 327 ARG A CA 1
ATOM 2591 C C . ARG A 1 327 ? -23.479 1.729 27.272 1.00 87.31 327 ARG A C 1
ATOM 2593 O O . ARG A 1 327 ? -23.156 2.384 28.261 1.00 87.31 327 ARG A O 1
ATOM 2600 N N . ALA A 1 328 ? -23.399 2.202 26.031 1.00 87.69 328 ALA A N 1
ATOM 2601 C CA . ALA A 1 328 ? -22.844 3.505 25.694 1.00 87.69 328 ALA A CA 1
ATOM 2602 C C . ALA A 1 328 ? -23.611 4.657 26.347 1.00 87.69 328 ALA A C 1
ATOM 2604 O O . ALA A 1 328 ? -22.982 5.609 26.805 1.00 87.69 328 ALA A O 1
ATOM 2605 N N . ILE A 1 329 ? -24.945 4.584 26.405 1.00 93.12 329 ILE A N 1
ATOM 2606 C CA . ILE A 1 329 ? -25.783 5.704 26.849 1.00 93.12 329 ILE A CA 1
ATOM 2607 C C . ILE A 1 329 ? -25.991 5.769 28.368 1.00 93.12 329 ILE A C 1
ATOM 2609 O O . ILE A 1 329 ? -26.305 6.835 28.900 1.00 93.12 329 ILE A O 1
ATOM 2613 N N . LEU A 1 330 ? -25.784 4.659 29.087 1.00 90.31 330 LEU A N 1
ATOM 2614 C CA . LEU A 1 330 ? -26.019 4.567 30.534 1.00 90.31 330 LEU A CA 1
ATOM 2615 C C . LEU A 1 330 ? -25.354 5.688 31.359 1.00 90.31 330 LEU A C 1
ATOM 2617 O O . LEU A 1 330 ? -26.034 6.236 32.231 1.00 90.31 330 LEU A O 1
ATOM 2621 N N . PRO A 1 331 ? -24.089 6.090 31.112 1.00 89.94 331 PRO A N 1
ATOM 2622 C CA . PRO A 1 331 ? -23.476 7.199 31.843 1.00 89.94 331 PRO A CA 1
ATOM 2623 C C . PRO A 1 331 ? -24.234 8.527 31.711 1.00 89.94 331 PRO A C 1
ATOM 2625 O O . PRO A 1 331 ? -24.369 9.245 32.698 1.00 89.94 331 PRO A O 1
ATOM 2628 N N . ALA A 1 332 ? -24.789 8.833 30.532 1.00 87.25 332 ALA A N 1
ATOM 2629 C CA . ALA A 1 332 ? -25.579 10.048 30.310 1.00 87.25 332 ALA A CA 1
ATOM 2630 C C . ALA A 1 332 ? -26.963 9.984 30.984 1.00 87.25 332 ALA A C 1
ATOM 2632 O O . ALA A 1 332 ? -27.482 10.994 31.454 1.00 87.25 332 ALA A O 1
ATOM 2633 N N . VAL A 1 333 ? -27.545 8.787 31.093 1.00 88.44 333 VAL A N 1
ATOM 2634 C CA . VAL A 1 333 ? -28.847 8.570 31.747 1.00 88.44 333 VAL A CA 1
ATOM 2635 C C . VAL A 1 333 ? -28.746 8.661 33.275 1.00 88.44 333 VAL A C 1
ATOM 2637 O O . VAL A 1 333 ? -29.650 9.169 33.938 1.00 88.44 333 VAL A O 1
ATOM 2640 N N . ARG A 1 334 ? -27.640 8.190 33.866 1.00 87.06 334 ARG A N 1
ATOM 2641 C CA . ARG A 1 334 ? -27.452 8.197 35.330 1.00 87.06 334 ARG A CA 1
ATOM 2642 C C . ARG A 1 334 ? -27.444 9.606 35.928 1.00 87.06 334 ARG A C 1
ATOM 2644 O O . ARG A 1 334 ? -27.944 9.778 37.032 1.00 87.06 334 ARG A O 1
ATOM 2651 N N . ILE A 1 335 ? -26.929 10.589 35.190 1.00 82.19 335 ILE A N 1
ATOM 2652 C CA . ILE A 1 335 ? -26.786 11.993 35.620 1.00 82.19 335 ILE A CA 1
ATOM 2653 C C . ILE A 1 335 ? -27.887 12.869 34.987 1.00 82.19 335 ILE A C 1
ATOM 2655 O O . ILE A 1 335 ? -27.698 14.049 34.719 1.00 82.19 335 ILE A O 1
ATOM 2659 N N . SER A 1 336 ? -29.040 12.285 34.648 1.00 79.19 336 SER A N 1
ATOM 2660 C CA . SER A 1 336 ? -30.097 13.034 33.968 1.00 79.19 336 SER A CA 1
ATOM 2661 C C . SER A 1 336 ? -30.766 14.063 34.882 1.00 79.19 336 SER A C 1
ATOM 2663 O O . SER A 1 336 ? -31.495 13.699 35.804 1.00 79.19 336 SER A O 1
ATOM 2665 N N . GLU A 1 337 ? -30.540 15.335 34.558 1.00 83.50 337 GLU A N 1
ATOM 2666 C CA . GLU A 1 337 ? -31.089 16.528 35.215 1.00 83.50 337 GLU A CA 1
ATOM 2667 C C . GLU A 1 337 ? -32.092 17.272 34.317 1.00 83.50 337 GLU A C 1
ATOM 2669 O O . GLU A 1 337 ? -31.943 17.296 33.088 1.00 83.50 337 GLU A O 1
ATOM 2674 N N . ALA A 1 338 ? -33.095 17.909 34.932 1.00 77.06 338 ALA A N 1
ATOM 2675 C CA . ALA A 1 338 ? -34.080 18.738 34.237 1.00 77.06 338 ALA A CA 1
ATOM 2676 C C . ALA A 1 338 ? -33.418 19.953 33.558 1.00 77.06 338 ALA A C 1
ATOM 2678 O O . ALA A 1 338 ? -32.460 20.527 34.071 1.00 77.06 338 ALA A O 1
ATOM 2679 N N . GLY A 1 339 ? -33.918 20.344 32.383 1.00 76.50 339 GLY A N 1
ATOM 2680 C CA . GLY A 1 339 ? -33.387 21.481 31.614 1.00 76.50 339 GLY A CA 1
ATOM 2681 C C . GLY A 1 339 ? -32.080 21.220 30.848 1.00 76.50 339 GLY A C 1
ATOM 2682 O O . GLY A 1 339 ? -31.627 22.089 30.105 1.00 76.50 339 GLY A O 1
ATOM 2683 N N . ASN A 1 340 ? -31.479 20.029 30.961 1.00 87.00 340 ASN A N 1
ATOM 2684 C CA . ASN A 1 340 ? -30.275 19.661 30.215 1.00 87.00 340 ASN A CA 1
ATOM 2685 C C . ASN A 1 340 ? -30.620 18.940 28.895 1.00 87.00 340 ASN A C 1
ATOM 2687 O O . ASN A 1 340 ? -31.167 17.838 28.895 1.00 87.00 340 ASN A O 1
ATOM 2691 N N . ALA A 1 341 ? -30.229 19.530 27.761 1.00 87.81 341 ALA A N 1
ATOM 2692 C CA . ALA A 1 341 ? -30.509 18.994 26.424 1.00 87.81 341 ALA A CA 1
ATOM 2693 C C . ALA A 1 341 ? -29.851 17.625 26.134 1.00 87.81 341 ALA A C 1
ATOM 2695 O O . ALA A 1 341 ? -30.349 16.856 25.309 1.00 87.81 341 ALA A O 1
ATOM 2696 N N . ILE A 1 342 ? -28.723 17.304 26.779 1.00 88.25 342 ILE A N 1
ATOM 2697 C CA . ILE A 1 342 ? -28.080 15.984 26.661 1.00 88.25 342 ILE A CA 1
ATOM 2698 C C . ILE A 1 342 ? -28.906 14.951 27.427 1.00 88.25 342 ILE A C 1
ATOM 2700 O O . ILE A 1 342 ? -29.168 13.880 26.887 1.00 88.25 342 ILE A O 1
ATOM 2704 N N . SER A 1 343 ? -29.352 15.284 28.640 1.00 88.94 343 SER A N 1
ATOM 2705 C CA . SER A 1 343 ? -30.212 14.429 29.470 1.00 88.94 343 SER A CA 1
ATOM 2706 C C . SER A 1 343 ? -31.551 14.138 28.790 1.00 88.94 343 SER A C 1
ATOM 2708 O O . SER A 1 343 ? -31.985 12.988 28.766 1.00 88.94 343 SER A O 1
ATOM 2710 N N . GLU A 1 344 ? -32.157 15.151 28.163 1.00 91.94 344 GLU A N 1
ATOM 2711 C CA . GLU A 1 344 ? -33.391 15.024 27.378 1.00 91.94 344 GLU A CA 1
ATOM 2712 C C . GLU A 1 344 ? -33.234 13.971 26.271 1.00 91.94 344 GLU A C 1
ATOM 2714 O O . GLU A 1 344 ? -33.987 12.996 26.195 1.00 91.94 344 GLU A O 1
ATOM 2719 N N . LYS A 1 345 ? -32.203 14.124 25.432 1.00 93.44 345 LYS A N 1
ATOM 2720 C CA . LYS A 1 345 ? -31.924 13.198 24.328 1.00 93.44 345 LYS A CA 1
ATOM 2721 C C . LYS A 1 345 ? -31.514 11.812 24.821 1.00 93.44 345 LYS A C 1
ATOM 2723 O O . LYS A 1 345 ? -31.948 10.815 24.245 1.00 93.44 345 LYS A O 1
ATOM 2728 N N . ALA A 1 346 ? -30.712 11.742 25.882 1.00 92.94 346 ALA A N 1
ATOM 2729 C CA . ALA A 1 346 ? -30.235 10.486 26.444 1.00 92.94 346 ALA A CA 1
ATOM 2730 C C . ALA A 1 346 ? -31.384 9.646 27.009 1.00 92.94 346 ALA A C 1
ATOM 2732 O O . ALA A 1 346 ? -31.487 8.469 26.677 1.00 92.94 346 ALA A O 1
ATOM 2733 N N . LEU A 1 347 ? -32.288 10.244 27.792 1.00 93.50 347 LEU A N 1
ATOM 2734 C CA . LEU A 1 347 ? -33.464 9.550 28.324 1.00 93.50 347 LEU A CA 1
ATOM 2735 C C . LEU A 1 347 ? -34.440 9.130 27.220 1.00 93.50 347 LEU A C 1
ATOM 2737 O O . LEU A 1 347 ? -34.942 8.004 27.245 1.00 93.50 347 LEU A O 1
ATOM 2741 N N . ALA A 1 348 ? -34.663 9.988 26.219 1.00 93.62 348 ALA A N 1
ATOM 2742 C CA . ALA A 1 348 ? -35.506 9.650 25.075 1.00 93.62 348 ALA A CA 1
ATOM 2743 C C . ALA A 1 348 ? -34.956 8.450 24.288 1.00 93.62 348 ALA A C 1
ATOM 2745 O O . ALA A 1 348 ? -35.707 7.541 23.925 1.00 93.62 348 ALA A O 1
ATOM 2746 N N . LEU A 1 349 ? -33.647 8.433 24.017 1.00 94.25 349 LEU A N 1
ATOM 2747 C CA . LEU A 1 349 ? -32.994 7.326 23.323 1.00 94.25 349 LEU A CA 1
ATOM 2748 C C . LEU A 1 349 ? -32.952 6.062 24.194 1.00 94.25 349 LEU A C 1
ATOM 2750 O O . LEU A 1 349 ? -33.243 4.981 23.692 1.00 94.25 349 LEU A O 1
ATOM 2754 N N . TYR A 1 350 ? -32.689 6.188 25.495 1.00 95.69 350 TYR A N 1
ATOM 2755 C CA . TYR A 1 350 ? -32.687 5.076 26.448 1.00 95.69 350 TYR A CA 1
ATOM 2756 C C . TYR A 1 350 ? -34.031 4.340 26.495 1.00 95.69 350 TYR A C 1
ATOM 2758 O O . TYR A 1 350 ? -34.061 3.116 26.371 1.00 95.69 350 TYR A O 1
ATOM 2766 N N . ALA A 1 351 ? -35.150 5.071 26.574 1.00 94.25 351 ALA A N 1
ATOM 2767 C CA . ALA A 1 351 ? -36.487 4.475 26.539 1.00 94.25 351 ALA A CA 1
ATOM 2768 C C . ALA A 1 351 ? -36.735 3.692 25.233 1.00 94.25 351 ALA A C 1
ATOM 2770 O O . ALA A 1 351 ? -37.238 2.568 25.259 1.00 94.25 351 ALA A O 1
ATOM 2771 N N . LYS A 1 352 ? -36.326 4.249 24.083 1.00 94.50 352 LYS A N 1
ATOM 2772 C CA . LYS A 1 352 ? -36.447 3.586 22.771 1.00 94.50 352 LYS A CA 1
ATOM 2773 C C . LYS A 1 352 ? -35.586 2.325 22.677 1.00 94.50 352 LYS A C 1
ATOM 2775 O O . LYS A 1 352 ? -36.070 1.293 22.220 1.00 94.50 352 LYS A O 1
ATOM 2780 N N . VAL A 1 353 ? -34.338 2.392 23.138 1.00 92.19 353 VAL A N 1
ATOM 2781 C CA . VAL A 1 353 ? -33.405 1.254 23.188 1.00 92.19 353 VAL A CA 1
ATOM 2782 C C . VAL A 1 353 ? -33.969 0.126 24.050 1.00 92.19 353 VAL A C 1
ATOM 2784 O O . VAL A 1 353 ? -34.039 -1.011 23.590 1.00 92.19 353 VAL A O 1
ATOM 2787 N N . LEU A 1 354 ? -34.456 0.426 25.258 1.00 93.12 354 LEU A N 1
ATOM 2788 C CA . LEU A 1 354 ? -35.076 -0.577 26.131 1.00 93.12 354 LEU A CA 1
ATOM 2789 C C . LEU A 1 354 ? -36.302 -1.229 25.494 1.00 93.12 354 LEU A C 1
ATOM 2791 O O . LEU A 1 354 ? -36.456 -2.449 25.567 1.00 93.12 354 LEU A O 1
ATOM 2795 N N . ARG A 1 355 ? -37.148 -0.431 24.830 1.00 93.06 355 ARG A N 1
ATOM 2796 C CA . ARG A 1 355 ? -38.318 -0.953 24.124 1.00 93.06 355 ARG A CA 1
ATOM 2797 C C . ARG A 1 355 ? -37.923 -1.883 22.983 1.00 93.06 355 ARG A C 1
ATOM 2799 O O . ARG A 1 355 ? -38.547 -2.928 22.832 1.00 93.06 355 ARG A O 1
ATOM 2806 N N . HIS A 1 356 ? -36.883 -1.540 22.223 1.00 90.25 356 HIS A N 1
ATOM 2807 C CA . HIS A 1 356 ? -36.383 -2.393 21.145 1.00 90.25 356 HIS A CA 1
ATOM 2808 C C . HIS A 1 356 ? -35.831 -3.728 21.651 1.00 90.25 356 HIS A C 1
ATOM 2810 O O . HIS A 1 356 ? -36.062 -4.764 21.040 1.00 90.25 356 HIS A O 1
ATOM 2816 N N . LEU A 1 357 ? -35.171 -3.716 22.812 1.00 86.31 357 LEU A N 1
ATOM 2817 C CA . LEU A 1 357 ? -34.669 -4.918 23.484 1.00 86.31 357 LEU A CA 1
ATOM 2818 C C . LEU A 1 357 ? -35.775 -5.750 24.166 1.00 86.31 357 LEU A C 1
ATOM 2820 O O . LEU A 1 357 ? -35.469 -6.699 24.882 1.00 86.31 357 LEU A O 1
ATOM 2824 N N . GLY A 1 358 ? -37.051 -5.380 24.015 1.00 88.38 358 GLY A N 1
ATOM 2825 C CA . GLY A 1 358 ? -38.181 -6.082 24.630 1.00 88.38 358 GLY A CA 1
ATOM 2826 C C . GLY A 1 358 ? -38.327 -5.863 26.142 1.00 88.38 358 GLY A C 1
ATOM 2827 O O . GLY A 1 358 ? -39.206 -6.462 26.760 1.00 88.38 358 GLY A O 1
ATOM 2828 N N . LYS A 1 359 ? -37.524 -4.979 26.753 1.00 91.38 359 LYS A N 1
ATOM 2829 C CA . LYS A 1 359 ? -37.585 -4.643 28.187 1.00 91.38 359 LYS A CA 1
ATOM 2830 C C . LYS A 1 359 ? -38.720 -3.653 28.459 1.00 91.38 359 LYS A C 1
ATOM 2832 O O . LYS A 1 359 ? -38.478 -2.490 28.773 1.00 91.38 359 LYS A O 1
ATOM 2837 N N . THR A 1 360 ? -39.959 -4.109 28.278 1.00 90.31 360 THR A N 1
ATOM 2838 C CA . THR A 1 360 ? -41.160 -3.256 28.248 1.00 90.31 360 THR A CA 1
ATOM 2839 C C . THR A 1 360 ? -41.380 -2.474 29.541 1.00 90.31 360 THR A C 1
ATOM 2841 O O . THR A 1 360 ? -41.616 -1.271 29.462 1.00 90.31 360 THR A O 1
ATOM 2844 N N . ASP A 1 361 ? -41.227 -3.107 30.704 1.00 90.69 361 ASP A N 1
ATOM 2845 C CA . ASP A 1 361 ? -41.455 -2.445 31.997 1.00 90.69 361 ASP A CA 1
ATOM 2846 C C . ASP A 1 361 ? -40.435 -1.322 32.227 1.00 90.69 361 ASP A C 1
ATOM 2848 O O . ASP A 1 361 ? -40.799 -0.163 32.421 1.00 90.69 361 ASP A O 1
ATOM 2852 N N . ALA A 1 362 ? -39.147 -1.633 32.050 1.00 92.00 362 ALA A N 1
ATOM 2853 C CA . ALA A 1 362 ? -38.065 -0.656 32.157 1.00 92.00 362 ALA A CA 1
ATOM 2854 C C . ALA A 1 362 ? -38.185 0.474 31.116 1.00 92.00 362 ALA A C 1
ATOM 2856 O O . ALA A 1 362 ? -37.840 1.623 31.393 1.00 92.00 362 ALA A O 1
ATOM 2857 N N . ALA A 1 363 ? -38.668 0.168 29.906 1.00 91.56 363 ALA A N 1
ATOM 2858 C CA . ALA A 1 363 ? -38.930 1.176 28.882 1.00 91.56 363 ALA A CA 1
ATOM 2859 C C . ALA A 1 363 ? -40.074 2.117 29.294 1.00 91.56 363 ALA A C 1
ATOM 2861 O O . ALA A 1 363 ? -39.978 3.326 29.073 1.00 91.56 363 ALA A O 1
ATOM 2862 N N . GLY A 1 364 ? -41.123 1.578 29.925 1.00 90.81 364 GLY A N 1
ATOM 2863 C CA . GLY A 1 364 ? -42.235 2.342 30.485 1.00 90.81 364 GLY A CA 1
ATOM 2864 C C . GLY A 1 364 ? -41.793 3.276 31.611 1.00 90.81 364 GLY A C 1
ATOM 2865 O O . GLY A 1 364 ? -42.126 4.462 31.583 1.00 90.81 364 GLY A O 1
ATOM 2866 N N . GLU A 1 365 ? -40.975 2.781 32.542 1.00 93.56 365 GLU A N 1
ATOM 2867 C CA . GLU A 1 365 ? -40.372 3.586 33.614 1.00 93.56 365 GLU A CA 1
ATOM 2868 C C . GLU A 1 365 ? -39.488 4.708 33.055 1.00 93.56 365 GLU A C 1
ATOM 2870 O O . GLU A 1 365 ? -39.618 5.871 33.443 1.00 93.56 365 GLU A O 1
ATOM 2875 N N . ALA A 1 366 ? -38.62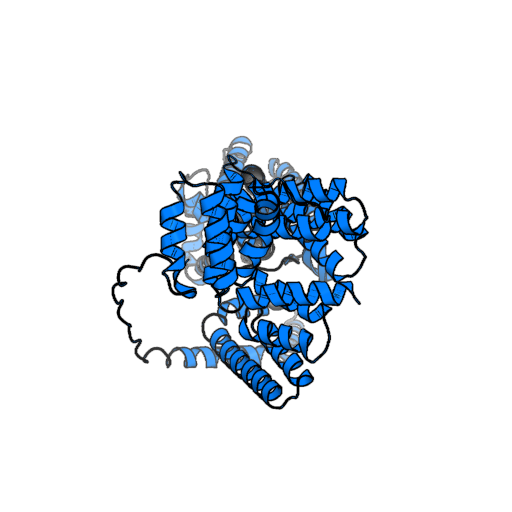8 4.391 32.082 1.00 92.38 366 ALA A N 1
ATOM 2876 C CA . ALA A 1 366 ? -37.779 5.375 31.417 1.00 92.38 366 ALA A CA 1
ATOM 2877 C C . ALA A 1 366 ? -38.599 6.455 30.690 1.00 92.38 366 ALA A C 1
ATOM 2879 O O . ALA A 1 366 ? -38.261 7.638 30.757 1.00 92.38 366 ALA A O 1
ATOM 2880 N N . ALA A 1 367 ? -39.690 6.069 30.021 1.00 92.00 367 ALA A N 1
ATOM 2881 C CA . ALA A 1 367 ? -40.592 6.997 29.346 1.00 92.00 367 ALA A CA 1
ATOM 2882 C C . ALA A 1 367 ? -41.381 7.875 30.334 1.00 92.00 367 ALA A C 1
ATOM 2884 O O . ALA A 1 367 ? -41.614 9.053 30.057 1.00 92.00 367 ALA A O 1
ATOM 2885 N N . ALA A 1 368 ? -41.776 7.332 31.489 1.00 92.62 368 ALA A N 1
ATOM 2886 C CA . ALA A 1 368 ? -42.407 8.100 32.559 1.00 92.62 368 ALA A CA 1
ATOM 2887 C C . ALA A 1 368 ? -41.441 9.146 33.130 1.00 92.62 368 ALA A C 1
ATOM 2889 O O . ALA A 1 368 ? -41.776 10.329 33.144 1.00 92.62 368 ALA A O 1
ATOM 2890 N N . ARG A 1 369 ? -40.212 8.734 33.467 1.00 92.62 369 ARG A N 1
ATOM 2891 C CA . ARG A 1 369 ? -39.153 9.633 33.945 1.00 92.62 369 ARG A CA 1
ATOM 2892 C C . ARG A 1 369 ? -38.800 10.719 32.926 1.00 92.62 369 ARG A C 1
ATOM 2894 O O . ARG A 1 369 ? -38.561 11.864 33.296 1.00 92.62 369 ARG A O 1
ATOM 2901 N N . PHE A 1 370 ? -38.784 10.384 31.634 1.00 93.12 370 PHE A N 1
ATOM 2902 C CA . PHE A 1 370 ? -38.585 11.363 30.564 1.00 93.12 370 PHE A CA 1
ATOM 2903 C C . PHE A 1 370 ? -39.689 12.435 30.549 1.00 93.12 370 PHE A C 1
ATOM 2905 O O . PHE A 1 370 ? -39.377 13.617 30.444 1.00 93.12 370 PHE A O 1
ATOM 2912 N N . ARG A 1 371 ? -40.965 12.045 30.688 1.00 92.19 371 ARG A N 1
ATOM 2913 C CA . ARG A 1 371 ? -42.092 12.998 30.724 1.00 92.19 371 ARG A CA 1
ATOM 2914 C C . ARG A 1 371 ? -42.074 13.890 31.959 1.00 92.19 371 ARG A C 1
ATOM 2916 O O . ARG A 1 371 ? -42.427 15.056 31.853 1.00 92.19 371 ARG A O 1
ATOM 2923 N N . GLU A 1 372 ? -41.670 13.343 33.100 1.00 92.12 372 GLU A N 1
ATOM 2924 C CA . GLU A 1 372 ? -41.544 14.097 34.348 1.00 92.12 372 GLU A CA 1
ATOM 2925 C C . GLU A 1 372 ? -40.465 15.183 34.242 1.00 92.12 372 GLU A C 1
ATOM 2927 O O . GLU A 1 372 ? -40.705 16.336 34.589 1.00 92.12 372 GLU A O 1
ATOM 2932 N N . LEU A 1 373 ? -39.289 14.833 33.710 1.00 91.31 373 LEU A N 1
ATOM 2933 C CA . LEU A 1 373 ? -38.162 15.763 33.599 1.00 91.31 373 LEU A CA 1
ATOM 2934 C C . LEU A 1 373 ? -38.274 16.731 32.410 1.00 91.31 373 LEU A C 1
ATOM 2936 O O . LEU A 1 373 ? -37.689 17.814 32.456 1.00 91.31 373 LEU A O 1
ATOM 2940 N N . PHE A 1 374 ? -38.993 16.353 31.346 1.00 93.25 374 PHE A N 1
ATOM 2941 C CA . PHE A 1 374 ? -39.086 17.119 30.097 1.00 93.25 374 PHE A CA 1
ATOM 2942 C C . PHE A 1 374 ? -40.520 17.166 29.529 1.00 93.25 374 PHE A C 1
ATOM 2944 O O . PHE A 1 374 ? -40.763 16.672 28.422 1.00 93.25 374 PHE A O 1
ATOM 2951 N N . PRO A 1 375 ? -41.478 17.782 30.247 1.00 88.38 375 PRO A N 1
ATOM 2952 C CA . PRO A 1 375 ? -42.889 17.804 29.846 1.00 88.38 375 PRO A CA 1
ATOM 2953 C C . PRO A 1 375 ? -43.127 18.505 28.498 1.00 88.38 375 PRO A C 1
ATOM 2955 O O . PRO A 1 375 ? -43.952 18.056 27.708 1.00 88.38 375 PRO A O 1
ATOM 2958 N N . GLU A 1 376 ? -42.346 19.545 28.192 1.00 90.12 376 GLU A N 1
ATOM 2959 C CA . GLU A 1 376 ? -42.457 20.355 26.965 1.00 90.12 376 GLU A CA 1
ATOM 2960 C C . GLU A 1 376 ? -41.545 19.860 25.818 1.00 90.12 376 GLU A C 1
ATOM 2962 O O . GLU A 1 376 ? -41.316 20.561 24.827 1.00 90.12 376 GLU A O 1
ATOM 2967 N N . SER A 1 377 ? -40.960 18.660 25.938 1.00 91.31 377 SER A N 1
ATOM 2968 C CA . SER A 1 377 ? -40.017 18.158 24.934 1.00 91.31 377 SER A CA 1
ATOM 2969 C C . SER A 1 377 ? -40.695 17.805 23.612 1.00 91.31 377 SER A C 1
ATOM 2971 O O . SER A 1 377 ? -41.607 16.978 23.539 1.00 91.31 377 SER A O 1
ATOM 2973 N N . LYS A 1 378 ? -40.115 18.291 22.510 1.00 91.62 378 LYS A N 1
ATOM 2974 C CA . LYS A 1 378 ? -40.495 17.887 21.145 1.00 91.62 378 LYS A CA 1
ATOM 2975 C C . LYS A 1 378 ? -40.228 16.402 20.858 1.00 91.62 378 LYS A C 1
ATOM 2977 O O . LYS A 1 378 ? -40.773 15.857 19.900 1.00 91.62 378 LYS A O 1
ATOM 2982 N N . LEU A 1 379 ? -39.396 15.732 21.662 1.00 90.69 379 LEU A N 1
ATOM 2983 C CA . LEU A 1 379 ? -39.091 14.305 21.516 1.00 90.69 379 LEU A CA 1
ATOM 2984 C C . LEU A 1 379 ? -40.181 13.403 22.118 1.00 90.69 379 LEU A C 1
ATOM 2986 O O . LEU A 1 379 ? -40.197 12.208 21.807 1.00 90.69 379 LEU A O 1
ATOM 2990 N N . ALA A 1 380 ? -41.108 13.953 22.915 1.00 88.69 380 ALA A N 1
ATOM 2991 C CA . ALA A 1 380 ? -42.153 13.198 23.610 1.00 88.69 380 ALA A CA 1
ATOM 2992 C C . ALA A 1 380 ? -43.019 12.358 22.663 1.00 88.69 380 ALA A C 1
ATOM 2994 O O . ALA A 1 380 ? -43.212 11.166 22.907 1.00 88.69 380 ALA A O 1
ATOM 2995 N N . ALA A 1 381 ? -43.441 12.929 21.531 1.00 88.06 381 ALA A N 1
ATOM 2996 C CA . ALA A 1 381 ? -44.211 12.208 20.515 1.00 88.06 381 ALA A CA 1
ATOM 2997 C C . ALA A 1 381 ? -43.447 10.987 19.970 1.00 88.06 381 ALA A C 1
ATOM 2999 O O . ALA A 1 381 ? -44.015 9.912 19.790 1.00 88.06 381 ALA A O 1
ATOM 3000 N N . GLY A 1 382 ? -42.133 11.125 19.761 1.00 86.62 382 GLY A N 1
ATOM 3001 C CA . GLY A 1 382 ? -41.282 10.039 19.279 1.00 86.62 382 GLY A CA 1
ATOM 3002 C C . GLY A 1 382 ? -41.042 8.942 20.320 1.00 86.62 382 GLY A C 1
ATOM 3003 O O . GLY A 1 382 ? -40.908 7.776 19.950 1.00 86.62 382 GLY A O 1
ATOM 3004 N N . VAL A 1 383 ? -40.976 9.289 21.609 1.00 89.25 383 VAL A N 1
ATOM 3005 C CA . VAL A 1 383 ? -40.888 8.309 22.707 1.00 89.25 383 VAL A CA 1
ATOM 3006 C C . VAL A 1 383 ? -42.212 7.556 22.848 1.00 89.25 383 VAL A C 1
ATOM 3008 O O . VAL A 1 383 ? -42.211 6.328 22.899 1.00 89.25 383 VAL A O 1
ATOM 3011 N N . GLN A 1 384 ? -43.343 8.265 22.818 1.00 89.00 384 GLN A N 1
ATOM 3012 C CA . GLN A 1 384 ? -44.676 7.665 22.892 1.00 89.00 384 GLN A CA 1
ATOM 3013 C C . GLN A 1 384 ? -44.954 6.729 21.710 1.00 89.00 384 GLN A C 1
ATOM 3015 O O . GLN A 1 384 ? -45.405 5.603 21.914 1.00 89.00 384 GLN A O 1
ATOM 3020 N N . ALA A 1 385 ? -44.616 7.149 20.488 1.00 87.50 385 ALA A N 1
ATOM 3021 C CA . ALA A 1 385 ? -44.748 6.311 19.300 1.00 87.50 385 ALA A CA 1
ATOM 3022 C C . ALA A 1 385 ? -43.923 5.019 19.411 1.00 87.50 385 ALA A C 1
ATOM 3024 O O . ALA A 1 385 ? -44.397 3.952 19.030 1.00 87.50 385 ALA A O 1
ATOM 3025 N N . ALA A 1 386 ? -42.709 5.085 19.971 1.00 86.81 386 ALA A N 1
ATOM 3026 C CA . ALA A 1 386 ? -41.875 3.902 20.167 1.00 86.81 386 ALA A CA 1
ATOM 3027 C C . ALA A 1 386 ? -42.496 2.897 21.149 1.00 86.81 386 ALA A C 1
ATOM 3029 O O . ALA A 1 386 ? -42.413 1.696 20.903 1.00 86.81 386 ALA A O 1
ATOM 3030 N N . MET A 1 387 ? -43.156 3.360 22.218 1.00 91.12 387 MET A N 1
ATOM 3031 C CA . MET A 1 387 ? -43.826 2.470 23.179 1.00 91.12 387 MET A CA 1
ATOM 3032 C C . MET A 1 387 ? -44.982 1.681 22.548 1.00 91.12 387 MET A C 1
ATOM 3034 O O . MET A 1 387 ? -45.252 0.561 22.970 1.00 91.12 387 MET A O 1
ATOM 3038 N N . GLY A 1 388 ? -45.633 2.238 21.521 1.00 83.00 388 GLY A N 1
ATOM 3039 C CA . GLY A 1 388 ? -46.715 1.577 20.785 1.00 83.00 388 GLY A CA 1
ATOM 3040 C C . GLY A 1 388 ? -46.259 0.574 19.718 1.00 83.00 388 GLY A C 1
ATOM 3041 O O . GLY A 1 388 ? -47.077 -0.200 19.234 1.00 83.00 388 GLY A O 1
ATOM 3042 N N . LYS A 1 389 ? -44.972 0.561 19.347 1.00 86.06 389 LYS A N 1
ATOM 3043 C CA . LYS A 1 389 ? -44.425 -0.344 18.321 1.00 86.06 389 LYS A CA 1
ATOM 3044 C C . LYS A 1 389 ? -44.058 -1.716 18.882 1.00 86.06 389 LYS A C 1
ATOM 3046 O O . LYS A 1 389 ? -43.758 -1.840 20.077 1.00 86.06 389 LYS A O 1
ATOM 3051 N N . GLN A 1 390 ? -44.007 -2.728 18.012 1.00 82.69 390 GLN A N 1
ATOM 3052 C CA . GLN A 1 390 ? -43.338 -3.995 18.326 1.00 82.69 390 GLN A CA 1
ATOM 3053 C C . GLN A 1 390 ? -41.831 -3.750 18.561 1.00 82.69 390 GLN A C 1
ATOM 3055 O O . GLN A 1 390 ? -41.267 -2.847 17.936 1.00 82.69 390 GLN A O 1
ATOM 3060 N N . PRO A 1 391 ? -41.157 -4.512 19.449 1.00 81.12 391 PRO A N 1
ATOM 3061 C CA . PRO A 1 391 ? -39.751 -4.277 19.802 1.00 81.12 391 PRO A CA 1
ATOM 3062 C C . PRO A 1 391 ? -38.823 -4.126 18.584 1.00 81.12 391 PRO A C 1
ATOM 3064 O O . PRO A 1 391 ? -38.129 -3.121 18.438 1.00 81.12 391 PRO A O 1
ATOM 3067 N N . ASN A 1 392 ? -38.897 -5.048 17.630 1.00 76.12 392 ASN A N 1
ATOM 3068 C CA . ASN A 1 392 ? -38.103 -5.052 16.397 1.00 76.12 392 ASN A CA 1
ATOM 3069 C C . ASN A 1 392 ? -38.373 -3.863 15.444 1.00 76.12 392 ASN A C 1
ATOM 3071 O O . ASN A 1 392 ? -37.528 -3.556 14.607 1.00 76.12 392 ASN A O 1
ATOM 3075 N N . GLU A 1 393 ? -39.489 -3.146 15.583 1.00 80.94 393 GLU A N 1
ATOM 3076 C CA . GLU A 1 393 ? -39.890 -2.044 14.688 1.00 80.94 393 GLU A CA 1
ATOM 3077 C C . GLU A 1 393 ? -39.454 -0.651 15.175 1.00 80.94 393 GLU A C 1
ATOM 3079 O O . GLU A 1 393 ? -39.631 0.357 14.478 1.00 80.94 393 GLU A O 1
ATOM 3084 N N . VAL A 1 394 ? -38.894 -0.562 16.386 1.00 78.50 394 VAL A N 1
ATOM 3085 C CA . VAL A 1 394 ? -38.534 0.720 17.015 1.00 78.50 394 VAL A CA 1
ATOM 3086 C C . VAL A 1 394 ? -37.447 1.465 16.229 1.00 78.50 394 VAL A C 1
ATOM 3088 O O . VAL A 1 394 ? -37.590 2.670 16.017 1.00 78.50 394 VAL A O 1
ATOM 3091 N N . PHE A 1 395 ? -36.415 0.755 15.755 1.00 78.19 395 PHE A N 1
ATOM 3092 C CA . PHE A 1 395 ? -35.308 1.300 14.949 1.00 78.19 395 PHE A CA 1
ATOM 3093 C C . PHE A 1 395 ? -35.304 0.801 13.494 1.00 78.19 395 PHE A C 1
ATOM 3095 O O . PHE A 1 395 ? -34.310 0.970 12.792 1.00 78.19 395 PHE A O 1
ATOM 3102 N N . ALA A 1 396 ? -36.396 0.188 13.023 1.00 63.41 396 ALA A N 1
ATOM 3103 C CA . ALA A 1 396 ? -36.468 -0.316 11.655 1.00 63.41 396 ALA A CA 1
ATOM 3104 C C . ALA A 1 396 ? -36.306 0.829 10.628 1.00 63.41 396 ALA A C 1
ATOM 3106 O O . ALA A 1 396 ? -36.911 1.895 10.807 1.00 63.41 396 ALA A O 1
ATOM 3107 N N . PRO A 1 397 ? -35.515 0.636 9.554 1.00 51.03 397 PRO A N 1
ATOM 3108 C CA . PRO A 1 397 ? -35.418 1.615 8.479 1.00 51.03 397 PRO A CA 1
ATOM 3109 C C . PRO A 1 397 ? -36.792 1.807 7.811 1.00 51.03 397 PRO A C 1
ATOM 3111 O O . PRO A 1 397 ? -37.611 0.883 7.815 1.00 51.03 397 PRO A O 1
ATOM 3114 N N . PRO A 1 398 ? -37.079 2.991 7.234 1.00 36.22 398 PRO A N 1
ATOM 3115 C CA . PRO A 1 398 ? -38.331 3.213 6.517 1.00 36.22 398 PRO A CA 1
ATOM 3116 C C . PRO A 1 398 ? -38.503 2.163 5.406 1.00 36.22 398 PRO A C 1
ATOM 3118 O O . PRO A 1 398 ? -37.503 1.749 4.809 1.00 36.22 398 PRO A O 1
ATOM 3121 N N . PRO A 1 399 ? -39.743 1.726 5.111 1.00 34.97 399 PRO A N 1
ATOM 3122 C CA . PRO A 1 399 ? -39.988 0.713 4.093 1.00 34.97 399 PRO A CA 1
ATOM 3123 C C . PRO A 1 399 ? -39.383 1.160 2.758 1.00 34.97 399 PRO A C 1
ATOM 3125 O O . PRO A 1 399 ? -39.712 2.226 2.231 1.00 34.97 399 PRO A O 1
ATOM 3128 N N . GLN A 1 400 ? -38.463 0.355 2.225 1.00 35.09 400 GLN A N 1
ATOM 3129 C CA . GLN A 1 400 ? -37.891 0.588 0.905 1.00 35.09 400 GLN A CA 1
ATOM 3130 C C . GLN A 1 400 ? -38.992 0.406 -0.146 1.00 35.09 400 GLN A C 1
ATOM 3132 O O . GLN A 1 400 ? -39.741 -0.572 -0.106 1.00 35.09 400 GLN A O 1
ATOM 3137 N N . LYS A 1 401 ? -39.095 1.344 -1.099 1.00 30.61 401 LYS A N 1
ATOM 3138 C CA . LYS A 1 401 ? -39.904 1.136 -2.311 1.00 30.61 401 LYS A CA 1
ATOM 3139 C C . LYS A 1 401 ? -39.475 -0.185 -2.968 1.00 30.61 401 LYS A C 1
ATOM 3141 O O . LYS A 1 401 ? -38.270 -0.439 -3.025 1.00 30.61 401 LYS A O 1
ATOM 3146 N N . PRO A 1 402 ? -40.415 -1.003 -3.475 1.00 30.84 402 PRO A N 1
ATOM 3147 C CA . PRO A 1 402 ? -40.082 -2.295 -4.058 1.00 30.84 402 PRO A CA 1
ATOM 3148 C C . PRO A 1 402 ? -39.095 -2.109 -5.214 1.00 30.84 402 PRO A C 1
ATOM 3150 O O . PRO A 1 402 ? -39.349 -1.349 -6.150 1.00 30.84 402 PRO A O 1
ATOM 3153 N N . ALA A 1 403 ? -37.946 -2.776 -5.107 1.00 31.56 403 ALA A N 1
ATOM 3154 C CA . ALA A 1 403 ? -36.932 -2.798 -6.145 1.00 31.56 403 ALA A CA 1
ATOM 3155 C C . ALA A 1 403 ? -37.496 -3.488 -7.394 1.00 31.56 403 ALA A C 1
ATOM 3157 O O . ALA A 1 403 ? -38.093 -4.563 -7.309 1.00 31.56 403 ALA A O 1
ATOM 3158 N N . ALA A 1 404 ? -37.307 -2.853 -8.551 1.00 30.12 404 ALA A N 1
ATOM 3159 C CA . ALA A 1 404 ? -37.626 -3.441 -9.839 1.00 30.12 404 ALA A CA 1
ATOM 3160 C C . ALA A 1 404 ? -36.856 -4.760 -10.007 1.00 30.12 404 ALA A C 1
ATOM 3162 O O . ALA A 1 404 ? -35.637 -4.814 -9.848 1.00 30.12 404 ALA A O 1
ATOM 3163 N N . VAL A 1 405 ? -37.604 -5.817 -10.315 1.00 30.19 405 VAL A N 1
ATOM 3164 C CA . VAL A 1 405 ? -37.111 -7.157 -10.629 1.00 30.19 405 VAL A CA 1
ATOM 3165 C C . VAL A 1 405 ? -36.163 -7.057 -11.826 1.00 30.19 405 VAL A C 1
ATOM 3167 O O . VAL A 1 405 ? -36.608 -6.731 -12.925 1.00 30.19 405 VAL A O 1
ATOM 3170 N N . SER A 1 406 ? -34.868 -7.329 -11.634 1.00 28.08 406 SER A N 1
ATOM 3171 C CA . SER A 1 406 ? -33.960 -7.567 -12.756 1.00 28.08 406 SER A CA 1
ATOM 3172 C C . SER A 1 406 ? -33.942 -9.059 -13.093 1.00 28.08 406 SER A C 1
ATOM 3174 O O . SER A 1 406 ? -33.886 -9.939 -12.232 1.00 28.08 406 SER A O 1
ATOM 3176 N N . SER A 1 407 ? -34.097 -9.319 -14.384 1.00 28.98 407 SER A N 1
ATOM 3177 C CA . SER A 1 407 ? -34.227 -10.622 -15.016 1.00 28.98 407 SER A CA 1
ATOM 3178 C C . SER A 1 407 ? -32.976 -11.483 -14.846 1.00 28.98 407 SER A C 1
ATOM 3180 O O . SER A 1 407 ? -31.868 -11.052 -15.167 1.00 28.98 407 SER A O 1
ATOM 3182 N N . LYS A 1 408 ? -33.177 -12.739 -14.435 1.00 28.45 408 LYS A N 1
ATOM 3183 C CA . LYS A 1 408 ? -32.207 -13.827 -14.600 1.00 28.45 408 LYS A CA 1
ATOM 3184 C C . LYS A 1 408 ? -31.892 -14.006 -16.089 1.00 28.45 408 LYS A C 1
ATOM 3186 O O . LYS A 1 408 ? -32.795 -14.312 -16.862 1.00 28.45 408 LYS A O 1
ATOM 3191 N N . ALA A 1 409 ? -30.626 -13.859 -16.470 1.00 27.64 409 ALA A N 1
ATOM 3192 C CA . ALA A 1 409 ? -30.114 -14.343 -17.746 1.00 27.64 409 ALA A CA 1
ATOM 3193 C C . ALA A 1 409 ? -29.556 -15.760 -17.538 1.00 27.64 409 ALA A C 1
ATOM 3195 O O . ALA A 1 409 ? -28.654 -15.970 -16.730 1.00 27.64 409 ALA A O 1
ATOM 3196 N N . SER A 1 410 ? -30.150 -16.727 -18.230 1.00 26.92 410 SER A N 1
ATOM 3197 C CA . SER A 1 410 ? -29.687 -18.109 -18.357 1.00 26.92 410 SER A CA 1
ATOM 3198 C C . SER A 1 410 ? -28.534 -18.186 -19.360 1.00 26.92 410 SER A C 1
ATOM 3200 O O . SER A 1 410 ? -28.694 -17.734 -20.493 1.00 26.92 410 SER A O 1
ATOM 3202 N N . VAL A 1 411 ? -27.407 -18.776 -18.965 1.00 28.89 411 VAL A N 1
ATOM 3203 C CA . VAL A 1 411 ? -26.275 -19.089 -19.853 1.00 28.89 411 VAL A CA 1
ATOM 3204 C C . VAL A 1 411 ? -26.451 -20.517 -20.384 1.00 28.89 411 VAL A C 1
ATOM 3206 O O . VAL A 1 411 ? -26.785 -21.416 -19.613 1.00 28.89 411 VAL A O 1
ATOM 3209 N N . GLN A 1 412 ? -26.300 -20.699 -21.701 1.00 29.02 412 GLN A N 1
ATOM 3210 C CA . GLN A 1 412 ? -26.379 -21.988 -22.406 1.00 29.02 412 GLN A CA 1
ATOM 3211 C C . GLN A 1 412 ? -25.010 -22.708 -22.475 1.00 29.02 412 GLN A C 1
ATOM 3213 O O . GLN A 1 412 ? -23.987 -22.036 -22.354 1.00 29.02 412 GLN A O 1
ATOM 3218 N N . PRO A 1 413 ? -24.970 -24.045 -22.679 1.00 31.86 413 PRO A N 1
ATOM 3219 C CA . PRO A 1 413 ? -23.801 -24.889 -22.404 1.00 31.86 413 PRO A CA 1
ATOM 3220 C C . PRO A 1 413 ? -22.959 -25.273 -23.645 1.00 31.86 413 PRO A C 1
ATOM 3222 O O . PRO A 1 413 ? -22.577 -26.428 -23.784 1.00 31.86 413 PRO A O 1
ATOM 3225 N N . GLU A 1 414 ? -22.662 -24.348 -24.564 1.00 35.72 414 GLU A N 1
ATOM 3226 C CA . GLU A 1 414 ? -21.896 -24.674 -25.795 1.00 35.72 414 GLU A CA 1
ATOM 3227 C C . GLU A 1 414 ? -20.391 -24.315 -25.751 1.00 35.72 414 GLU A C 1
ATOM 3229 O O . GLU A 1 414 ? -19.660 -24.650 -26.681 1.00 35.72 414 GLU A O 1
ATOM 3234 N N . ASP A 1 415 ? -19.887 -23.706 -24.669 1.00 36.97 415 ASP A N 1
ATOM 3235 C CA . ASP A 1 415 ? -18.476 -23.275 -24.565 1.00 36.97 415 ASP A CA 1
ATOM 3236 C C . ASP A 1 415 ? -17.530 -24.282 -23.869 1.00 36.97 415 ASP A C 1
ATOM 3238 O O . ASP A 1 415 ? -16.313 -24.088 -23.888 1.00 36.97 415 ASP A O 1
ATOM 3242 N N . GLU A 1 416 ? -18.034 -25.383 -23.296 1.00 38.56 416 GLU A N 1
ATOM 3243 C CA . GLU A 1 416 ? -17.205 -26.319 -22.512 1.00 38.56 416 GLU A CA 1
ATOM 3244 C C . GLU A 1 416 ? -16.255 -27.181 -23.375 1.00 38.56 416 GLU A C 1
ATOM 3246 O O . GLU A 1 416 ? -15.113 -27.415 -22.981 1.00 38.56 416 GLU A O 1
ATOM 3251 N N . ASP A 1 417 ? -16.631 -27.592 -24.591 1.00 34.31 417 ASP A N 1
ATOM 3252 C CA . ASP A 1 417 ? -15.868 -28.608 -25.346 1.00 34.31 417 ASP A CA 1
ATOM 3253 C C . ASP A 1 417 ? -14.569 -28.101 -26.014 1.00 34.31 417 ASP A C 1
ATOM 3255 O O . ASP A 1 417 ? -13.674 -28.891 -26.341 1.00 34.31 417 ASP A O 1
ATOM 3259 N N . ARG A 1 418 ? -14.391 -26.783 -26.189 1.00 38.66 418 ARG A N 1
ATOM 3260 C CA . ARG A 1 418 ? -13.144 -26.219 -26.755 1.00 38.66 418 ARG A CA 1
ATOM 3261 C C . ARG A 1 418 ? -12.029 -26.049 -25.720 1.00 38.66 418 ARG A C 1
ATOM 3263 O O . ARG A 1 418 ? -10.856 -26.111 -26.095 1.00 38.66 418 ARG A O 1
ATOM 3270 N N . GLU A 1 419 ? -12.362 -25.891 -24.439 1.00 38.31 419 GLU A N 1
ATOM 3271 C CA . GLU A 1 419 ? -11.383 -25.688 -23.360 1.00 38.31 419 GLU A CA 1
ATOM 3272 C C . GLU A 1 419 ? -10.625 -26.993 -23.031 1.00 38.31 419 GLU A C 1
ATOM 3274 O O . GLU A 1 419 ? -9.406 -26.978 -22.837 1.00 38.31 419 GLU A O 1
ATOM 3279 N N . TYR A 1 420 ? -11.294 -28.152 -23.097 1.00 37.44 420 TYR A N 1
ATOM 3280 C CA . TYR A 1 420 ? -10.692 -29.455 -22.766 1.00 37.44 420 TYR A CA 1
ATOM 3281 C C . TYR A 1 420 ? -9.599 -29.921 -23.744 1.00 37.44 420 TYR A C 1
ATOM 3283 O O . TYR A 1 420 ? -8.652 -30.599 -23.335 1.00 37.44 420 TYR A O 1
ATOM 3291 N N . THR A 1 421 ? -9.663 -29.521 -25.018 1.00 39.56 421 THR A N 1
ATOM 3292 C CA . THR A 1 421 ? -8.692 -29.964 -26.040 1.00 39.56 421 THR A CA 1
ATOM 3293 C C . THR A 1 421 ? -7.340 -29.248 -25.905 1.00 39.56 421 THR A C 1
ATOM 3295 O O . THR A 1 421 ? -6.286 -29.854 -26.096 1.00 39.56 421 THR A O 1
ATOM 3298 N N . VAL A 1 422 ? -7.344 -27.969 -25.510 1.00 37.47 422 VAL A N 1
ATOM 3299 C CA . VAL A 1 422 ? -6.119 -27.178 -25.276 1.00 37.47 422 VAL A CA 1
ATOM 3300 C C . VAL A 1 422 ? -5.469 -27.551 -23.936 1.00 37.47 422 VAL A C 1
ATOM 3302 O O . VAL A 1 422 ? -4.244 -27.658 -23.847 1.00 37.47 422 VAL A O 1
ATOM 3305 N N . LEU A 1 423 ? -6.282 -27.834 -22.913 1.00 37.12 423 LEU A N 1
ATOM 3306 C CA . LEU A 1 423 ? -5.829 -28.270 -21.586 1.00 37.12 423 LEU A CA 1
ATOM 3307 C C . LEU A 1 423 ? -5.134 -29.643 -21.612 1.00 37.12 423 LEU A C 1
ATOM 3309 O O . LEU A 1 423 ? -4.134 -29.835 -20.916 1.00 37.12 423 LEU A O 1
ATOM 3313 N N . GLY A 1 424 ? -5.598 -30.573 -22.455 1.00 36.62 424 GLY A N 1
ATOM 3314 C CA . GLY A 1 424 ? -4.954 -31.879 -22.643 1.00 36.62 424 GLY A CA 1
ATOM 3315 C C . GLY A 1 424 ? -3.537 -31.787 -23.226 1.00 36.62 424 GLY A C 1
ATOM 3316 O O . GLY A 1 424 ? -2.646 -32.527 -22.813 1.00 36.62 424 GLY A O 1
ATOM 3317 N N . ILE A 1 425 ? -3.294 -30.831 -24.128 1.00 40.44 425 ILE A N 1
ATOM 3318 C CA . ILE A 1 425 ? -1.976 -30.618 -24.747 1.00 40.44 425 ILE A CA 1
ATOM 3319 C C . ILE A 1 425 ? -0.991 -30.008 -23.735 1.00 40.44 425 ILE A C 1
ATOM 3321 O O . ILE A 1 425 ? 0.164 -30.426 -23.665 1.00 40.44 425 ILE A O 1
ATOM 3325 N N . LEU A 1 426 ? -1.440 -29.061 -22.906 1.00 39.06 426 LEU A N 1
ATOM 3326 C CA . LEU A 1 426 ? -0.591 -28.366 -21.927 1.00 39.06 426 LEU A CA 1
ATOM 3327 C C . LEU A 1 426 ? -0.172 -29.260 -20.746 1.00 39.06 426 LEU A C 1
ATOM 3329 O O . LEU A 1 426 ? 0.984 -29.207 -20.326 1.00 39.06 426 LEU A O 1
ATOM 3333 N N . ALA A 1 427 ? -1.061 -30.140 -20.271 1.00 38.84 427 ALA A N 1
ATOM 3334 C CA . ALA A 1 427 ? -0.736 -31.122 -19.231 1.00 38.84 427 ALA A CA 1
ATOM 3335 C C . ALA A 1 427 ? 0.302 -32.160 -19.705 1.00 38.84 427 ALA A C 1
ATOM 3337 O O . ALA A 1 427 ? 1.153 -32.600 -18.927 1.00 38.84 427 ALA A O 1
ATOM 3338 N N . CYS A 1 428 ? 0.291 -32.511 -20.997 1.00 38.25 428 CYS A N 1
ATOM 3339 C CA . CYS A 1 428 ? 1.343 -33.331 -21.595 1.00 38.25 428 CYS A CA 1
ATOM 3340 C C . CYS A 1 428 ? 2.704 -32.614 -21.588 1.00 38.25 428 CYS A C 1
ATOM 3342 O O . CYS A 1 428 ? 3.709 -33.247 -21.274 1.00 38.25 428 CYS A O 1
ATOM 3344 N N . PHE A 1 429 ? 2.759 -31.305 -21.860 1.00 39.84 429 PHE A N 1
ATOM 3345 C CA . PHE A 1 429 ? 4.014 -30.539 -21.822 1.00 39.84 429 PHE A CA 1
ATOM 3346 C C . PHE A 1 429 ? 4.607 -30.425 -20.409 1.00 39.84 429 PHE A C 1
ATOM 3348 O O . PHE A 1 429 ? 5.815 -30.592 -20.237 1.00 39.84 429 PHE A O 1
ATOM 3355 N N . GLU A 1 430 ? 3.780 -30.201 -19.387 1.00 42.56 430 GLU A N 1
ATOM 3356 C CA . GLU A 1 430 ? 4.235 -30.070 -17.995 1.00 42.56 430 GLU A CA 1
ATOM 3357 C C . GLU A 1 430 ? 4.811 -31.390 -17.444 1.00 42.56 430 GLU A C 1
ATOM 3359 O O . GLU A 1 430 ? 5.841 -31.403 -16.762 1.00 42.56 430 GLU A O 1
ATOM 3364 N N . ASN A 1 431 ? 4.208 -32.523 -17.818 1.00 41.62 431 ASN A N 1
ATOM 3365 C CA . ASN A 1 431 ? 4.679 -33.852 -17.426 1.00 41.62 431 ASN A CA 1
ATOM 3366 C C . ASN A 1 431 ? 5.938 -34.295 -18.196 1.00 41.62 431 ASN A C 1
ATOM 3368 O O . ASN A 1 431 ? 6.711 -35.100 -17.692 1.00 41.62 431 ASN A O 1
ATOM 3372 N N . ILE A 1 432 ? 6.183 -33.759 -19.398 1.00 43.50 432 ILE A N 1
ATOM 3373 C CA . ILE A 1 432 ? 7.408 -34.024 -20.172 1.00 43.50 432 ILE A CA 1
ATOM 3374 C C . ILE A 1 432 ? 8.597 -33.218 -19.618 1.00 43.50 432 ILE A C 1
ATOM 3376 O O . ILE A 1 432 ? 9.703 -33.746 -19.513 1.00 43.50 432 ILE A O 1
ATOM 3380 N N . ILE A 1 433 ? 8.379 -31.959 -19.222 1.00 42.28 433 ILE A N 1
ATOM 3381 C CA . ILE A 1 433 ? 9.444 -31.037 -18.778 1.00 42.28 433 ILE A CA 1
ATOM 3382 C C . ILE A 1 433 ? 9.892 -31.305 -17.328 1.00 42.28 433 ILE A C 1
ATOM 3384 O O . ILE A 1 433 ? 11.044 -31.048 -16.980 1.00 42.28 433 ILE A O 1
ATOM 3388 N N . SER A 1 434 ? 9.009 -31.834 -16.478 1.00 44.94 434 SER A N 1
ATOM 3389 C CA . SER A 1 434 ? 9.279 -32.069 -15.049 1.00 44.94 434 SER A CA 1
ATOM 3390 C C . SER A 1 434 ? 10.057 -33.356 -14.742 1.00 44.94 434 SER A C 1
ATOM 3392 O O . SER A 1 434 ? 10.480 -33.556 -13.601 1.00 44.94 434 SER A O 1
ATOM 3394 N N . GLN A 1 435 ? 10.297 -34.221 -15.734 1.00 42.59 435 GLN A N 1
ATOM 3395 C CA . GLN A 1 435 ? 11.047 -35.459 -15.524 1.00 42.59 435 GLN A CA 1
ATOM 3396 C C . GLN A 1 435 ? 12.559 -35.177 -15.447 1.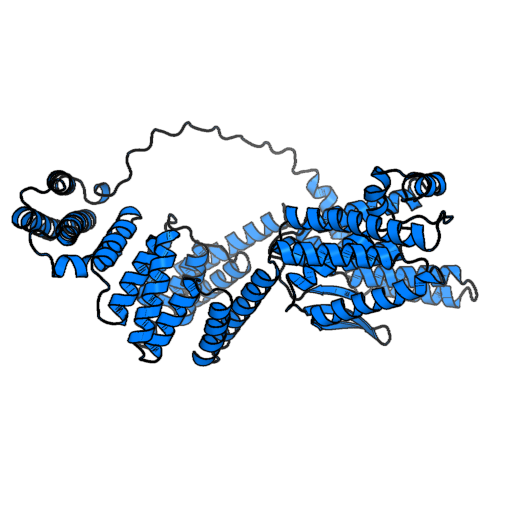00 42.59 435 GLN A C 1
ATOM 3398 O O . GLN A 1 435 ? 13.126 -34.600 -16.380 1.00 42.59 435 GLN A O 1
ATOM 3403 N N . PRO A 1 436 ? 13.267 -35.654 -14.404 1.00 42.59 436 PRO A N 1
ATOM 3404 C CA . PRO A 1 436 ? 14.711 -35.439 -14.244 1.00 42.59 436 PRO A CA 1
ATOM 3405 C C . PRO A 1 436 ? 15.553 -36.065 -15.373 1.00 42.59 436 PRO A C 1
ATOM 3407 O O . PRO A 1 436 ? 16.714 -35.707 -15.561 1.00 42.59 436 PRO A O 1
ATOM 3410 N N . TYR A 1 437 ? 14.959 -36.958 -16.169 1.00 47.75 437 TYR A N 1
ATOM 3411 C CA . TYR A 1 437 ? 15.587 -37.628 -17.307 1.00 47.75 437 TYR A CA 1
ATOM 3412 C C . TYR A 1 437 ? 15.372 -36.911 -18.643 1.00 47.75 437 TYR A C 1
ATOM 3414 O O . TYR A 1 437 ? 15.932 -37.352 -19.639 1.00 47.75 437 TYR A O 1
ATOM 3422 N N . PHE A 1 438 ? 14.588 -35.826 -18.705 1.00 49.56 438 PHE A N 1
ATOM 3423 C CA . PHE A 1 438 ? 14.382 -35.109 -19.966 1.00 49.56 438 PHE A CA 1
ATOM 3424 C C . PHE A 1 438 ? 15.630 -34.311 -20.360 1.00 49.56 438 PHE A C 1
ATOM 3426 O O . PHE A 1 438 ? 15.997 -34.292 -21.523 1.00 49.56 438 PHE A O 1
ATOM 3433 N N . LEU A 1 439 ? 16.352 -33.720 -19.401 1.00 49.22 439 LEU A N 1
ATOM 3434 C CA . LEU A 1 439 ? 17.554 -32.913 -19.662 1.00 49.22 439 LEU A CA 1
ATOM 3435 C C . LEU A 1 439 ? 18.829 -33.731 -19.908 1.00 49.22 439 LEU A C 1
ATOM 3437 O O . LEU A 1 439 ? 19.714 -33.284 -20.637 1.00 49.22 439 LEU A O 1
ATOM 3441 N N . PHE A 1 440 ? 18.939 -34.917 -19.309 1.00 46.53 440 PHE A N 1
ATOM 3442 C CA . PHE A 1 440 ? 20.171 -35.710 -19.339 1.00 46.53 440 PHE A CA 1
ATOM 3443 C C . PHE A 1 440 ? 20.566 -36.169 -20.762 1.00 46.53 440 PHE A C 1
ATOM 3445 O O . PHE A 1 440 ? 21.715 -35.942 -21.143 1.00 46.53 440 PHE A O 1
ATOM 3452 N N . PRO A 1 441 ? 19.650 -36.681 -21.613 1.00 52.22 441 PRO A N 1
ATOM 3453 C CA . PRO A 1 441 ? 19.960 -37.031 -22.997 1.00 52.22 441 PRO A CA 1
ATOM 3454 C C . PRO A 1 441 ? 20.385 -35.827 -23.836 1.00 52.22 441 PRO A C 1
ATOM 3456 O O . PRO A 1 441 ? 21.283 -35.965 -24.655 1.00 52.22 441 PRO A O 1
ATOM 3459 N N . TRP A 1 442 ? 19.805 -34.641 -23.617 1.00 50.03 442 TRP A N 1
ATOM 3460 C CA . TRP A 1 442 ? 20.145 -33.432 -24.378 1.00 50.03 442 TRP A CA 1
ATOM 3461 C C . TRP A 1 442 ? 21.476 -32.816 -23.952 1.00 50.03 442 TRP A C 1
ATOM 3463 O O . TRP A 1 442 ? 22.222 -32.338 -24.806 1.00 50.03 442 TRP A O 1
ATOM 3473 N N . ILE A 1 443 ? 21.823 -32.874 -22.663 1.00 54.16 443 ILE A N 1
ATOM 3474 C CA . ILE A 1 443 ? 23.153 -32.486 -22.173 1.00 54.16 443 ILE A CA 1
ATOM 3475 C C . ILE A 1 443 ? 24.206 -33.456 -22.719 1.00 54.16 443 ILE A C 1
ATOM 3477 O O . ILE A 1 443 ? 25.218 -33.014 -23.259 1.00 54.16 443 ILE A O 1
ATOM 3481 N N . CYS A 1 444 ? 23.945 -34.767 -22.670 1.00 50.91 444 CYS A N 1
ATOM 3482 C CA . CYS A 1 444 ? 24.818 -35.776 -23.270 1.00 50.91 444 CYS A CA 1
ATOM 3483 C C . CYS A 1 444 ? 24.930 -35.617 -24.793 1.00 50.91 444 CYS A C 1
ATOM 3485 O O . CYS A 1 444 ? 26.029 -35.725 -25.322 1.00 50.91 444 CYS A O 1
ATOM 3487 N N . PHE A 1 445 ? 23.841 -35.294 -25.495 1.00 53.38 445 PHE A N 1
ATOM 3488 C CA . PHE A 1 445 ? 23.827 -35.041 -26.939 1.00 53.38 445 PHE A CA 1
ATOM 3489 C C . PHE A 1 445 ? 24.587 -33.761 -27.311 1.00 53.38 445 PHE A C 1
ATOM 3491 O O . PHE A 1 445 ? 25.340 -33.755 -28.278 1.00 53.38 445 PHE A O 1
ATOM 3498 N N . SER A 1 446 ? 24.471 -32.700 -26.508 1.00 52.44 446 SER A N 1
ATOM 3499 C CA . SER A 1 446 ? 25.195 -31.436 -26.715 1.00 52.44 446 SER A CA 1
ATOM 3500 C C . SER A 1 446 ? 26.695 -31.591 -26.448 1.00 52.44 446 SER A C 1
ATOM 3502 O O . SER A 1 446 ? 27.518 -31.071 -27.201 1.00 52.44 446 SER A O 1
ATOM 3504 N N . LEU A 1 447 ? 27.063 -32.360 -25.415 1.00 56.47 447 LEU A N 1
ATOM 3505 C CA . LEU A 1 447 ? 28.453 -32.728 -25.134 1.00 56.47 447 LEU A CA 1
ATOM 3506 C C . LEU A 1 447 ? 29.018 -33.670 -26.209 1.00 56.47 447 LEU A C 1
ATOM 3508 O O . LEU A 1 447 ? 30.162 -33.496 -26.618 1.00 56.47 447 LEU A O 1
ATOM 3512 N N . PHE A 1 448 ? 28.214 -34.613 -26.713 1.00 58.00 448 PHE A N 1
ATOM 3513 C CA . PHE A 1 448 ? 28.586 -35.522 -27.799 1.00 58.00 448 PHE A CA 1
ATOM 3514 C C . PHE A 1 448 ? 28.797 -34.778 -29.123 1.00 58.00 448 PHE A C 1
ATOM 3516 O O . PHE A 1 448 ? 29.816 -34.992 -29.768 1.00 58.00 448 PHE A O 1
ATOM 3523 N N . ILE A 1 449 ? 27.913 -33.845 -29.500 1.00 51.94 449 ILE A N 1
ATOM 3524 C CA . ILE A 1 449 ? 28.099 -32.983 -30.681 1.00 51.94 449 ILE A CA 1
ATOM 3525 C C . ILE A 1 449 ? 29.332 -32.087 -30.518 1.00 51.94 449 ILE A C 1
ATOM 3527 O O . ILE A 1 449 ? 30.106 -31.938 -31.463 1.00 51.94 449 ILE A O 1
ATOM 3531 N N . GLY A 1 450 ? 29.553 -31.532 -29.322 1.00 50.16 450 GLY A N 1
ATOM 3532 C CA . GLY A 1 450 ? 30.734 -30.718 -29.033 1.00 50.16 450 GLY A CA 1
ATOM 3533 C C . GLY A 1 450 ? 32.055 -31.487 -29.148 1.00 50.16 450 GLY A C 1
ATOM 3534 O O . GLY A 1 450 ? 33.045 -30.919 -29.600 1.00 50.16 450 GLY A O 1
ATOM 3535 N N . PHE A 1 451 ? 32.064 -32.777 -28.798 1.00 52.56 451 PHE A N 1
ATOM 3536 C CA . PHE A 1 451 ? 33.231 -33.653 -28.956 1.00 52.56 451 PHE A CA 1
ATOM 3537 C C . PHE A 1 451 ? 33.379 -34.212 -30.380 1.00 52.56 451 PHE A C 1
ATOM 3539 O O . PHE A 1 451 ? 34.499 -34.376 -30.857 1.00 52.56 451 PHE A O 1
ATOM 3546 N N . ALA A 1 452 ? 32.269 -34.499 -31.068 1.00 51.78 452 ALA A N 1
ATOM 3547 C CA . ALA A 1 452 ? 32.263 -35.138 -32.385 1.00 51.78 452 ALA A CA 1
ATOM 3548 C C . ALA A 1 452 ? 32.598 -34.179 -33.541 1.00 51.78 452 ALA A C 1
ATOM 3550 O O . ALA A 1 452 ? 33.135 -34.622 -34.553 1.00 51.78 452 ALA A O 1
ATOM 3551 N N . PHE A 1 453 ? 32.313 -32.878 -33.405 1.00 49.44 453 PHE A N 1
ATOM 3552 C CA . PHE A 1 453 ? 32.463 -31.892 -34.487 1.00 49.44 453 PHE A CA 1
ATOM 3553 C C . PHE A 1 453 ? 33.472 -30.783 -34.175 1.00 49.44 453 PHE A C 1
ATOM 3555 O O . PHE A 1 453 ? 33.260 -29.635 -34.567 1.00 49.44 453 PHE A O 1
ATOM 3562 N N . GLY A 1 454 ? 34.550 -31.119 -33.456 1.00 48.81 454 GLY A N 1
ATOM 3563 C CA . GLY A 1 454 ? 35.584 -30.185 -33.001 1.00 48.81 454 GLY A CA 1
ATOM 3564 C C . GLY A 1 454 ? 35.816 -28.995 -33.944 1.00 48.81 454 GLY A C 1
ATOM 3565 O O . GLY A 1 454 ? 36.348 -29.161 -35.039 1.00 48.81 454 GLY A O 1
ATOM 3566 N N . GLY A 1 455 ? 35.412 -27.795 -33.503 1.00 51.25 455 GLY A N 1
ATOM 3567 C CA . GLY A 1 455 ? 35.801 -26.530 -34.137 1.00 51.25 455 GLY A CA 1
ATOM 3568 C C . GLY A 1 455 ? 34.704 -25.563 -34.608 1.00 51.25 455 GLY A C 1
ATOM 3569 O O . GLY A 1 455 ? 35.062 -24.480 -35.063 1.00 51.25 455 GLY A O 1
ATOM 3570 N N . PHE A 1 456 ? 33.398 -25.846 -34.494 1.00 44.41 456 PHE A N 1
ATOM 3571 C CA . PHE A 1 456 ? 32.356 -24.900 -34.954 1.00 44.41 456 PHE A CA 1
ATOM 3572 C C . PHE A 1 456 ? 31.773 -24.007 -33.834 1.00 44.41 456 PHE A C 1
ATOM 3574 O O . PHE A 1 456 ? 30.797 -24.340 -33.162 1.00 44.41 456 PHE A O 1
ATOM 3581 N N . TRP A 1 457 ? 32.344 -22.803 -33.693 1.00 47.78 457 TRP A N 1
ATOM 3582 C CA . TRP A 1 457 ? 31.967 -21.743 -32.735 1.00 47.78 457 TRP A CA 1
ATOM 3583 C C . TRP A 1 457 ? 30.471 -21.313 -32.713 1.00 47.78 457 TRP A C 1
ATOM 3585 O O . TRP A 1 457 ? 29.969 -21.025 -31.624 1.00 47.78 457 TRP A O 1
ATOM 3595 N N . PRO A 1 458 ? 29.696 -21.302 -33.825 1.00 48.72 458 PRO A N 1
ATOM 3596 C CA . PRO A 1 458 ? 28.297 -20.840 -33.796 1.00 48.72 458 PRO A CA 1
ATOM 3597 C C . PRO A 1 458 ? 27.349 -21.765 -33.017 1.00 48.72 458 PRO A C 1
ATOM 3599 O O . PRO A 1 458 ? 26.412 -21.298 -32.370 1.00 48.72 458 PRO A O 1
ATOM 3602 N N . LEU A 1 459 ? 27.606 -23.077 -33.031 1.00 45.81 459 LEU A N 1
ATOM 3603 C CA . LEU A 1 459 ? 26.776 -24.065 -32.333 1.00 45.81 459 LEU A CA 1
ATOM 3604 C C . LEU A 1 459 ? 27.012 -24.044 -30.820 1.00 45.81 459 LEU A C 1
ATOM 3606 O O . LEU A 1 459 ? 26.078 -24.271 -30.056 1.00 45.81 459 LEU A O 1
ATOM 3610 N N . HIS A 1 460 ? 28.219 -23.690 -30.371 1.00 49.16 460 HIS A N 1
ATOM 3611 C CA . HIS A 1 460 ? 28.503 -23.489 -28.949 1.00 49.16 460 HIS A CA 1
ATOM 3612 C C . HIS A 1 460 ? 27.810 -22.248 -28.393 1.00 49.16 460 HIS A C 1
ATOM 3614 O O . HIS A 1 460 ? 27.308 -22.299 -27.275 1.00 49.16 460 HIS A O 1
ATOM 3620 N N . VAL A 1 461 ? 27.707 -21.169 -29.177 1.00 49.06 461 VAL A N 1
ATOM 3621 C CA . VAL A 1 461 ? 26.929 -19.984 -28.790 1.00 49.06 461 VAL A CA 1
ATOM 3622 C C . VAL A 1 461 ? 25.444 -20.320 -28.743 1.00 49.06 461 VAL A C 1
ATOM 3624 O O . VAL A 1 461 ? 24.815 -20.012 -27.742 1.00 49.06 461 VAL A O 1
ATOM 3627 N N . LEU A 1 462 ? 24.888 -21.026 -29.734 1.00 46.00 462 LEU A N 1
ATOM 3628 C CA . LEU A 1 462 ? 23.489 -21.466 -29.675 1.00 46.00 462 LEU A CA 1
ATOM 3629 C C . LEU A 1 462 ? 23.223 -22.423 -28.511 1.00 46.00 462 LEU A C 1
ATOM 3631 O O . LEU A 1 462 ? 22.201 -22.285 -27.857 1.00 46.00 462 LEU A O 1
ATOM 3635 N N . SER A 1 463 ? 24.129 -23.353 -28.215 1.00 44.31 463 SER A N 1
ATOM 3636 C CA . SER A 1 463 ? 23.970 -24.292 -27.101 1.00 44.31 463 SER A CA 1
ATOM 3637 C C . SER A 1 463 ? 24.139 -23.598 -25.746 1.00 44.31 463 SER A C 1
ATOM 3639 O O . SER A 1 463 ? 23.399 -23.896 -24.813 1.00 44.31 463 SER A O 1
ATOM 3641 N N . PHE A 1 464 ? 25.054 -22.631 -25.632 1.00 47.66 464 PHE A N 1
ATOM 3642 C CA . PHE A 1 464 ? 25.215 -21.796 -24.443 1.00 47.66 464 PHE A CA 1
ATOM 3643 C C . PHE A 1 464 ? 24.017 -20.858 -24.264 1.00 47.66 464 PHE A C 1
ATOM 3645 O O . PHE A 1 464 ? 23.490 -20.760 -23.164 1.00 47.66 464 PHE A O 1
ATOM 3652 N N . MET A 1 465 ? 23.521 -20.242 -25.341 1.00 44.22 465 MET A N 1
ATOM 3653 C CA . MET A 1 465 ? 22.296 -19.439 -25.363 1.00 44.22 465 MET A CA 1
ATOM 3654 C C . MET A 1 465 ? 21.071 -20.285 -25.039 1.00 44.22 465 MET A C 1
ATOM 3656 O O . MET A 1 465 ? 20.232 -19.832 -24.276 1.00 44.22 465 MET A O 1
ATOM 3660 N N . PHE A 1 466 ? 20.981 -21.516 -25.538 1.00 45.91 466 PHE A N 1
ATOM 3661 C CA . PHE A 1 466 ? 19.895 -22.434 -25.218 1.00 45.91 466 PHE A CA 1
ATOM 3662 C C . PHE A 1 466 ? 19.950 -22.820 -23.745 1.00 45.91 466 PHE A C 1
ATOM 3664 O O . PHE A 1 466 ? 18.947 -22.668 -23.071 1.00 45.91 466 PHE A O 1
ATOM 3671 N N . CYS A 1 467 ? 21.117 -23.179 -23.200 1.00 45.66 467 CYS A N 1
ATOM 3672 C CA . CYS A 1 467 ? 21.297 -23.427 -21.766 1.00 45.66 467 CYS A CA 1
ATOM 3673 C C . CYS A 1 467 ? 21.030 -22.183 -20.904 1.00 45.66 467 CYS A C 1
ATOM 3675 O O . CYS A 1 467 ? 20.522 -22.320 -19.797 1.00 45.66 467 CYS A O 1
ATOM 3677 N N . PHE A 1 468 ? 21.334 -20.976 -21.388 1.00 46.41 468 PHE A N 1
ATOM 3678 C CA . PHE A 1 468 ? 21.115 -19.718 -20.665 1.00 46.41 468 PHE A CA 1
ATOM 3679 C C . PHE A 1 468 ? 19.651 -19.264 -20.718 1.00 46.41 468 PHE A C 1
ATOM 3681 O O . PHE A 1 468 ? 19.123 -18.785 -19.720 1.00 46.41 468 PHE A O 1
ATOM 3688 N N . VAL A 1 469 ? 18.975 -19.461 -21.853 1.00 46.25 469 VAL A N 1
ATOM 3689 C CA . VAL A 1 469 ? 17.531 -19.258 -22.025 1.00 46.25 469 VAL A CA 1
ATOM 3690 C C . VAL A 1 469 ? 16.764 -20.317 -21.243 1.00 46.25 469 VAL A C 1
ATOM 3692 O O . VAL A 1 469 ? 15.820 -19.953 -20.556 1.00 46.25 469 VAL A O 1
ATOM 3695 N N . LEU A 1 470 ? 17.205 -21.581 -21.239 1.00 45.41 470 LEU A N 1
ATOM 3696 C CA . LEU A 1 470 ? 16.659 -22.625 -20.369 1.00 45.41 470 LEU A CA 1
ATOM 3697 C C . LEU A 1 470 ? 16.903 -22.283 -18.902 1.00 45.41 470 LEU A C 1
ATOM 3699 O O . LEU A 1 470 ? 15.992 -22.416 -18.104 1.00 45.41 470 LEU A O 1
ATOM 3703 N N . ALA A 1 471 ? 18.090 -21.797 -18.531 1.00 46.53 471 ALA A N 1
ATOM 3704 C CA . ALA A 1 471 ? 18.371 -21.359 -17.168 1.00 46.53 471 ALA A CA 1
ATOM 3705 C C . ALA A 1 471 ? 17.492 -20.164 -16.782 1.00 46.53 471 ALA A C 1
ATOM 3707 O O . ALA A 1 471 ? 16.945 -20.164 -15.689 1.00 46.53 471 ALA A O 1
ATOM 3708 N N . ALA A 1 472 ? 17.273 -19.191 -17.672 1.00 43.41 472 ALA A N 1
ATOM 3709 C CA . ALA A 1 472 ? 16.331 -18.093 -17.458 1.00 43.41 472 ALA A CA 1
ATOM 3710 C C . ALA A 1 472 ? 14.880 -18.603 -17.338 1.00 43.41 472 ALA A C 1
ATOM 3712 O O . ALA A 1 472 ? 14.159 -18.179 -16.437 1.00 43.41 472 ALA A O 1
ATOM 3713 N N . PHE A 1 473 ? 14.483 -19.579 -18.161 1.00 44.03 473 PHE A N 1
ATOM 3714 C CA . PHE A 1 473 ? 13.204 -20.289 -18.075 1.00 44.03 473 PHE A CA 1
ATOM 3715 C C . PHE A 1 473 ? 13.101 -21.195 -16.835 1.00 44.03 473 PHE A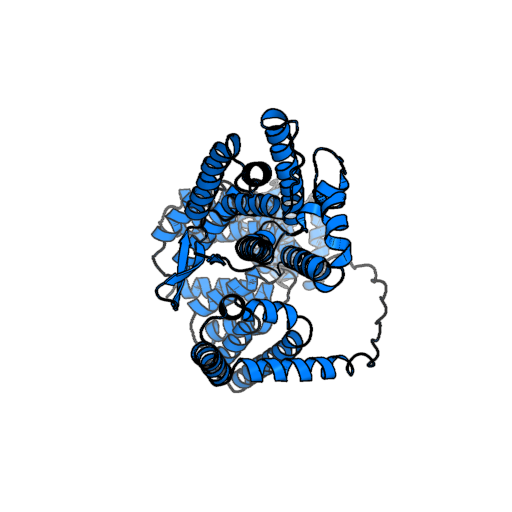 C 1
ATOM 3717 O O . PHE A 1 473 ? 12.008 -21.454 -16.375 1.00 44.03 473 PHE A O 1
ATOM 3724 N N . ILE A 1 474 ? 14.185 -21.666 -16.234 1.00 44.62 474 ILE A N 1
ATOM 3725 C CA . ILE A 1 474 ? 14.150 -22.474 -15.001 1.00 44.62 474 ILE A CA 1
ATOM 3726 C C . ILE A 1 474 ? 14.214 -21.564 -13.756 1.00 44.62 474 ILE A C 1
ATOM 3728 O O . ILE A 1 474 ? 13.767 -21.931 -12.669 1.00 44.62 474 ILE A O 1
ATOM 3732 N N . VAL A 1 475 ? 14.768 -20.356 -13.904 1.00 42.97 475 VAL A N 1
ATOM 3733 C CA . VAL A 1 475 ? 14.983 -19.369 -12.835 1.00 42.97 475 VAL A CA 1
ATOM 3734 C C . VAL A 1 475 ? 13.768 -18.468 -12.608 1.00 42.97 475 VAL A C 1
ATOM 3736 O O . VAL A 1 475 ? 13.530 -18.052 -11.469 1.00 42.97 475 VAL A O 1
ATOM 3739 N N . ILE A 1 476 ? 12.992 -18.177 -13.653 1.00 45.41 476 ILE A N 1
ATOM 3740 C CA . ILE A 1 476 ? 11.687 -17.529 -13.510 1.00 45.41 476 ILE A CA 1
ATOM 3741 C C . ILE A 1 476 ? 10.772 -18.496 -12.752 1.00 45.41 476 ILE A C 1
ATOM 3743 O O . ILE A 1 476 ? 10.629 -19.657 -13.121 1.00 45.41 476 ILE A O 1
ATOM 3747 N N . ASP A 1 477 ? 10.165 -18.027 -11.662 1.00 47.91 477 ASP A N 1
ATOM 3748 C CA . ASP A 1 477 ? 9.182 -18.801 -10.903 1.00 47.91 477 ASP A CA 1
ATOM 3749 C C . ASP A 1 477 ? 7.879 -18.902 -11.710 1.00 47.91 477 ASP A C 1
ATOM 3751 O O . ASP A 1 477 ? 6.903 -18.191 -11.456 1.00 47.91 477 ASP A O 1
ATOM 3755 N N . TRP A 1 478 ? 7.877 -19.772 -12.724 1.00 46.44 478 TRP A N 1
ATOM 3756 C CA . TRP A 1 478 ? 6.722 -20.036 -13.578 1.00 46.44 478 TRP A CA 1
ATOM 3757 C C . TRP A 1 478 ? 5.531 -20.548 -12.783 1.00 46.44 478 TRP A C 1
ATOM 3759 O O . TRP A 1 478 ? 4.407 -20.329 -13.208 1.00 46.44 478 TRP A O 1
ATOM 3769 N N . SER A 1 479 ? 5.734 -21.113 -11.588 1.00 41.50 479 SER A N 1
ATOM 3770 C CA . SER A 1 479 ? 4.624 -21.466 -10.703 1.00 41.50 479 SER A CA 1
ATOM 3771 C C . SER A 1 479 ? 3.798 -20.240 -10.294 1.00 41.50 479 SER A C 1
ATOM 3773 O O . SER A 1 479 ? 2.617 -20.384 -10.007 1.00 41.50 479 SER A O 1
ATOM 3775 N N . SER A 1 480 ? 4.378 -19.032 -10.285 1.00 39.41 480 SER A N 1
ATOM 3776 C CA . SER A 1 480 ? 3.660 -17.772 -10.037 1.00 39.41 480 SER A CA 1
ATOM 3777 C C . SER A 1 480 ? 2.957 -17.220 -11.285 1.00 39.41 480 SER A C 1
ATOM 3779 O O . SER A 1 480 ? 1.893 -16.614 -11.167 1.00 39.41 480 SER A O 1
ATOM 3781 N N . LEU A 1 481 ? 3.524 -17.456 -12.475 1.00 40.19 481 LEU A N 1
ATOM 3782 C CA . LEU A 1 481 ? 2.962 -17.032 -13.759 1.00 40.19 481 LEU A CA 1
ATOM 3783 C C . LEU A 1 481 ? 1.821 -17.963 -14.198 1.00 40.19 481 LEU A C 1
ATOM 3785 O O . LEU A 1 481 ? 0.751 -17.481 -14.567 1.00 40.19 481 LEU A O 1
ATOM 3789 N N . PHE A 1 482 ? 2.014 -19.281 -14.079 1.00 39.03 482 PHE A N 1
ATOM 3790 C CA . PHE A 1 482 ? 0.997 -20.301 -14.325 1.00 39.03 482 PHE A CA 1
ATOM 3791 C C . PHE A 1 482 ? -0.135 -20.203 -13.308 1.00 39.03 482 PHE A C 1
ATOM 3793 O O . PHE A 1 482 ? -1.262 -20.103 -13.763 1.00 39.03 482 PHE A O 1
ATOM 3800 N N . ARG A 1 483 ? 0.123 -19.995 -12.001 1.00 39.84 483 ARG A N 1
ATOM 3801 C CA . ARG A 1 483 ? -0.927 -19.604 -11.026 1.00 39.84 483 ARG A CA 1
ATOM 3802 C C . ARG A 1 483 ? -1.661 -18.305 -11.379 1.00 39.84 483 ARG A C 1
ATOM 3804 O O . ARG A 1 483 ? -2.672 -17.996 -10.763 1.00 39.84 483 ARG A O 1
ATOM 3811 N N . SER A 1 484 ? -1.178 -17.498 -12.325 1.00 37.75 484 SER A N 1
ATOM 3812 C CA . SER A 1 484 ? -1.892 -16.310 -12.818 1.00 37.75 484 SER A CA 1
ATOM 3813 C C . SER A 1 484 ? -2.713 -16.578 -14.091 1.00 37.75 484 SER A C 1
ATOM 3815 O O . SER A 1 484 ? -3.687 -15.871 -14.330 1.00 37.75 484 SER A O 1
ATOM 3817 N N . PHE A 1 485 ? -2.346 -17.604 -14.874 1.00 36.25 485 PHE A N 1
ATOM 3818 C CA . PHE A 1 485 ? -3.032 -18.023 -16.104 1.00 36.25 485 PHE A CA 1
ATOM 3819 C C . PHE A 1 485 ? -4.035 -19.174 -15.877 1.00 36.25 485 PHE A C 1
ATOM 3821 O O . PHE A 1 485 ? -5.080 -19.183 -16.515 1.00 36.25 485 PHE A O 1
ATOM 3828 N N . SER A 1 486 ? -3.782 -20.100 -14.943 1.00 33.94 486 SER A N 1
ATOM 3829 C CA . SER A 1 486 ? -4.688 -21.200 -14.550 1.00 33.94 486 SER A CA 1
ATOM 3830 C C . SER A 1 486 ? -5.818 -20.770 -13.610 1.00 33.94 486 SER A C 1
ATOM 3832 O O . SER A 1 486 ? -6.753 -21.538 -13.359 1.00 33.94 486 SER A O 1
ATOM 3834 N N . SER A 1 487 ? -5.730 -19.556 -13.059 1.00 36.12 487 SER A N 1
ATOM 3835 C CA . SER A 1 487 ? -6.487 -19.143 -11.873 1.00 36.12 487 SER A CA 1
ATOM 3836 C C . SER A 1 487 ? -7.801 -18.429 -12.124 1.00 36.12 487 SER A C 1
ATOM 3838 O O . SER A 1 487 ? -8.401 -17.940 -11.169 1.00 36.12 487 SER A O 1
ATOM 3840 N N . THR A 1 488 ? -8.288 -18.371 -13.362 1.00 39.09 488 THR A N 1
ATOM 3841 C CA . THR A 1 488 ? -9.606 -17.763 -13.606 1.00 39.09 488 THR A CA 1
ATOM 3842 C C . THR A 1 488 ? -10.728 -18.759 -13.876 1.00 39.09 488 THR A C 1
ATOM 3844 O O . THR A 1 488 ? -11.833 -18.477 -13.428 1.00 39.09 488 THR A O 1
ATOM 3847 N N . SER A 1 489 ? -10.480 -19.941 -14.459 1.00 40.09 489 SER A N 1
ATOM 3848 C CA . SER A 1 489 ? -11.529 -20.969 -14.632 1.00 40.09 489 SER A CA 1
ATOM 3849 C C . SER A 1 489 ? -11.224 -22.278 -13.886 1.00 40.09 489 SER A C 1
ATOM 3851 O O . SER A 1 489 ? -11.970 -22.665 -12.989 1.00 40.09 489 SER A O 1
ATOM 3853 N N . THR A 1 490 ? -10.091 -22.933 -14.158 1.00 38.97 490 THR A N 1
ATOM 3854 C CA . THR A 1 490 ? -9.820 -24.300 -13.660 1.00 38.97 490 THR A CA 1
ATOM 3855 C C . THR A 1 490 ? -9.358 -24.404 -12.202 1.00 38.97 490 THR A C 1
ATOM 3857 O O . THR A 1 490 ? -9.783 -25.312 -11.488 1.00 38.97 490 THR A O 1
ATOM 3860 N N . GLU A 1 491 ? -8.500 -23.495 -11.723 1.00 40.38 491 GLU A N 1
ATOM 3861 C CA . GLU A 1 491 ? -8.046 -23.502 -10.319 1.00 40.38 491 GLU A CA 1
ATOM 3862 C C . GLU A 1 491 ? -9.114 -22.908 -9.391 1.00 40.38 491 GLU A C 1
ATOM 3864 O O . GLU A 1 491 ? -9.220 -23.331 -8.247 1.00 40.38 491 GLU A O 1
ATOM 3869 N N . SER A 1 492 ? -9.960 -22.000 -9.902 1.00 40.97 492 SER A N 1
ATOM 3870 C CA . SER A 1 492 ? -11.171 -21.541 -9.208 1.00 40.97 492 SER A CA 1
ATOM 3871 C C . SER A 1 492 ? -12.121 -22.713 -8.981 1.00 40.97 492 SER A C 1
ATOM 3873 O O . SER A 1 492 ? -12.474 -22.970 -7.841 1.00 40.97 492 SER A O 1
ATOM 3875 N N . ALA A 1 493 ? -12.450 -23.484 -10.025 1.00 39.62 493 ALA A N 1
ATOM 3876 C CA . ALA A 1 493 ? -13.368 -24.617 -9.906 1.00 39.62 493 ALA A CA 1
ATOM 3877 C C . ALA A 1 493 ? -12.813 -25.757 -9.026 1.00 39.62 493 ALA A C 1
ATOM 3879 O O . ALA A 1 493 ? -13.537 -26.298 -8.194 1.00 39.62 493 ALA A O 1
ATOM 3880 N N . ARG A 1 494 ? -11.520 -26.112 -9.150 1.00 47.03 494 ARG A N 1
ATOM 3881 C CA . ARG A 1 494 ? -10.894 -27.121 -8.268 1.00 47.03 494 ARG A CA 1
ATOM 3882 C C . ARG A 1 494 ? -10.772 -26.647 -6.822 1.00 47.03 494 ARG A C 1
ATOM 3884 O O . ARG A 1 494 ? -11.135 -27.405 -5.929 1.00 47.03 494 ARG A O 1
ATOM 3891 N N . ASN A 1 495 ? -10.319 -25.412 -6.585 1.00 54.88 495 ASN A N 1
ATOM 3892 C CA . ASN A 1 495 ? -10.260 -24.871 -5.226 1.00 54.88 495 ASN A CA 1
ATOM 3893 C C . ASN A 1 495 ? -11.659 -24.763 -4.626 1.00 54.88 495 ASN A C 1
ATOM 3895 O O . ASN A 1 495 ? -11.822 -25.070 -3.457 1.00 54.88 495 ASN A O 1
ATOM 3899 N N . GLU A 1 496 ? -12.675 -24.388 -5.400 1.00 56.50 496 GLU A N 1
ATOM 3900 C CA . GLU A 1 496 ? -14.055 -24.289 -4.924 1.00 56.50 496 GLU A CA 1
ATOM 3901 C C . GLU A 1 496 ? -14.608 -25.665 -4.517 1.00 56.50 496 GLU A C 1
ATOM 3903 O O . GLU A 1 496 ? -15.155 -25.800 -3.423 1.00 56.50 496 GLU A O 1
ATOM 3908 N N . VAL A 1 497 ? -14.354 -26.721 -5.301 1.00 61.19 497 VAL A N 1
ATOM 3909 C CA . VAL A 1 497 ? -14.703 -28.104 -4.922 1.00 61.19 497 VAL A CA 1
ATOM 3910 C C . VAL A 1 497 ? -13.927 -28.570 -3.682 1.00 61.19 497 VAL A C 1
ATOM 3912 O O . VAL A 1 497 ? -14.526 -29.156 -2.778 1.00 61.19 497 VAL A O 1
ATOM 3915 N N . ASP A 1 498 ? -12.626 -28.290 -3.588 1.00 67.75 498 ASP A N 1
ATOM 3916 C CA . ASP A 1 498 ? -11.801 -28.674 -2.434 1.00 67.75 498 ASP A CA 1
ATOM 3917 C C . ASP A 1 498 ? -12.168 -27.894 -1.159 1.00 67.75 498 ASP A C 1
ATOM 3919 O O . ASP A 1 498 ? -12.160 -28.464 -0.064 1.00 67.75 498 ASP A O 1
ATOM 3923 N N . ILE A 1 499 ? -12.545 -26.616 -1.283 1.00 71.19 499 ILE A N 1
ATOM 3924 C CA . ILE A 1 499 ? -13.061 -25.773 -0.196 1.00 71.19 499 ILE A CA 1
ATOM 3925 C C . ILE A 1 499 ? -14.390 -26.337 0.305 1.00 71.19 499 ILE A C 1
ATOM 3927 O O . ILE A 1 499 ? -14.534 -26.544 1.511 1.00 71.19 499 ILE A O 1
ATOM 3931 N N . ILE A 1 500 ? -15.331 -26.638 -0.599 1.00 65.00 500 ILE A N 1
ATOM 3932 C CA . ILE A 1 500 ? -16.639 -27.210 -0.247 1.00 65.00 500 ILE A CA 1
ATOM 3933 C C . ILE A 1 500 ? -16.451 -28.567 0.442 1.00 65.00 500 ILE A C 1
ATOM 3935 O O . ILE A 1 500 ? -16.973 -28.783 1.534 1.00 65.00 500 ILE A O 1
ATOM 3939 N N . GLN A 1 501 ? -15.629 -29.461 -0.119 1.00 68.19 501 GLN A N 1
ATOM 3940 C CA . GLN A 1 501 ? -15.373 -30.774 0.480 1.00 68.19 501 GLN A CA 1
ATOM 3941 C C . GLN A 1 501 ? -14.660 -30.684 1.837 1.00 68.19 501 GLN A C 1
ATOM 3943 O O . GLN A 1 501 ? -14.970 -31.458 2.748 1.00 68.19 501 GLN A O 1
ATOM 3948 N N . ALA A 1 502 ? -13.693 -29.775 1.995 1.00 70.62 502 ALA A N 1
ATOM 3949 C CA . ALA A 1 502 ? -13.001 -29.568 3.265 1.00 70.62 502 ALA A CA 1
ATOM 3950 C C . ALA A 1 502 ? -13.948 -29.000 4.333 1.00 70.62 502 ALA A C 1
ATOM 3952 O O . ALA A 1 502 ? -13.962 -29.505 5.461 1.00 70.62 502 ALA A O 1
ATOM 3953 N N . PHE A 1 503 ? -14.778 -28.022 3.963 1.00 81.56 503 PHE A N 1
ATOM 3954 C CA . PHE A 1 503 ? -15.765 -27.406 4.843 1.00 81.56 503 PHE A CA 1
ATOM 3955 C C . PHE A 1 503 ? -16.863 -28.392 5.266 1.00 81.56 503 PHE A C 1
ATOM 3957 O O . PHE A 1 503 ? -17.215 -28.461 6.448 1.00 81.56 503 PHE A O 1
ATOM 3964 N N . ASP A 1 504 ? -17.367 -29.210 4.341 1.00 69.94 504 ASP A N 1
ATOM 3965 C CA . ASP A 1 504 ? -18.387 -30.220 4.634 1.00 69.94 504 ASP A CA 1
ATOM 3966 C C . ASP A 1 504 ? -17.850 -31.306 5.563 1.00 69.94 504 ASP A C 1
ATOM 3968 O O . ASP A 1 504 ? -18.516 -31.684 6.531 1.00 69.94 504 ASP A O 1
ATOM 3972 N N . ARG A 1 505 ? -16.614 -31.772 5.335 1.00 71.56 505 ARG A N 1
ATOM 3973 C CA . ARG A 1 505 ? -15.944 -32.717 6.241 1.00 71.56 505 ARG A CA 1
ATOM 3974 C C . ARG A 1 505 ? -15.720 -32.107 7.623 1.00 71.56 505 ARG A C 1
ATOM 3976 O O . ARG A 1 505 ? -15.895 -32.816 8.614 1.00 71.56 505 ARG A O 1
ATOM 3983 N N . ALA A 1 506 ? -15.366 -30.823 7.704 1.00 72.81 506 ALA A N 1
ATOM 3984 C CA . ALA A 1 506 ? -15.244 -30.110 8.975 1.00 72.81 506 ALA A CA 1
ATOM 3985 C C . ALA A 1 506 ? -16.593 -30.044 9.710 1.00 72.81 506 ALA A C 1
ATOM 3987 O O . ALA A 1 506 ? -16.674 -30.399 10.885 1.00 72.81 506 ALA A O 1
ATOM 3988 N N . SER A 1 507 ? -17.666 -29.701 8.996 1.00 69.56 507 SER A N 1
ATOM 3989 C CA . SER A 1 507 ? -19.033 -29.626 9.528 1.00 69.56 507 SER A CA 1
ATOM 3990 C C . SER A 1 507 ? -19.588 -30.998 9.942 1.00 69.56 507 SER A C 1
ATOM 3992 O O . SER A 1 507 ? -20.351 -31.111 10.900 1.00 69.56 507 SER A O 1
ATOM 3994 N N . LEU A 1 508 ? -19.224 -32.072 9.233 1.00 70.88 508 LEU A N 1
ATOM 3995 C CA . LEU A 1 508 ? -19.537 -33.459 9.601 1.00 70.88 508 LEU A CA 1
ATOM 3996 C C . LEU A 1 508 ? -18.783 -33.893 10.861 1.00 70.88 508 LEU A C 1
ATOM 3998 O O . LEU A 1 508 ? -19.393 -34.464 11.761 1.00 70.88 508 LEU A O 1
ATOM 4002 N N . ALA A 1 509 ? -17.485 -33.590 10.953 1.00 73.31 509 ALA A N 1
ATOM 4003 C CA . ALA A 1 509 ? -16.691 -33.870 12.148 1.00 73.31 509 ALA A CA 1
ATOM 4004 C C . ALA A 1 509 ? -17.213 -33.099 13.371 1.00 73.31 509 ALA A C 1
ATOM 4006 O O . ALA A 1 509 ? -17.269 -33.656 14.464 1.00 73.31 509 ALA A O 1
ATOM 4007 N N . GLU A 1 510 ? -17.651 -31.853 13.176 1.00 80.50 510 GLU A N 1
ATOM 4008 C CA . GLU A 1 510 ? -18.273 -31.035 14.218 1.00 80.50 510 GLU A CA 1
ATOM 4009 C C . GLU A 1 510 ? -19.621 -31.607 14.681 1.00 80.50 510 GLU A C 1
ATOM 4011 O O . GLU A 1 510 ? -19.874 -31.654 15.880 1.00 80.50 510 GLU A O 1
ATOM 4016 N N . ARG A 1 511 ? -20.465 -32.092 13.757 1.00 74.88 511 ARG A N 1
ATOM 4017 C CA . ARG A 1 511 ? -21.732 -32.775 14.090 1.00 74.88 511 ARG A CA 1
ATOM 4018 C C . ARG A 1 511 ? -21.533 -34.125 14.778 1.00 74.88 511 ARG A C 1
ATOM 4020 O O . ARG A 1 511 ? -22.413 -34.557 15.509 1.00 74.88 511 ARG A O 1
ATOM 4027 N N . GLY A 1 512 ? -20.400 -34.780 14.538 1.00 73.06 512 GLY A N 1
ATOM 4028 C CA . GLY A 1 512 ? -19.994 -36.012 15.215 1.00 73.06 512 GLY A CA 1
ATOM 4029 C C . GLY A 1 512 ? -19.221 -35.787 16.519 1.00 73.06 512 GLY A C 1
ATOM 4030 O O . GLY A 1 512 ? -18.521 -36.702 16.945 1.00 73.06 512 GLY A O 1
ATOM 4031 N N . ASP A 1 513 ? -19.269 -34.579 17.096 1.00 84.19 513 ASP A N 1
ATOM 4032 C CA . ASP A 1 513 ? -18.576 -34.169 18.330 1.00 84.19 513 ASP A CA 1
ATOM 4033 C C . ASP A 1 513 ? -17.039 -34.354 18.323 1.00 84.19 513 ASP A C 1
ATOM 4035 O O . ASP A 1 513 ? -16.377 -34.268 19.360 1.00 84.19 513 ASP A O 1
ATOM 4039 N N . ASN A 1 514 ? -16.416 -34.533 17.152 1.00 85.56 514 ASN A N 1
ATOM 4040 C CA . ASN A 1 514 ? -14.960 -34.616 17.012 1.00 85.56 514 ASN A CA 1
ATOM 4041 C C . ASN A 1 514 ? -14.363 -33.226 16.743 1.00 85.56 514 ASN A C 1
ATOM 4043 O O . ASN A 1 514 ? -13.925 -32.901 15.636 1.00 85.56 514 ASN A O 1
ATOM 4047 N N . PHE A 1 515 ? -14.363 -32.385 17.779 1.00 84.94 515 PHE A N 1
ATOM 4048 C CA . PHE A 1 515 ? -14.010 -30.963 17.679 1.00 84.94 515 PHE A CA 1
ATOM 4049 C C . PHE A 1 515 ? -12.555 -30.692 17.286 1.00 84.94 515 PHE A C 1
ATOM 4051 O O . PHE A 1 515 ? -12.271 -29.670 16.665 1.00 84.94 515 PHE A O 1
ATOM 4058 N N . GLN A 1 516 ? -11.634 -31.600 17.612 1.00 86.44 516 GLN A N 1
ATOM 4059 C CA . GLN A 1 516 ? -10.219 -31.453 17.272 1.00 86.44 516 GLN A CA 1
ATOM 4060 C C . GLN A 1 516 ? -9.994 -31.696 15.773 1.00 86.44 516 GLN A C 1
ATOM 4062 O O . GLN A 1 516 ? -9.409 -30.857 15.092 1.00 86.44 516 GLN A O 1
ATOM 4067 N N . LYS A 1 517 ? -10.599 -32.761 15.230 1.00 79.06 517 LYS A N 1
ATOM 4068 C CA . LYS A 1 517 ? -10.616 -33.032 13.786 1.00 79.06 517 LYS A CA 1
ATOM 4069 C C . LYS A 1 517 ? -11.395 -31.969 13.008 1.00 79.06 517 LYS A C 1
ATOM 4071 O O . LYS A 1 517 ? -10.994 -31.597 11.909 1.00 79.06 517 LYS A O 1
ATOM 4076 N N . ALA A 1 518 ? -12.489 -31.454 13.570 1.00 80.38 518 ALA A N 1
ATOM 4077 C CA . ALA A 1 518 ? -13.236 -30.349 12.975 1.00 80.38 518 ALA A CA 1
ATOM 4078 C C . ALA A 1 518 ? -12.382 -29.075 12.875 1.00 80.38 518 ALA A C 1
ATOM 4080 O O . ALA A 1 518 ? -12.363 -28.441 11.823 1.00 80.38 518 ALA A O 1
ATOM 4081 N N . ALA A 1 519 ? -11.630 -28.727 13.927 1.00 87.06 519 ALA A N 1
ATOM 4082 C CA . ALA A 1 519 ? -10.738 -27.570 13.915 1.00 87.06 519 ALA A CA 1
ATOM 4083 C C . ALA A 1 519 ? -9.627 -27.699 12.859 1.00 87.06 519 ALA A C 1
ATOM 4085 O O . ALA A 1 519 ? -9.421 -26.761 12.092 1.00 87.06 519 ALA A O 1
ATOM 4086 N N . GLU A 1 520 ? -8.978 -28.862 12.750 1.00 88.44 520 GLU A N 1
ATOM 4087 C CA . GLU A 1 520 ? -7.970 -29.131 11.709 1.00 88.44 520 GLU A CA 1
ATOM 4088 C C . GLU A 1 520 ? -8.545 -28.985 10.290 1.00 88.44 520 GLU A C 1
ATOM 4090 O O . GLU A 1 520 ? -7.928 -28.384 9.409 1.00 88.44 520 GLU A O 1
ATOM 4095 N N . LEU A 1 521 ? -9.754 -29.505 10.057 1.00 82.94 521 LEU A N 1
ATOM 4096 C CA . LEU A 1 521 ? -10.415 -29.427 8.753 1.00 82.94 521 LEU A CA 1
ATOM 4097 C C . LEU A 1 521 ? -10.890 -28.002 8.422 1.00 82.94 521 LEU A C 1
ATOM 4099 O O . LEU A 1 521 ? -10.796 -27.579 7.267 1.00 82.94 521 LEU A O 1
ATOM 4103 N N . TYR A 1 522 ? -11.333 -27.224 9.412 1.00 89.50 522 TYR A N 1
ATOM 4104 C CA . TYR A 1 522 ? -11.620 -25.801 9.222 1.00 89.50 522 TYR A CA 1
ATOM 4105 C C . TYR A 1 522 ? -10.349 -24.978 8.976 1.00 89.50 522 TYR A C 1
ATOM 4107 O O . TYR A 1 522 ? -10.363 -24.102 8.115 1.00 89.50 522 TYR A O 1
ATOM 4115 N N . GLU A 1 523 ? -9.235 -25.267 9.654 1.00 88.25 523 GLU A N 1
ATOM 4116 C CA . GLU A 1 523 ? -7.936 -24.648 9.349 1.00 88.25 523 GLU A CA 1
ATOM 4117 C C . GLU A 1 523 ? -7.488 -24.978 7.920 1.00 88.25 523 GLU A C 1
ATOM 4119 O O . GLU A 1 523 ? -7.044 -24.085 7.200 1.00 88.25 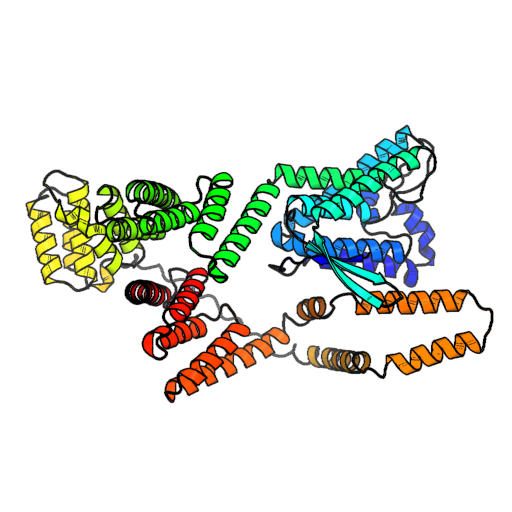523 GLU A O 1
ATOM 4124 N N . LYS A 1 524 ? -7.700 -26.220 7.463 1.00 85.12 524 LYS A N 1
ATOM 4125 C CA . LYS A 1 524 ? -7.458 -26.619 6.070 1.00 85.12 524 LYS A CA 1
ATOM 4126 C C . LYS A 1 524 ? -8.352 -25.858 5.086 1.00 85.12 524 LYS A C 1
ATOM 4128 O O . LYS A 1 524 ? -7.867 -25.407 4.055 1.00 85.12 524 LYS A O 1
ATOM 4133 N N . THR A 1 525 ? -9.625 -25.655 5.425 1.00 83.50 525 THR A N 1
ATOM 4134 C CA . THR A 1 525 ? -10.556 -24.836 4.627 1.00 83.50 525 THR A CA 1
ATOM 4135 C C . THR A 1 525 ? -10.062 -23.388 4.526 1.00 83.50 525 THR A C 1
ATOM 4137 O O . THR A 1 525 ? -10.063 -22.807 3.448 1.00 83.50 525 THR A O 1
ATOM 4140 N N . LEU A 1 526 ? -9.568 -22.815 5.628 1.00 84.44 526 LEU A N 1
ATOM 4141 C CA . LEU A 1 526 ? -9.045 -21.443 5.671 1.00 84.44 526 LEU A CA 1
ATOM 4142 C C . LEU A 1 526 ? -7.660 -21.276 5.045 1.00 84.44 526 LEU A C 1
ATOM 4144 O O . LEU A 1 526 ? -7.280 -20.153 4.716 1.00 84.44 526 LEU A O 1
ATOM 4148 N N . ALA A 1 527 ? -6.901 -22.360 4.900 1.00 82.38 527 ALA A N 1
ATOM 4149 C CA . ALA A 1 527 ? -5.673 -22.372 4.117 1.00 82.38 527 ALA A CA 1
ATOM 4150 C C . ALA A 1 527 ? -5.968 -22.282 2.610 1.00 82.38 527 ALA A C 1
ATOM 4152 O O . ALA A 1 527 ? -5.173 -21.695 1.879 1.00 82.38 527 ALA A O 1
ATOM 4153 N N . LEU A 1 528 ? -7.109 -22.828 2.168 1.00 80.50 528 LEU A N 1
ATOM 4154 C CA . LEU A 1 528 ? -7.586 -22.756 0.784 1.00 80.50 528 LEU A CA 1
ATOM 4155 C C . LEU A 1 528 ? -8.314 -21.431 0.496 1.00 80.50 528 LEU A C 1
ATOM 4157 O O . LEU A 1 528 ? -7.993 -20.761 -0.480 1.00 80.50 528 LEU A O 1
ATOM 4161 N N . ASP A 1 529 ? -9.228 -21.006 1.375 1.00 81.25 529 ASP A N 1
ATOM 4162 C CA . ASP A 1 529 ? -9.874 -19.687 1.327 1.00 81.25 529 ASP A CA 1
ATOM 4163 C C . ASP A 1 529 ? -9.740 -18.941 2.668 1.00 81.25 529 ASP A C 1
ATOM 4165 O O . ASP A 1 529 ? -10.569 -19.084 3.578 1.00 81.25 529 ASP A O 1
ATOM 4169 N N . PRO A 1 530 ? -8.733 -18.055 2.796 1.00 80.00 530 PRO A N 1
ATOM 4170 C CA . PRO A 1 530 ? -8.542 -17.232 3.984 1.00 80.00 530 PRO A CA 1
ATOM 4171 C C . PRO A 1 530 ? -9.668 -16.227 4.252 1.00 80.00 530 PRO A C 1
ATOM 4173 O O . PRO A 1 530 ? -9.622 -15.547 5.278 1.00 80.00 530 PRO A O 1
ATOM 4176 N N . ARG A 1 531 ? -10.643 -16.058 3.356 1.00 78.31 531 ARG A N 1
ATOM 4177 C CA . ARG A 1 531 ? -11.802 -15.178 3.551 1.00 78.31 531 ARG A CA 1
ATOM 4178 C C . ARG A 1 531 ? -13.087 -15.951 3.817 1.00 78.31 531 ARG A C 1
ATOM 4180 O O . ARG A 1 531 ? -14.111 -15.304 4.032 1.00 78.31 531 ARG A O 1
ATOM 4187 N N . HIS A 1 532 ? -13.031 -17.282 3.901 1.00 80.50 532 HIS A N 1
ATOM 4188 C CA . HIS A 1 532 ? -14.203 -18.109 4.144 1.00 80.50 532 HIS A CA 1
ATOM 4189 C C . HIS A 1 532 ? -14.815 -17.803 5.516 1.00 80.50 532 HIS A C 1
ATOM 4191 O O . HIS A 1 532 ? -14.381 -18.287 6.567 1.00 80.50 532 HIS A O 1
ATOM 4197 N N . VAL A 1 533 ? -15.868 -16.991 5.492 1.00 80.31 533 VAL A N 1
ATOM 4198 C CA . VAL A 1 533 ? -16.512 -16.416 6.674 1.00 80.31 533 VAL A CA 1
ATOM 4199 C C . VAL A 1 533 ? -17.006 -17.502 7.625 1.00 80.31 533 VAL A C 1
ATOM 4201 O O . VAL A 1 533 ? -16.670 -17.484 8.809 1.00 80.31 533 VAL A O 1
ATOM 4204 N N . GLN A 1 534 ? -17.753 -18.478 7.099 1.00 80.12 534 GLN A N 1
ATOM 4205 C CA . GLN A 1 534 ? -18.360 -19.532 7.912 1.00 80.12 534 GLN A CA 1
ATOM 4206 C C . GLN A 1 534 ? -17.315 -20.411 8.602 1.00 80.12 534 GLN A C 1
ATOM 4208 O O . GLN A 1 534 ? -17.395 -20.635 9.805 1.00 80.12 534 GLN A O 1
ATOM 4213 N N . ALA A 1 535 ? -16.313 -20.882 7.852 1.00 84.75 535 ALA A N 1
ATOM 4214 C CA . ALA A 1 535 ? -15.232 -21.711 8.371 1.00 84.75 535 ALA A CA 1
ATOM 4215 C C . ALA A 1 535 ? -14.478 -20.997 9.497 1.00 84.75 535 ALA A C 1
ATOM 4217 O O . ALA A 1 535 ? -14.218 -21.583 10.545 1.00 84.75 535 ALA A O 1
ATOM 4218 N N . ARG A 1 536 ? -14.180 -19.704 9.318 1.00 90.75 536 ARG A N 1
ATOM 4219 C CA . ARG A 1 536 ? -13.486 -18.900 10.328 1.00 90.75 536 ARG A CA 1
ATOM 4220 C C . ARG A 1 536 ? -14.342 -18.644 11.562 1.00 90.75 536 ARG A C 1
ATOM 4222 O O . ARG A 1 536 ? -13.814 -18.707 12.670 1.00 90.75 536 ARG A O 1
ATOM 4229 N N . PHE A 1 537 ? -15.637 -18.397 11.385 1.00 87.88 537 PHE A N 1
ATOM 4230 C CA . PHE A 1 537 ? -16.574 -18.250 12.495 1.00 87.88 537 PHE A CA 1
ATOM 4231 C C . PHE A 1 537 ? -16.720 -19.552 13.299 1.00 87.88 537 PHE A C 1
ATOM 4233 O O . PHE A 1 537 ? -16.550 -19.548 14.519 1.00 87.88 537 PHE A O 1
ATOM 4240 N N . ASN A 1 538 ? -16.942 -20.683 12.623 1.00 88.50 538 ASN A N 1
ATOM 4241 C CA . ASN A 1 538 ? -17.077 -21.994 13.261 1.00 88.50 538 ASN A CA 1
ATOM 4242 C C . ASN A 1 538 ? -15.784 -22.399 13.986 1.00 88.50 538 ASN A C 1
ATOM 4244 O O . ASN A 1 538 ? -15.837 -22.837 15.135 1.00 88.50 538 ASN A O 1
ATOM 4248 N N . LEU A 1 539 ? -14.619 -22.170 13.372 1.00 92.62 539 LEU A N 1
ATOM 4249 C CA . LEU A 1 539 ? -13.317 -22.430 13.989 1.00 92.62 539 LEU A CA 1
ATOM 4250 C C . LEU A 1 539 ? -13.100 -21.595 15.256 1.00 92.62 539 LEU A C 1
ATOM 4252 O O . LEU A 1 539 ? -12.705 -22.130 16.293 1.00 92.62 539 LEU A O 1
ATOM 4256 N N . ALA A 1 540 ? -13.390 -20.292 15.197 1.00 85.12 540 ALA A N 1
ATOM 4257 C CA . ALA A 1 540 ? -13.290 -19.410 16.356 1.00 85.12 540 ALA A CA 1
ATOM 4258 C C . ALA A 1 540 ? -14.206 -19.875 17.502 1.00 85.12 540 ALA A C 1
ATOM 4260 O O . ALA A 1 540 ? -13.786 -19.934 18.661 1.00 85.12 540 ALA A O 1
ATOM 4261 N N . ARG A 1 541 ? -15.430 -20.301 17.169 1.00 92.25 541 ARG A N 1
ATOM 4262 C CA . ARG A 1 541 ? -16.411 -20.838 18.118 1.00 92.25 541 ARG A CA 1
ATOM 4263 C C . ARG A 1 541 ? -15.955 -22.149 18.761 1.00 92.25 541 ARG A C 1
ATOM 4265 O O . ARG A 1 541 ? -16.092 -22.302 19.976 1.00 92.25 541 ARG A O 1
ATOM 4272 N N . ILE A 1 542 ? -15.408 -23.079 17.977 1.00 90.44 542 ILE A N 1
ATOM 4273 C CA . ILE A 1 542 ? -14.867 -24.354 18.473 1.00 90.44 542 ILE A CA 1
ATOM 4274 C C . ILE A 1 542 ? -13.705 -24.096 19.434 1.00 90.44 542 ILE A C 1
ATOM 4276 O O . ILE A 1 542 ? -13.689 -24.651 20.537 1.00 90.44 542 ILE A O 1
ATOM 4280 N N . TYR A 1 543 ? -12.774 -23.211 19.063 1.00 87.69 543 TYR A N 1
ATOM 4281 C CA . TYR A 1 543 ? -11.661 -22.848 19.935 1.00 87.69 543 TYR A CA 1
ATOM 4282 C C . TYR A 1 543 ? -12.124 -22.201 21.241 1.00 87.69 543 TYR A C 1
ATOM 4284 O O . TYR A 1 543 ? -11.584 -22.528 22.295 1.00 87.69 543 TYR A O 1
ATOM 4292 N N . MET A 1 544 ? -13.154 -21.352 21.196 1.00 84.94 544 MET A N 1
ATOM 4293 C CA . MET A 1 544 ? -13.688 -20.694 22.390 1.00 84.94 544 MET A CA 1
ATOM 4294 C C . MET A 1 544 ? -14.440 -21.646 23.333 1.00 84.94 544 MET A C 1
ATOM 4296 O O . MET A 1 544 ? -14.335 -21.509 24.554 1.00 84.94 544 MET A O 1
ATOM 4300 N N . ASN A 1 545 ? -15.261 -22.549 22.788 1.00 80.75 545 ASN A N 1
ATOM 4301 C CA . ASN A 1 545 ? -16.273 -23.271 23.571 1.00 80.75 545 ASN A CA 1
ATOM 4302 C C . ASN A 1 545 ? -15.944 -24.743 23.826 1.00 80.75 545 ASN A C 1
ATOM 4304 O O . ASN A 1 545 ? -16.483 -25.317 24.768 1.00 80.75 545 ASN A O 1
ATOM 4308 N N . ARG A 1 546 ? -15.118 -25.372 22.981 1.00 90.00 546 ARG A N 1
ATOM 4309 C CA . ARG A 1 546 ? -14.853 -26.820 23.038 1.00 90.00 546 ARG A CA 1
ATOM 4310 C C . ARG A 1 546 ? -13.389 -27.133 23.308 1.00 90.00 546 ARG A C 1
ATOM 4312 O O . ARG A 1 546 ? -13.107 -27.941 24.180 1.00 90.00 546 ARG A O 1
ATOM 4319 N N . LEU A 1 547 ? -12.473 -26.472 22.599 1.00 81.94 547 LEU A N 1
ATOM 4320 C CA . LEU A 1 547 ? -11.028 -26.705 22.744 1.00 81.94 547 LEU A CA 1
ATOM 4321 C C . LEU A 1 547 ? -10.355 -25.782 23.772 1.00 81.94 547 LEU A C 1
ATOM 4323 O O . LEU A 1 547 ? -9.163 -25.930 24.020 1.00 81.94 547 LEU A O 1
ATOM 4327 N N . LEU A 1 548 ? -11.105 -24.832 24.345 1.00 84.12 548 LEU A N 1
ATOM 4328 C CA . LEU A 1 548 ? -10.663 -23.905 25.398 1.00 84.12 548 LEU A CA 1
ATOM 4329 C C . LEU A 1 548 ? -9.348 -23.165 25.075 1.00 84.12 548 LEU A C 1
ATOM 4331 O O . LEU A 1 548 ? -8.572 -22.835 25.963 1.00 84.12 548 LEU A O 1
ATOM 4335 N N . ASN A 1 549 ? -9.100 -22.874 23.795 1.00 82.50 549 ASN A N 1
ATOM 4336 C CA . ASN A 1 549 ? -7.939 -22.108 23.350 1.00 82.50 549 ASN A CA 1
ATOM 4337 C C . ASN A 1 549 ? -8.365 -20.670 23.035 1.00 82.50 549 ASN A C 1
ATOM 4339 O O . ASN A 1 549 ? -8.644 -20.313 21.885 1.00 82.50 549 ASN A O 1
ATOM 4343 N N . ASN A 1 550 ? -8.437 -19.841 24.079 1.00 76.06 550 ASN A N 1
ATOM 4344 C CA . ASN A 1 550 ? -8.976 -18.487 23.969 1.00 76.06 550 ASN A CA 1
ATOM 4345 C C . ASN A 1 550 ? -8.113 -17.569 23.083 1.00 76.06 550 ASN A C 1
ATOM 4347 O O . ASN A 1 550 ? -8.652 -16.705 22.389 1.00 76.06 550 ASN A O 1
ATOM 4351 N N . ALA A 1 551 ? -6.793 -17.784 23.034 1.00 70.75 551 ALA A N 1
ATOM 4352 C CA . ALA A 1 551 ? -5.879 -17.020 22.183 1.00 70.75 551 ALA A CA 1
ATOM 4353 C C . ALA A 1 551 ? -6.132 -17.272 20.686 1.00 70.75 551 ALA A C 1
ATOM 4355 O O . ALA A 1 551 ? -6.291 -16.321 19.914 1.00 70.75 551 ALA A O 1
ATOM 4356 N N . LYS A 1 552 ? -6.241 -18.545 20.271 1.00 75.00 552 LYS A N 1
ATOM 4357 C CA . LYS A 1 552 ? -6.592 -18.896 18.884 1.00 75.00 552 LYS A CA 1
ATOM 4358 C C . LYS A 1 552 ? -8.002 -18.437 18.527 1.00 75.00 552 LYS A C 1
ATOM 4360 O O . LYS A 1 552 ? -8.209 -17.888 17.444 1.00 75.00 552 LYS A O 1
ATOM 4365 N N . ALA A 1 553 ? -8.957 -18.595 19.442 1.00 75.06 553 ALA A N 1
ATOM 4366 C CA . ALA A 1 553 ? -10.311 -18.098 19.241 1.00 75.06 553 ALA A CA 1
ATOM 4367 C C . ALA A 1 553 ? -10.314 -16.581 18.982 1.00 75.06 553 ALA A C 1
ATOM 4369 O O . ALA A 1 553 ? -10.927 -16.121 18.018 1.00 75.06 553 ALA A O 1
ATOM 4370 N N . LEU A 1 554 ? -9.568 -15.797 19.771 1.00 75.06 554 LEU A N 1
ATOM 4371 C CA . LEU A 1 554 ? -9.519 -14.340 19.628 1.00 75.06 554 LEU A CA 1
ATOM 4372 C C . LEU A 1 554 ? -8.865 -13.925 18.306 1.00 75.06 554 LEU A C 1
ATOM 4374 O O . LEU A 1 554 ? -9.356 -13.012 17.639 1.00 75.06 554 LEU A O 1
ATOM 4378 N N . LEU A 1 555 ? -7.792 -14.613 17.907 1.00 81.50 555 LEU A N 1
ATOM 4379 C CA . LEU A 1 555 ? -7.121 -14.400 16.626 1.00 81.50 555 LEU A CA 1
ATOM 4380 C C . LEU A 1 555 ? -8.090 -14.591 15.453 1.00 81.50 555 LEU A C 1
ATOM 4382 O O . LEU A 1 555 ? -8.253 -13.682 14.637 1.00 81.50 555 LEU A O 1
ATOM 4386 N N . HIS A 1 556 ? -8.762 -15.743 15.380 1.00 83.38 556 HIS A N 1
ATOM 4387 C CA . HIS A 1 556 ? -9.678 -16.041 14.278 1.00 83.38 556 HIS A CA 1
ATOM 4388 C C . HIS A 1 556 ? -10.895 -15.116 14.265 1.00 83.38 556 HIS A C 1
ATOM 4390 O O . HIS A 1 556 ? -11.312 -14.681 13.193 1.00 83.38 556 HIS A O 1
ATOM 4396 N N . THR A 1 557 ? -11.406 -14.735 15.436 1.00 76.56 557 THR A N 1
ATOM 4397 C CA . THR A 1 557 ? -12.529 -13.797 15.541 1.00 76.56 557 THR A CA 1
ATOM 4398 C C . THR A 1 557 ? -12.151 -12.386 15.070 1.00 76.56 557 THR A C 1
ATOM 4400 O O . THR A 1 557 ? -12.912 -11.743 14.350 1.00 76.56 557 THR A O 1
ATOM 4403 N N . ARG A 1 558 ? -10.945 -11.896 15.392 1.00 79.75 558 ARG A N 1
ATOM 4404 C CA . ARG A 1 558 ? -10.460 -10.593 14.892 1.00 79.75 558 ARG A CA 1
ATOM 4405 C C . ARG A 1 558 ? -10.229 -10.602 13.385 1.00 79.75 558 ARG A C 1
ATOM 4407 O O . ARG A 1 558 ? -10.629 -9.670 12.694 1.00 79.75 558 ARG A O 1
ATOM 4414 N N . LEU A 1 559 ? -9.618 -11.670 12.878 1.00 79.25 559 LEU A N 1
ATOM 4415 C CA . LEU A 1 559 ? -9.404 -11.864 11.445 1.00 79.25 559 LEU A CA 1
ATOM 4416 C C . LEU A 1 559 ? -10.720 -12.020 10.670 1.00 79.25 559 LEU A C 1
ATOM 4418 O O . LEU A 1 559 ? -10.758 -11.757 9.471 1.00 79.25 559 LEU A O 1
ATOM 4422 N N . LEU A 1 560 ? -11.789 -12.472 11.328 1.00 81.75 560 LEU A N 1
ATOM 4423 C CA . LEU A 1 560 ? -13.131 -12.490 10.759 1.00 81.75 560 LEU A CA 1
ATOM 4424 C C . LEU A 1 560 ? -13.669 -11.063 10.625 1.00 81.75 560 LEU A C 1
ATOM 4426 O O . LEU A 1 560 ? -14.015 -10.645 9.526 1.00 81.75 560 LEU A O 1
ATOM 4430 N N . LEU A 1 561 ? -13.655 -10.292 11.715 1.00 75.31 561 LEU A N 1
ATOM 4431 C CA . LEU A 1 561 ? -14.165 -8.915 11.751 1.00 75.31 561 LEU A CA 1
ATOM 4432 C C . LEU A 1 561 ? -13.425 -7.961 10.806 1.00 75.31 561 LEU A C 1
ATOM 4434 O O . LEU A 1 561 ? -14.035 -7.037 10.279 1.00 75.31 561 LEU A O 1
ATOM 4438 N N . GLN A 1 562 ? -12.143 -8.206 10.527 1.00 78.44 562 GLN A N 1
ATOM 4439 C CA . GLN A 1 562 ? -11.369 -7.417 9.562 1.00 78.44 562 GLN A CA 1
ATOM 4440 C C . GLN A 1 562 ? -11.908 -7.522 8.121 1.00 78.44 562 GLN A C 1
ATOM 4442 O O . GLN A 1 562 ? -11.609 -6.675 7.277 1.00 78.44 562 GLN A O 1
ATOM 4447 N N . HIS A 1 563 ? -12.648 -8.584 7.804 1.00 64.69 563 HIS A N 1
ATOM 4448 C CA . HIS A 1 563 ? -13.124 -8.876 6.448 1.00 64.69 563 HIS A CA 1
ATOM 4449 C C . HIS A 1 563 ? -14.649 -8.928 6.348 1.00 64.69 563 HIS A C 1
ATOM 4451 O O . HIS A 1 563 ? -15.182 -9.050 5.246 1.00 64.69 563 HIS A O 1
ATOM 4457 N N . LEU A 1 564 ? -15.347 -8.807 7.478 1.00 72.00 564 LEU A N 1
ATOM 4458 C CA . LEU A 1 564 ? -16.794 -8.883 7.545 1.00 72.00 564 LEU A CA 1
ATOM 4459 C C . LEU A 1 564 ? -17.419 -7.482 7.510 1.00 72.00 564 LEU A C 1
ATOM 4461 O O . LEU A 1 564 ? -17.165 -6.695 8.425 1.00 72.00 564 LEU A O 1
ATOM 4465 N N . PRO A 1 565 ? -18.275 -7.149 6.527 1.00 62.78 565 PRO A N 1
ATOM 4466 C CA . PRO A 1 565 ? -18.995 -5.884 6.560 1.00 62.78 565 PRO A CA 1
ATOM 4467 C C . PRO A 1 565 ? -19.958 -5.844 7.763 1.00 62.78 565 PRO A C 1
ATOM 4469 O O . PRO A 1 565 ? -20.478 -6.892 8.153 1.00 62.78 565 PRO A O 1
ATOM 4472 N N . PRO A 1 566 ? -20.248 -4.658 8.331 1.00 58.38 566 PRO A N 1
ATOM 4473 C CA . PRO A 1 566 ? -21.133 -4.515 9.494 1.00 58.38 566 PRO A CA 1
ATOM 4474 C C . PRO A 1 566 ? -22.542 -5.097 9.307 1.00 58.38 566 PRO A C 1
ATOM 4476 O O . PRO A 1 566 ? -23.180 -5.479 10.276 1.00 58.38 566 PRO A O 1
ATOM 4479 N N . ALA A 1 567 ? -23.021 -5.185 8.062 1.00 57.69 567 ALA A N 1
ATOM 4480 C CA . ALA A 1 567 ? -24.329 -5.748 7.725 1.00 57.69 567 ALA A CA 1
ATOM 4481 C C . ALA A 1 567 ? -24.354 -7.291 7.662 1.00 57.69 567 ALA A C 1
ATOM 4483 O O . ALA A 1 567 ? -25.404 -7.877 7.408 1.00 57.69 567 ALA A O 1
ATOM 4484 N N . HIS A 1 568 ? -23.211 -7.963 7.824 1.00 65.12 568 HIS A N 1
ATOM 4485 C CA . HIS A 1 568 ? -23.126 -9.416 7.699 1.00 65.12 568 HIS A CA 1
ATOM 4486 C C . HIS A 1 568 ? -23.670 -10.121 8.962 1.00 65.12 568 HIS A C 1
ATOM 4488 O O . HIS A 1 568 ? -23.298 -9.716 10.062 1.00 65.12 568 HIS A O 1
ATOM 4494 N N . PRO A 1 569 ? -24.446 -11.222 8.847 1.00 69.56 569 PRO A N 1
ATOM 4495 C CA . PRO A 1 569 ? -25.065 -11.909 9.992 1.00 69.56 569 PRO A CA 1
ATOM 4496 C C . PRO A 1 569 ? -24.106 -12.245 11.147 1.00 69.56 569 PRO A C 1
ATOM 4498 O O . PRO A 1 569 ? -24.388 -11.942 12.300 1.00 69.56 569 PRO A O 1
ATOM 4501 N N . TYR A 1 570 ? -22.921 -12.784 10.840 1.00 66.19 570 TYR A N 1
ATOM 4502 C CA . TYR A 1 570 ? -21.910 -13.114 11.857 1.00 66.19 570 TYR A CA 1
ATOM 4503 C C . TYR A 1 570 ? -21.152 -11.921 12.452 1.00 66.19 570 TYR A C 1
ATOM 4505 O O . TYR A 1 570 ? -20.311 -12.134 13.322 1.00 66.19 570 TYR A O 1
ATOM 4513 N N . HIS A 1 571 ? -21.394 -10.681 12.010 1.00 66.06 571 HIS A N 1
ATOM 4514 C CA . HIS A 1 571 ? -20.635 -9.525 12.500 1.00 66.06 571 HIS A CA 1
ATOM 4515 C C . HIS A 1 571 ? -20.909 -9.280 13.986 1.00 66.06 571 HIS A C 1
ATOM 4517 O O . HIS A 1 571 ? -19.969 -9.164 14.769 1.00 66.06 571 HIS A O 1
ATOM 4523 N N . GLY A 1 572 ? -22.186 -9.285 14.384 1.00 65.50 572 GLY A N 1
ATOM 4524 C CA . GLY A 1 572 ? -22.587 -9.121 15.784 1.00 65.50 572 GLY A CA 1
ATOM 4525 C C . GLY A 1 572 ? -22.093 -10.265 16.674 1.00 65.50 572 GLY A C 1
ATOM 4526 O O . GLY A 1 572 ? -21.482 -10.026 17.713 1.00 65.50 572 GLY A O 1
ATOM 4527 N N . GLU A 1 573 ? -22.262 -11.514 16.232 1.00 74.25 573 GLU A N 1
ATOM 4528 C CA . GLU A 1 573 ? -21.814 -12.689 16.993 1.00 74.25 573 GLU A CA 1
ATOM 4529 C C . GLU A 1 573 ? -20.286 -12.746 17.146 1.00 74.25 573 GLU A C 1
ATOM 4531 O O . GLU A 1 573 ? -19.772 -13.117 18.202 1.00 74.25 573 GLU A O 1
ATOM 4536 N N . ALA A 1 574 ? -19.535 -12.348 16.116 1.00 72.81 574 ALA A N 1
ATOM 4537 C CA . ALA A 1 574 ? -18.082 -12.277 16.189 1.00 72.81 574 ALA A CA 1
ATOM 4538 C C . ALA A 1 574 ? -17.612 -11.161 17.137 1.00 72.81 574 ALA A C 1
ATOM 4540 O O . ALA A 1 574 ? -16.643 -11.349 17.871 1.00 72.81 574 ALA A O 1
ATOM 4541 N N . GLN A 1 575 ? -18.295 -10.015 17.190 1.00 72.81 575 GLN A N 1
ATOM 4542 C CA . GLN A 1 575 ? -17.974 -8.966 18.164 1.00 72.81 575 GLN A CA 1
ATOM 4543 C C . GLN A 1 575 ? -18.236 -9.414 19.610 1.00 72.81 575 GLN A C 1
ATOM 4545 O O . GLN A 1 575 ? -17.371 -9.224 20.470 1.00 72.81 575 GLN A O 1
ATOM 4550 N N . ASP A 1 576 ? -19.363 -10.082 19.871 1.00 75.31 576 ASP A N 1
ATOM 4551 C CA . ASP A 1 576 ? -19.665 -10.667 21.185 1.00 75.31 576 ASP A CA 1
ATOM 4552 C C . ASP A 1 576 ? -18.626 -11.731 21.583 1.00 75.31 576 ASP A C 1
ATOM 4554 O O . ASP A 1 576 ? -18.136 -11.763 22.715 1.00 75.31 576 ASP A O 1
ATOM 4558 N N . MET A 1 577 ? -18.196 -12.553 20.624 1.00 80.12 577 MET A N 1
ATOM 4559 C CA . MET A 1 577 ? -17.134 -13.534 20.828 1.00 80.12 577 MET A CA 1
ATOM 4560 C C . MET A 1 577 ? -15.801 -12.866 21.205 1.00 80.12 577 MET A C 1
ATOM 4562 O O . MET A 1 577 ? -15.154 -13.304 22.158 1.00 80.12 577 MET A O 1
ATOM 4566 N N . VAL A 1 578 ? -15.410 -11.766 20.544 1.00 73.81 578 VAL A N 1
ATOM 4567 C CA . VAL A 1 578 ? -14.230 -10.973 20.945 1.00 73.81 578 VAL A CA 1
ATOM 4568 C C . VAL A 1 578 ? -14.371 -10.466 22.377 1.00 73.81 578 VAL A C 1
ATOM 4570 O O . VAL A 1 578 ? -13.408 -10.546 23.139 1.00 73.81 578 VAL A O 1
ATOM 4573 N N . LEU A 1 579 ? -15.543 -9.954 22.757 1.00 75.25 579 LEU A N 1
ATOM 4574 C CA . LEU A 1 579 ? -15.784 -9.422 24.097 1.00 75.25 579 LEU A CA 1
ATOM 4575 C C . LEU A 1 579 ? -15.655 -10.518 25.167 1.00 75.25 579 LEU A C 1
ATOM 4577 O O . LEU A 1 579 ? -14.918 -10.352 26.141 1.00 75.25 579 LEU A O 1
ATOM 4581 N N . LYS A 1 580 ? -16.290 -11.675 24.951 1.00 75.44 580 LYS A N 1
ATOM 4582 C CA . LYS A 1 580 ? -16.206 -12.843 25.844 1.00 75.44 580 LYS A CA 1
ATOM 4583 C C . LYS A 1 580 ? -14.779 -13.371 25.970 1.00 75.44 580 LYS A C 1
ATOM 4585 O O . LYS A 1 580 ? -14.332 -13.682 27.073 1.00 75.44 580 LYS A O 1
ATOM 4590 N N . LEU A 1 581 ? -14.049 -13.442 24.860 1.00 74.75 581 LEU A N 1
ATOM 4591 C CA . LEU A 1 581 ? -12.664 -13.913 24.836 1.00 74.75 581 LEU A CA 1
ATOM 4592 C C . LEU A 1 581 ? -11.703 -12.939 25.511 1.00 74.75 581 LEU A C 1
ATOM 4594 O O . LEU A 1 581 ? -10.799 -13.386 26.206 1.00 74.75 581 LEU A O 1
ATOM 4598 N N . LYS A 1 582 ? -11.923 -11.626 25.378 1.00 63.50 582 LYS A N 1
ATOM 4599 C CA . LYS A 1 582 ? -11.165 -10.604 26.116 1.00 63.50 582 LYS A CA 1
ATOM 4600 C C . LYS A 1 582 ? -11.340 -10.757 27.629 1.00 63.50 582 LYS A C 1
ATOM 4602 O O . LYS A 1 582 ? -10.360 -10.654 28.354 1.00 63.50 582 LYS A O 1
ATOM 4607 N N . VAL A 1 583 ? -12.555 -11.049 28.101 1.00 72.38 583 VAL A N 1
ATOM 4608 C CA . VAL A 1 583 ? -12.817 -11.294 29.532 1.00 72.38 583 VAL A CA 1
ATOM 4609 C C . VAL A 1 583 ? -12.169 -12.594 30.009 1.00 72.38 583 VAL A C 1
ATOM 4611 O O . VAL A 1 583 ? -11.631 -12.627 31.110 1.00 72.38 583 VAL A O 1
ATOM 4614 N N . LYS A 1 584 ? -12.208 -13.665 29.204 1.00 70.81 584 LYS A N 1
ATOM 4615 C CA . LYS A 1 584 ? -11.561 -14.941 29.549 1.00 70.81 584 LYS A CA 1
ATOM 4616 C C . LYS A 1 584 ? -10.034 -14.815 29.604 1.00 70.81 584 LYS A C 1
ATOM 4618 O O . LYS A 1 584 ? -9.451 -15.195 30.606 1.00 70.81 584 LYS A O 1
ATOM 4623 N N . LEU A 1 585 ? -9.418 -14.197 28.596 1.00 68.62 585 LEU A N 1
ATOM 4624 C CA . LEU A 1 585 ? -7.965 -13.976 28.524 1.00 68.62 585 LEU A CA 1
ATOM 4625 C C . LEU A 1 585 ? -7.434 -12.971 29.551 1.00 68.62 585 LEU A C 1
ATOM 4627 O O . LEU A 1 585 ? -6.236 -12.921 29.770 1.00 68.62 585 LEU A O 1
ATOM 4631 N N . ALA A 1 586 ? -8.293 -12.135 30.134 1.00 62.38 586 ALA A N 1
ATOM 4632 C CA . ALA A 1 586 ? -7.911 -11.264 31.245 1.00 62.38 586 ALA A CA 1
ATOM 4633 C C . ALA A 1 586 ? -7.943 -11.985 32.606 1.00 62.38 586 ALA A C 1
ATOM 4635 O O . ALA A 1 586 ? -7.466 -11.434 33.595 1.00 62.38 586 ALA A O 1
ATOM 4636 N N . LYS A 1 587 ? -8.567 -13.170 32.673 1.00 60.78 587 LYS A N 1
ATOM 4637 C CA . LYS A 1 587 ? -8.648 -14.019 33.872 1.00 60.78 587 LYS A CA 1
ATOM 4638 C C . LYS A 1 587 ? -7.618 -15.152 33.871 1.00 60.78 587 LYS A C 1
ATOM 4640 O O . LYS A 1 587 ? -7.333 -15.680 34.942 1.00 60.78 587 LYS A O 1
ATOM 4645 N N . GLU A 1 588 ? -7.151 -15.542 32.688 1.00 62.97 588 GLU A N 1
ATOM 4646 C CA . GLU A 1 588 ? -6.007 -16.437 32.449 1.00 62.97 588 GLU A CA 1
ATOM 4647 C C . GLU A 1 588 ? -4.696 -15.657 32.541 1.00 62.97 588 GLU A C 1
ATOM 4649 O O . GLU A 1 588 ? -3.724 -16.229 33.082 1.00 62.97 588 GLU A O 1
#

Radius of gyration: 32.64 Å; chains: 1; bounding box: 82×59×80 Å

pLDDT: mean 77.86, std 18.39, range [26.92, 98.56]

Foldseek 3Di:
DFFQAWPDDQQDFLVLLVVLLVLLVVVACCCVPVPVVCVVVCCVPQFAWLVVDDPNSLQSLQSDDPDDVLSLRLSRLSHHQVRNQCSQVHPVLSVCLLSVQSNQLVVQLSVLCCVLPVPDRDTHHHSQSSSLLSLLLSCLQQVAIWTWDWDQDPNDTDTDTHGSNVVNVVVLVVLVVVCVVCSPPNPVDSSSSSVRSNVSSNVSSVVVVSNLVSLLVVLVVQLVVCVVVPVDPVSNVVSLVVNCVSVVQALVSLQSVLVSCLVVVNLPSSLVSLVSSLVSCVVPPLQVSLVSQLCNCVSNVDHDDLVSLLSSLVSCLLLVVLVSSLSSLVVLCVPQAAPDPSSLSSLLSNLLSCLLVVVLVVSVVSLVVSCVRCVPDPSNVLSVVSSVDHSNPSNDDDDDDDDPDDDDDDDDDPPPPVVVVVVVVVVVVVVLVPDPPNVPVVVVVLVVCCVVVPDDPVSVVVVVVVVVVVVVVVSNPVVVVVCVVCVPPNLVVVLVVVLVVLQVVLVVCVVVVVLVSSLVSLVVSCVSPVQPLVSLLVNLVSCVPPVVPLVSSLVSLVSNCVNDDSPDPCNSVSVVSNVVSVVVVVVD